Protein AF-A0A6I2UJP7-F1 (afdb_monomer_lite)

Foldseek 3Di:
DDDDDDDDDDDDPPDDPPPVVPPPVPDPDDDDPPQPDDDDDDDPDDDWDQWFWWFADLVRHTDDGGQCDPQEHEAEFPAADPVRAEGETETQAAARAASHEYEYEQHHPPPPDGHQAYAYEYAEEHYFLYEYADATPQWQEHEYEYEYLQAYEQDQNGEYTHQEYAYANQHNPPQSQCPSHRHSVVVCVVVVPRHFAHPNYEYEFQAEYEHAEEYHYYHQEYEAHDPPPPRDHYEDFYNRFTARDPDPPPPPPCPPVPDDDDDHGDDRDDFQEYEYHNWHPPPPQATRGEYEFEQYEYYGCGEYEAETRAEYEHAANYEYEHVAEYHHEYQQAEYAANYYYEYQEEYEYEFNVHPPHQQHREYHYNYEHEHNAYEYEYATAAEYHANEEYEYQEEYEEEYAAEYEHPYYYYHNNYYYYYHYNYYYHYDYDPPPPDD

Radius of gyration: 28.04 Å; chains: 1; bounding box: 86×63×118 Å

Secondary structure (DSSP, 8-state):
--------------S-SSSTTSSSSS---------TT--------S--PPPEEEEE-TTS-EESS-S-BTTEEEEE-SEE-TTS-EEEEEEEEEEE-TT-EEEEESB-TTT-PBPSEEEEEESS-EEESSEEEEEETTEE-SEEEEE-TTEEEE-TT-EEEEEEEEEE-B-HHHHHHHTSSHHHHHHHHHHT---SBPSS-EEEE-SEEEEEEEEEEEESEEEES-SSTTSPPEEEE-S--PPPP--TT-TTTGGG-------------S--EEEEEE-EE-STT-EE-EEEE-SEEEEESS-EEEEESSEEEE-TTEEEEESS-EEEEESSS-EEE-SEEEESS-EEEEE--STT--SS--EEESSEEEESSS-EEEEESS-EEE-SEEEESS-EEEEESSEEEE-SEEEESSS-EEEEESSEEEE---------

Sequence (436 aa):
MIGKPKRLKKSQKSLNGKTDKKNSLSRKVLHYVLAAGFVFAPWLGGEAYAGNIVRIDANGASIGDNLMQNGVADIYAGEVDTSGKVGLNRFNTFTVENGEIANLYFKNSSTGSALDTLVNTVENQINISGIVNGIRNNTIDGNLYFISPQGMVVGSTGVINAGSLTVVAPESDFWKYYFANADTSANAVKNRNWGRLSDEGKINIDGHINTATGIDLEAVSINLGSTASSSPGFSLKTGVVFNETVNTDDIDQQINNVLTNERLTASTDENGNIYLYARKDEGGGYYAGTLNINNGLLDSAGNVRLEIGNTITTNEDASIKSGKEMNIFTETGSISNDGNIDAVQMIQITTGNSPGDSSDANFINRGTICSTDGGFSLTARNSVLNLGTIKSNGESKFTAGNTIINTGEIISENSNVQAHIGRNFCNISHKSDLWS

Organism: NCBI:txid2652309

pLDDT: mean 80.13, std 22.34, range [27.8, 98.75]

Structure (mmCIF, N/CA/C/O backbone):
data_AF-A0A6I2UJP7-F1
#
_entry.id   AF-A0A6I2UJP7-F1
#
loop_
_atom_site.group_PDB
_atom_site.id
_atom_site.type_symbol
_atom_site.label_atom_id
_atom_site.label_alt_id
_atom_site.label_comp_id
_atom_site.label_asym_id
_atom_site.label_entity_id
_atom_site.label_seq_id
_atom_site.pdbx_PDB_ins_code
_atom_site.Cartn_x
_atom_site.Cartn_y
_atom_site.Cartn_z
_atom_site.occupancy
_atom_site.B_iso_or_equiv
_atom_site.auth_seq_id
_atom_site.auth_comp_id
_atom_site.auth_asym_id
_atom_site.auth_atom_id
_atom_site.pdbx_PDB_model_num
ATOM 1 N N . MET A 1 1 ? -60.024 -41.182 78.360 1.00 37.19 1 MET A N 1
ATOM 2 C CA . MET A 1 1 ? -58.697 -41.630 77.874 1.00 37.19 1 MET A CA 1
ATOM 3 C C . MET A 1 1 ? -58.301 -40.697 76.734 1.00 37.19 1 MET A C 1
ATOM 5 O O . MET A 1 1 ? -59.000 -40.681 75.738 1.00 37.19 1 MET A O 1
ATOM 9 N N . ILE A 1 2 ? -57.508 -39.648 76.971 1.00 33.97 2 ILE A N 1
ATOM 10 C CA . ILE A 1 2 ? -56.043 -39.613 77.194 1.00 33.97 2 ILE A CA 1
ATOM 11 C C . ILE A 1 2 ? -55.271 -39.849 75.883 1.00 33.97 2 ILE A C 1
ATOM 13 O O . ILE A 1 2 ? -55.313 -40.950 75.351 1.00 33.97 2 ILE A O 1
ATOM 17 N N . GLY A 1 3 ? -54.527 -38.824 75.432 1.00 35.06 3 GLY A N 1
ATOM 18 C CA . GLY A 1 3 ? -53.406 -38.977 74.489 1.00 35.06 3 GLY A CA 1
ATOM 19 C C . GLY A 1 3 ? -53.176 -37.842 73.473 1.00 35.06 3 GLY A C 1
ATOM 20 O O . GLY A 1 3 ? -53.426 -38.032 72.291 1.00 35.06 3 GLY A O 1
ATOM 21 N N . LYS A 1 4 ? -52.648 -36.680 73.901 1.00 35.56 4 LYS A N 1
ATOM 22 C CA . LYS A 1 4 ? -51.901 -35.728 73.029 1.00 35.56 4 LYS A CA 1
ATOM 23 C C . LYS A 1 4 ? -50.463 -36.277 72.767 1.00 35.56 4 LYS A C 1
ATOM 25 O O . LYS A 1 4 ? -50.094 -37.267 73.389 1.00 35.56 4 LYS A O 1
ATOM 30 N N . PRO A 1 5 ? -49.537 -35.533 72.123 1.00 46.53 5 PRO A N 1
ATOM 31 C CA . PRO A 1 5 ? -49.392 -35.192 70.699 1.00 46.53 5 PRO A CA 1
ATOM 32 C C . PRO A 1 5 ? -48.012 -35.663 70.147 1.00 46.53 5 PRO A C 1
ATOM 34 O O . PRO A 1 5 ? -47.106 -35.964 70.925 1.00 46.53 5 PRO A O 1
ATOM 37 N N . LYS A 1 6 ? -47.760 -35.639 68.824 1.00 41.31 6 LYS A N 1
ATOM 38 C CA . LYS A 1 6 ? -46.377 -35.735 68.297 1.00 41.31 6 LYS A CA 1
ATOM 39 C C . LYS A 1 6 ? -45.987 -34.566 67.382 1.00 41.31 6 LYS A C 1
ATOM 41 O O . LYS A 1 6 ? -46.499 -34.364 66.291 1.00 41.31 6 LYS A O 1
ATOM 46 N N . ARG A 1 7 ? -45.063 -33.808 67.970 1.00 31.45 7 ARG A N 1
ATOM 47 C CA . ARG A 1 7 ? -44.218 -32.674 67.583 1.00 31.45 7 ARG A CA 1
ATOM 48 C C . ARG A 1 7 ? -43.609 -32.676 66.164 1.00 31.45 7 ARG A C 1
ATOM 50 O O . ARG A 1 7 ? -43.059 -33.676 65.729 1.00 31.45 7 ARG A O 1
ATOM 57 N N . LEU A 1 8 ? -43.564 -31.455 65.610 1.00 31.12 8 LEU A N 1
ATOM 58 C CA . LEU A 1 8 ? -42.421 -30.725 65.013 1.00 31.12 8 LEU A CA 1
ATOM 59 C C . LEU A 1 8 ? -41.563 -31.411 63.929 1.00 31.12 8 LEU A C 1
ATOM 61 O O . LEU A 1 8 ? -40.754 -32.277 64.239 1.00 31.12 8 LEU A O 1
ATOM 65 N N . LYS A 1 9 ? -41.523 -30.794 62.737 1.00 34.78 9 LYS A N 1
ATOM 66 C CA . LYS A 1 9 ? -40.409 -29.911 62.320 1.00 34.78 9 LYS A CA 1
ATOM 67 C C . LYS A 1 9 ? -40.822 -29.005 61.147 1.00 34.78 9 LYS A C 1
ATOM 69 O O . LYS A 1 9 ? -41.229 -29.477 60.094 1.00 34.78 9 LYS A O 1
ATOM 74 N N . LYS A 1 10 ? -40.669 -27.691 61.352 1.00 33.12 10 LYS A N 1
ATOM 75 C CA . LYS A 1 10 ? -40.479 -26.692 60.291 1.00 33.12 10 LYS A CA 1
ATOM 76 C C . LYS A 1 10 ? -39.205 -27.041 59.511 1.00 33.12 10 LYS A C 1
ATOM 78 O O . LYS A 1 10 ? -38.189 -27.335 60.134 1.00 33.12 10 LYS A O 1
ATOM 83 N N . SER A 1 11 ? -39.230 -26.878 58.194 1.00 33.00 11 SER A N 1
ATOM 84 C CA . SER A 1 11 ? -38.081 -26.340 57.466 1.00 33.00 11 SER A CA 1
ATOM 85 C C . SER A 1 11 ? -38.588 -25.507 56.297 1.00 33.00 11 SER A C 1
ATOM 87 O O . SER A 1 11 ? -39.395 -25.961 55.488 1.00 33.00 11 SER A O 1
ATOM 89 N N . GLN A 1 12 ? -38.145 -24.256 56.272 1.00 32.22 12 GLN A N 1
ATOM 90 C CA . GLN A 1 12 ? -38.298 -23.334 55.164 1.00 32.22 12 GLN A CA 1
ATOM 91 C C . GLN A 1 12 ? -37.690 -23.955 53.898 1.00 32.22 12 GLN A C 1
ATOM 93 O O . GLN A 1 12 ? -36.504 -24.264 53.872 1.00 32.22 12 GLN A O 1
ATOM 98 N N . LYS A 1 13 ? -38.453 -24.021 52.807 1.00 32.25 13 LYS A N 1
ATOM 99 C CA . LYS A 1 13 ? -37.882 -23.794 51.471 1.00 32.25 13 LYS A CA 1
ATOM 100 C C . LYS A 1 13 ? -38.487 -22.518 50.904 1.00 32.25 13 LYS A C 1
ATOM 102 O O . LYS A 1 13 ? -39.318 -22.495 50.007 1.00 32.25 13 LYS A O 1
ATOM 107 N N . SER A 1 14 ? -38.069 -21.446 51.566 1.00 29.81 14 SER A N 1
ATOM 108 C CA . SER A 1 14 ? -37.885 -20.129 50.980 1.00 29.81 14 SER A CA 1
ATOM 109 C C . SER A 1 14 ? -37.104 -20.264 49.668 1.00 29.81 14 SER A C 1
ATOM 111 O O . SER A 1 14 ? -36.088 -20.951 49.644 1.00 29.81 14 SER A O 1
ATOM 113 N N . LEU A 1 15 ? -37.600 -19.588 48.628 1.00 43.16 15 LEU A N 1
ATOM 114 C CA . LEU A 1 15 ? -36.816 -18.962 47.559 1.00 43.16 15 LEU A CA 1
ATOM 115 C C . LEU A 1 15 ? -35.685 -19.822 46.976 1.00 43.16 15 LEU A C 1
ATOM 117 O O . LEU A 1 15 ? -34.548 -19.700 47.406 1.00 43.16 15 LEU A O 1
ATOM 121 N N . ASN A 1 16 ? -35.974 -20.623 45.945 1.00 35.28 16 ASN A N 1
ATOM 122 C CA . ASN A 1 16 ? -34.948 -20.918 44.930 1.00 35.28 16 ASN A CA 1
ATOM 123 C C . ASN A 1 16 ? -35.493 -21.307 43.541 1.00 35.28 16 ASN A C 1
ATOM 125 O O . ASN A 1 16 ? -34.784 -21.894 42.741 1.00 35.28 16 ASN A O 1
ATOM 129 N N . GLY A 1 17 ? -36.740 -20.949 43.213 1.00 31.89 17 GLY A N 1
ATOM 130 C CA . GLY A 1 17 ? -37.320 -21.177 41.876 1.00 31.89 17 GLY A CA 1
ATOM 131 C C . GLY A 1 17 ? -37.136 -20.019 40.884 1.00 31.89 17 GLY A C 1
ATOM 132 O O . GLY A 1 17 ? -37.747 -20.032 39.820 1.00 31.89 17 GLY A O 1
ATOM 133 N N . LYS A 1 18 ? -36.360 -18.984 41.237 1.00 32.94 18 LYS A N 1
ATOM 134 C CA . LYS A 1 18 ? -36.146 -17.782 40.405 1.00 32.94 18 LYS A CA 1
ATOM 135 C C . LYS A 1 18 ? -34.679 -17.508 40.052 1.00 32.94 18 LYS A C 1
ATOM 137 O O . LYS A 1 18 ? -34.414 -16.515 39.382 1.00 32.94 18 LYS A O 1
ATOM 142 N N . THR A 1 19 ? -33.752 -18.381 40.444 1.00 36.03 19 THR A N 1
ATOM 143 C CA . THR A 1 19 ? -32.312 -18.166 40.211 1.00 36.03 19 THR A CA 1
ATOM 144 C C . THR A 1 19 ? -31.779 -18.949 39.004 1.00 36.03 19 THR A C 1
ATOM 146 O O . THR A 1 19 ? -30.814 -18.515 38.389 1.00 36.03 19 THR A O 1
ATOM 149 N N . ASP A 1 20 ? -32.482 -19.986 38.536 1.00 36.16 20 ASP A N 1
ATOM 150 C CA . ASP A 1 20 ? -31.996 -20.831 37.425 1.00 36.16 20 ASP A CA 1
ATOM 151 C C . ASP A 1 20 ? -32.508 -20.417 36.030 1.00 36.16 20 ASP A C 1
ATOM 153 O O . ASP A 1 20 ? -32.253 -21.092 35.038 1.00 36.16 20 ASP A O 1
ATOM 157 N N . LYS A 1 21 ? -33.206 -19.277 35.918 1.00 31.84 21 LYS A N 1
ATOM 158 C CA . LYS A 1 21 ? -33.625 -18.682 34.628 1.00 31.84 21 LYS A CA 1
ATOM 159 C C . LYS A 1 21 ? -32.859 -17.411 34.237 1.00 31.84 21 LYS A C 1
ATOM 161 O O . LYS A 1 21 ? -33.239 -16.759 33.271 1.00 31.84 21 LYS A O 1
ATOM 166 N N . LYS A 1 22 ? -31.792 -17.052 34.962 1.00 30.94 22 LYS A N 1
ATOM 167 C CA . LYS A 1 22 ? -30.939 -15.891 34.632 1.00 30.94 22 LYS A CA 1
ATOM 168 C C . LYS A 1 22 ? -29.607 -16.236 33.954 1.00 30.94 22 LYS A C 1
ATOM 170 O O . LYS A 1 22 ? -28.957 -15.325 33.465 1.00 30.94 22 LYS A O 1
ATOM 175 N N . ASN A 1 23 ? -29.249 -17.519 33.841 1.00 34.53 23 ASN A N 1
ATOM 176 C CA . ASN A 1 23 ? -27.947 -17.953 33.309 1.00 34.53 23 ASN A CA 1
ATOM 177 C C . ASN A 1 23 ? -28.005 -18.667 31.944 1.00 34.53 23 ASN A C 1
ATOM 179 O O . ASN A 1 23 ? -27.069 -19.370 31.583 1.00 34.53 23 ASN A O 1
ATOM 183 N N . SER A 1 24 ? -29.070 -18.486 31.160 1.00 30.91 24 SER A N 1
ATOM 184 C CA . SER A 1 24 ? -29.156 -19.004 29.779 1.00 30.91 24 SER A CA 1
ATOM 185 C C . SER A 1 24 ? -29.186 -17.915 28.698 1.00 30.91 24 SER A C 1
ATOM 187 O O . SER A 1 24 ? -29.401 -18.222 27.531 1.00 30.91 24 SER A O 1
ATOM 189 N N . LEU A 1 25 ? -28.914 -16.655 29.066 1.00 30.80 25 LEU A N 1
ATOM 190 C CA . LEU A 1 25 ? -28.710 -15.536 28.129 1.00 30.80 25 LEU A CA 1
ATOM 191 C C . LEU A 1 25 ? -27.237 -15.297 27.755 1.00 30.80 25 LEU A C 1
ATOM 193 O O . LEU A 1 25 ? -26.934 -14.404 26.971 1.00 30.80 25 LEU A O 1
ATOM 197 N N . SER A 1 26 ? -26.310 -16.098 28.276 1.00 36.09 26 SER A N 1
ATOM 198 C CA . SER A 1 26 ? -24.903 -16.057 27.879 1.00 36.09 26 SER A CA 1
ATOM 199 C C . SER A 1 26 ? -24.664 -17.098 26.784 1.00 36.09 26 SER A C 1
ATOM 201 O O . SER A 1 26 ? -24.856 -18.284 27.040 1.00 36.09 26 SER A O 1
ATOM 203 N N . ARG A 1 27 ? -24.192 -16.648 25.610 1.00 32.44 27 ARG A N 1
ATOM 204 C CA . ARG A 1 27 ? -23.784 -17.414 24.402 1.00 32.44 27 ARG A CA 1
ATOM 205 C C . ARG A 1 27 ? -24.777 -17.480 23.237 1.00 32.44 27 ARG A C 1
ATOM 207 O O . ARG A 1 27 ? -25.086 -18.565 22.750 1.00 32.44 27 ARG A O 1
ATOM 214 N N . LYS A 1 28 ? -25.170 -16.323 22.702 1.00 30.28 28 LYS A N 1
ATOM 215 C CA . LYS A 1 28 ? -25.529 -16.193 21.278 1.00 30.28 28 LYS A CA 1
ATOM 216 C C . LYS A 1 28 ? -25.093 -14.832 20.730 1.00 30.28 28 LYS A C 1
ATOM 218 O O . LYS A 1 28 ? -25.922 -13.953 20.562 1.00 30.28 28 LYS A O 1
ATOM 223 N N . VAL A 1 29 ? -23.798 -14.676 20.461 1.00 27.80 29 VAL A N 1
ATOM 224 C CA . VAL A 1 29 ? -23.309 -13.706 19.471 1.00 27.80 29 VAL A CA 1
ATOM 225 C C . VAL A 1 29 ? -22.195 -14.395 18.693 1.00 27.80 29 VAL A C 1
ATOM 227 O O . VAL A 1 29 ? -21.039 -14.420 19.088 1.00 27.80 29 VAL A O 1
ATOM 230 N N . LEU A 1 30 ? -22.598 -15.052 17.621 1.00 28.44 30 LEU A N 1
ATOM 231 C CA . LEU A 1 30 ? -21.791 -15.220 16.423 1.00 28.44 30 LEU A CA 1
ATOM 232 C C . LEU A 1 30 ? -22.636 -14.550 15.335 1.00 28.44 30 LEU A C 1
ATOM 234 O O . LEU A 1 30 ? -23.851 -14.561 15.494 1.00 28.44 30 LEU A O 1
ATOM 238 N N . HIS A 1 31 ? -22.040 -13.909 14.331 1.00 31.72 31 HIS A N 1
ATOM 239 C CA . HIS A 1 31 ? -22.429 -13.983 12.911 1.00 31.72 31 HIS A CA 1
ATOM 240 C C . HIS A 1 31 ? -21.778 -12.833 12.119 1.00 31.72 31 HIS A C 1
ATOM 242 O O . HIS A 1 31 ? -22.293 -11.727 12.022 1.00 31.72 31 HIS A O 1
ATOM 248 N N . TYR A 1 32 ? -20.599 -13.166 11.593 1.00 34.78 32 TYR A N 1
ATOM 249 C CA . TYR A 1 32 ? -20.061 -12.878 10.260 1.00 34.78 32 TYR A CA 1
ATOM 250 C C . TYR A 1 32 ? -20.417 -11.555 9.563 1.00 34.78 32 TYR A C 1
ATOM 252 O O . TYR A 1 32 ? -21.453 -11.436 8.914 1.00 34.78 32 TYR A O 1
ATOM 260 N N . VAL A 1 33 ? -19.425 -10.663 9.492 1.00 36.25 33 VAL A N 1
ATOM 261 C CA . VAL A 1 33 ? -19.199 -9.860 8.284 1.00 36.25 33 VAL A CA 1
ATOM 262 C C . VAL A 1 33 ? -18.359 -10.719 7.336 1.00 36.25 33 VAL A C 1
ATOM 264 O O . VAL A 1 33 ? -17.152 -10.869 7.511 1.00 36.25 33 VAL A O 1
ATOM 267 N N . LEU A 1 34 ? -19.010 -11.348 6.358 1.00 38.09 34 LEU A N 1
ATOM 268 C CA . LEU A 1 34 ? -18.333 -11.975 5.223 1.00 38.09 34 LEU A CA 1
ATOM 269 C C . LEU A 1 34 ? -17.989 -10.868 4.222 1.00 38.09 34 LEU A C 1
ATOM 271 O O . LEU A 1 34 ? -18.807 -10.504 3.379 1.00 38.09 34 LEU A O 1
ATOM 275 N N . ALA A 1 35 ? -16.778 -10.318 4.325 1.00 37.75 35 ALA A N 1
ATOM 276 C CA . ALA A 1 35 ? -16.194 -9.575 3.216 1.00 37.75 35 ALA A CA 1
ATOM 277 C C . ALA A 1 35 ? -16.030 -10.542 2.033 1.00 37.75 35 ALA A C 1
ATOM 279 O O . ALA A 1 35 ? -15.593 -11.682 2.207 1.00 37.75 35 ALA A O 1
ATOM 280 N N . ALA A 1 36 ? -16.468 -10.121 0.848 1.00 34.88 36 ALA A N 1
ATOM 281 C CA . ALA A 1 36 ? -16.587 -10.964 -0.335 1.00 34.88 36 ALA A CA 1
ATOM 282 C C . ALA A 1 36 ? -15.282 -11.728 -0.645 1.00 34.88 36 ALA A C 1
ATOM 284 O O . ALA A 1 36 ? -14.323 -11.142 -1.140 1.00 34.88 36 ALA A O 1
ATOM 285 N N . GLY A 1 37 ? -15.256 -13.045 -0.389 1.00 33.16 37 GLY A N 1
ATOM 286 C CA . GLY A 1 37 ? -14.243 -13.930 -0.977 1.00 33.16 37 GLY A CA 1
ATOM 287 C C . GLY A 1 37 ? -13.796 -15.172 -0.204 1.00 33.16 37 GLY A C 1
ATOM 288 O O . GLY A 1 37 ? -13.283 -16.076 -0.854 1.00 33.16 37 GLY A O 1
ATOM 289 N N . PHE A 1 38 ? -13.984 -15.288 1.116 1.00 36.25 38 PHE A N 1
ATOM 290 C CA . PHE A 1 38 ? -13.367 -16.396 1.871 1.00 36.25 38 PHE A CA 1
ATOM 291 C C . PHE A 1 38 ? -14.357 -17.233 2.688 1.00 36.25 38 PHE A C 1
ATOM 293 O O . PHE A 1 38 ? -15.088 -16.734 3.539 1.00 36.25 38 PHE A O 1
ATOM 300 N N . VAL A 1 39 ? -14.351 -18.544 2.427 1.00 36.66 39 VAL A N 1
ATOM 301 C CA . VAL A 1 39 ? -15.044 -19.559 3.227 1.00 36.66 39 VAL A CA 1
ATOM 302 C C . VAL A 1 39 ? -14.138 -19.919 4.406 1.00 36.66 39 VAL A C 1
ATOM 304 O O . VAL A 1 39 ? -13.067 -20.488 4.211 1.00 36.66 39 VAL A O 1
ATOM 307 N N . PHE A 1 40 ? -14.559 -19.594 5.630 1.00 37.19 40 PHE A N 1
ATOM 308 C CA . PHE A 1 40 ? -13.875 -20.027 6.849 1.00 37.19 40 PHE A CA 1
ATOM 309 C C . PHE A 1 40 ? -13.891 -21.558 6.950 1.00 37.19 40 PHE A C 1
ATOM 311 O O . PHE A 1 40 ? -14.955 -22.163 7.090 1.00 37.19 40 PHE A O 1
ATOM 318 N N . ALA A 1 41 ? -12.717 -22.190 6.948 1.00 36.50 41 ALA A N 1
ATOM 319 C CA . ALA A 1 41 ? -12.569 -23.515 7.536 1.00 36.50 41 ALA A CA 1
ATOM 320 C C . ALA A 1 41 ? -12.351 -23.336 9.052 1.00 36.50 41 ALA A C 1
ATOM 322 O O . ALA A 1 41 ? -11.453 -22.586 9.441 1.00 36.50 41 ALA A O 1
ATOM 323 N N . PRO A 1 42 ? -13.146 -23.972 9.931 1.00 37.09 42 PRO A N 1
ATOM 324 C CA . PRO A 1 42 ? -12.919 -23.888 11.367 1.00 37.09 42 PRO A CA 1
ATOM 325 C C . PRO A 1 42 ? -11.590 -24.570 11.718 1.00 37.09 42 PRO A C 1
ATOM 327 O O . PRO A 1 42 ? -11.463 -25.792 11.637 1.00 37.09 42 PRO A O 1
ATOM 330 N N . TRP A 1 43 ? -10.594 -23.775 12.111 1.00 43.22 43 TRP A N 1
ATOM 331 C CA . TRP A 1 43 ? -9.340 -24.274 12.667 1.00 43.22 43 TRP A CA 1
ATOM 332 C C . TRP A 1 43 ? -9.600 -24.814 14.079 1.00 43.22 43 TRP A C 1
ATOM 334 O O . TRP A 1 43 ? -9.756 -24.063 15.041 1.00 43.22 43 TRP A O 1
ATOM 344 N N . LEU A 1 44 ? -9.686 -26.138 14.207 1.00 39.22 44 LEU A N 1
ATOM 345 C CA . LEU A 1 44 ? -9.788 -26.835 15.487 1.00 39.22 44 LEU A CA 1
ATOM 346 C C . LEU A 1 44 ? -8.373 -27.111 16.023 1.00 39.22 44 LEU A C 1
ATOM 348 O O . LEU A 1 44 ? -7.719 -28.034 15.547 1.00 39.22 44 LEU A O 1
ATOM 352 N N . GLY A 1 45 ? -7.920 -26.364 17.039 1.00 39.38 45 GLY A N 1
ATOM 353 C CA . GLY A 1 45 ? -6.886 -26.874 17.958 1.00 39.38 45 GLY A CA 1
ATOM 354 C C . GLY A 1 45 ? -5.599 -26.068 18.175 1.00 39.38 45 GLY A C 1
ATOM 355 O O . GLY A 1 45 ? -4.598 -26.674 18.541 1.00 39.38 45 GLY A O 1
ATOM 356 N N . GLY A 1 46 ? -5.590 -24.745 18.001 1.00 41.75 46 GLY A N 1
ATOM 357 C CA . GLY A 1 46 ? -4.526 -23.897 18.568 1.00 41.75 46 GLY A CA 1
ATOM 358 C C . GLY A 1 46 ? -4.920 -23.372 19.951 1.00 41.75 46 GLY A C 1
ATOM 359 O O . GLY A 1 46 ? -6.104 -23.136 20.192 1.00 41.75 46 GLY A O 1
ATOM 360 N N . GLU A 1 47 ? -3.959 -23.184 20.858 1.00 39.69 47 GLU A N 1
ATOM 361 C CA . GLU A 1 47 ? -4.174 -22.339 22.038 1.00 39.69 47 GLU A CA 1
ATOM 362 C C . GLU A 1 47 ? -4.605 -20.951 21.542 1.00 39.69 47 GLU A C 1
ATOM 364 O O . GLU A 1 47 ? -3.862 -20.287 20.822 1.00 39.69 47 GLU A O 1
ATOM 369 N N . ALA A 1 48 ? -5.843 -20.549 21.834 1.00 47.06 48 ALA A N 1
ATOM 370 C CA . ALA A 1 48 ? -6.329 -19.230 21.460 1.00 47.06 48 ALA A CA 1
ATOM 371 C C . ALA A 1 48 ? -5.651 -18.207 22.376 1.00 47.06 48 ALA A C 1
ATOM 373 O O . ALA A 1 48 ? -6.001 -18.097 23.555 1.00 47.06 48 ALA A O 1
ATOM 374 N N . TYR A 1 49 ? -4.665 -17.484 21.850 1.00 58.34 49 TYR A N 1
ATOM 375 C CA . TYR A 1 49 ? -4.259 -16.227 22.459 1.00 58.34 49 TYR A CA 1
ATOM 376 C C . TYR A 1 49 ? -5.488 -15.311 22.485 1.00 58.34 49 TYR A C 1
ATOM 378 O O . TYR A 1 49 ? -6.260 -15.269 21.529 1.00 58.34 49 TYR A O 1
ATOM 386 N N . ALA A 1 50 ? -5.720 -14.651 23.617 1.00 73.38 50 ALA A N 1
ATOM 387 C CA . ALA A 1 50 ? -6.795 -13.678 23.734 1.00 73.38 50 ALA A CA 1
ATOM 388 C C . ALA A 1 50 ? -6.284 -12.337 23.210 1.00 73.38 50 ALA A C 1
ATOM 390 O O . ALA A 1 50 ? -5.226 -11.876 23.653 1.00 73.38 50 ALA A O 1
ATOM 391 N N . GLY A 1 51 ? -7.038 -11.702 22.314 1.00 84.69 51 GLY A N 1
ATOM 392 C CA . GLY A 1 51 ? -6.714 -10.369 21.833 1.00 84.69 51 GLY A CA 1
ATOM 393 C C . GLY A 1 51 ? -6.617 -9.368 22.967 1.00 84.69 51 GLY A C 1
ATOM 394 O O . GLY A 1 51 ? -7.191 -9.520 24.052 1.00 84.69 51 GLY A O 1
ATOM 395 N N . ASN A 1 52 ? -5.860 -8.311 22.712 1.00 94.56 52 ASN A N 1
ATOM 396 C CA . ASN A 1 52 ? -5.545 -7.305 23.703 1.00 94.56 52 ASN A CA 1
ATOM 397 C C . ASN A 1 52 ? -5.629 -5.913 23.085 1.00 94.56 52 ASN A C 1
ATOM 399 O O . ASN A 1 52 ? -4.754 -5.496 22.329 1.00 94.56 52 ASN A O 1
ATOM 403 N N . ILE A 1 53 ? -6.698 -5.198 23.426 1.00 97.31 53 ILE A N 1
ATOM 404 C CA . ILE A 1 53 ? -6.933 -3.817 23.017 1.00 97.31 53 ILE A CA 1
ATOM 405 C C . ILE A 1 53 ? -7.082 -2.976 24.282 1.00 97.31 53 ILE A C 1
ATOM 407 O O . ILE A 1 53 ? -8.109 -3.035 24.959 1.00 97.31 53 ILE A O 1
ATOM 411 N N . VAL A 1 54 ? -6.055 -2.192 24.607 1.00 97.06 54 VAL A N 1
ATOM 412 C CA . VAL A 1 54 ? -5.998 -1.399 25.846 1.00 97.06 54 VAL A CA 1
ATOM 413 C C . VAL A 1 54 ? -5.858 0.075 25.504 1.00 97.06 54 VAL A C 1
ATOM 415 O O . VAL A 1 54 ? -4.881 0.474 24.871 1.00 97.06 54 VAL A O 1
ATOM 418 N N . ARG A 1 55 ? -6.820 0.898 25.936 1.00 96.31 55 ARG A N 1
ATOM 419 C CA . ARG A 1 55 ? -6.761 2.358 25.766 1.00 96.31 55 ARG A CA 1
ATOM 420 C C . ARG A 1 55 ? -5.761 2.995 26.715 1.00 96.31 55 ARG A C 1
ATOM 422 O O . ARG A 1 55 ? -5.526 2.485 27.807 1.00 96.31 55 ARG A O 1
ATOM 429 N N . ILE A 1 56 ? -5.247 4.151 26.315 1.00 95.38 56 ILE A N 1
ATOM 430 C CA . ILE A 1 56 ? -4.419 5.022 27.154 1.00 95.38 56 ILE A CA 1
ATOM 431 C C . ILE A 1 56 ? -4.908 6.466 27.110 1.00 95.38 56 ILE A C 1
ATOM 433 O O . ILE A 1 56 ? -5.572 6.883 26.157 1.00 95.38 56 ILE A O 1
ATOM 437 N N . ASP A 1 57 ? -4.577 7.220 28.151 1.00 91.62 57 ASP A N 1
ATOM 438 C CA . ASP A 1 57 ? -4.736 8.668 28.183 1.00 91.62 57 ASP A CA 1
ATOM 439 C C . ASP A 1 57 ? -3.603 9.373 27.423 1.00 91.62 57 ASP A C 1
ATOM 441 O O . ASP A 1 57 ? -2.688 8.744 26.886 1.00 91.62 57 ASP A O 1
ATOM 445 N N . ALA A 1 58 ? -3.660 10.704 27.367 1.00 87.56 58 ALA A N 1
ATOM 446 C CA . ALA A 1 58 ? -2.633 11.514 26.713 1.00 87.56 58 ALA A CA 1
ATOM 447 C C . ALA A 1 58 ? -1.239 11.403 27.370 1.00 87.56 58 ALA A C 1
ATOM 449 O O . ALA A 1 58 ? -0.248 11.774 26.748 1.00 87.56 58 ALA A O 1
ATOM 450 N N . ASN A 1 59 ? -1.152 10.889 28.601 1.00 86.81 59 ASN A N 1
ATOM 451 C CA . ASN A 1 59 ? 0.100 10.664 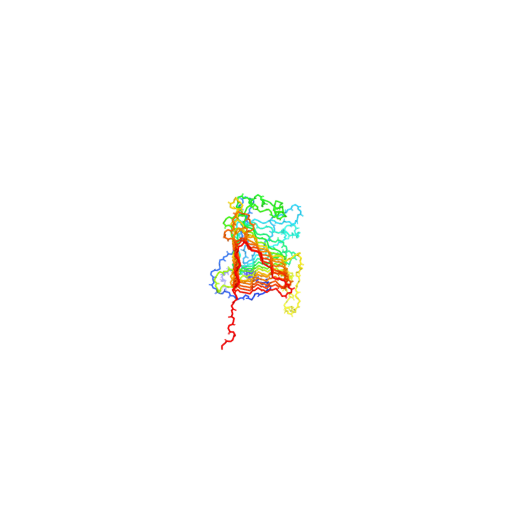29.324 1.00 86.81 59 ASN A CA 1
ATOM 452 C C . ASN A 1 59 ? 0.602 9.213 29.193 1.00 86.81 59 ASN A C 1
ATOM 454 O O . ASN A 1 59 ? 1.637 8.876 29.768 1.00 86.81 59 ASN A O 1
ATOM 458 N N . GLY A 1 60 ? -0.116 8.351 28.466 1.00 86.50 60 GLY A N 1
ATOM 459 C CA . GLY A 1 60 ? 0.219 6.939 28.296 1.00 86.50 60 GLY A CA 1
ATOM 460 C C . GLY A 1 60 ? -0.278 6.019 29.415 1.00 86.50 60 GLY A C 1
ATOM 461 O O . GLY A 1 60 ? 0.052 4.835 29.416 1.00 86.50 60 GLY A O 1
ATOM 462 N N . ALA A 1 61 ? -1.075 6.516 30.365 1.00 91.94 61 ALA A N 1
ATOM 463 C CA . ALA A 1 61 ? -1.646 5.684 31.418 1.00 91.94 61 ALA A CA 1
ATOM 464 C C . ALA A 1 61 ? -2.862 4.910 30.895 1.00 91.94 61 ALA A C 1
ATOM 466 O O . ALA A 1 61 ? -3.728 5.482 30.234 1.00 91.94 61 ALA A O 1
ATOM 467 N N . SER A 1 62 ? -2.951 3.612 31.200 1.00 92.62 62 SER A N 1
ATOM 468 C CA . SER A 1 62 ? -4.075 2.776 30.766 1.00 92.62 62 SER A CA 1
ATOM 469 C C . SER A 1 62 ? -5.419 3.303 31.274 1.00 92.62 62 SER A C 1
ATOM 471 O O . SER A 1 62 ? -5.579 3.594 32.460 1.00 92.62 62 SER A O 1
ATOM 473 N N . ILE A 1 63 ? -6.400 3.377 30.373 1.00 90.00 63 ILE A N 1
ATOM 474 C CA . ILE A 1 63 ? -7.781 3.746 30.682 1.00 90.00 63 ILE A CA 1
ATOM 475 C C . ILE A 1 63 ? -8.654 2.497 30.567 1.00 90.00 63 ILE A C 1
ATOM 477 O O . ILE A 1 63 ? -9.044 2.100 29.468 1.00 90.00 63 ILE A O 1
ATOM 481 N N . GLY A 1 64 ? -9.013 1.928 31.716 1.00 87.25 64 GLY A N 1
ATOM 482 C CA . GLY A 1 64 ? -9.919 0.784 31.798 1.00 87.25 64 GLY A CA 1
ATOM 483 C C . GLY A 1 64 ? -9.271 -0.556 31.445 1.00 87.25 64 GLY A C 1
ATOM 484 O O . GLY A 1 64 ? -8.052 -0.672 31.329 1.00 87.25 64 GLY A O 1
ATOM 485 N N . ASP A 1 65 ? -10.122 -1.572 31.317 1.00 90.69 65 ASP A N 1
ATOM 486 C CA . ASP A 1 65 ? -9.727 -2.948 31.021 1.00 90.69 65 ASP A CA 1
ATOM 487 C C . ASP A 1 65 ? -9.601 -3.199 29.506 1.00 90.69 65 ASP A C 1
ATOM 489 O O . ASP A 1 65 ? -9.893 -2.337 28.674 1.00 90.69 65 ASP A O 1
ATOM 493 N N . ASN A 1 66 ? -9.191 -4.418 29.144 1.00 93.44 66 ASN A N 1
ATOM 494 C CA . ASN A 1 66 ? -9.185 -4.892 27.761 1.00 93.44 66 ASN A CA 1
ATOM 495 C C . ASN A 1 66 ? -10.572 -4.726 27.110 1.00 93.44 66 ASN A C 1
ATOM 497 O O . ASN A 1 66 ? -11.577 -5.216 27.639 1.00 93.44 66 ASN A O 1
ATOM 501 N N . LEU A 1 67 ? -10.615 -4.064 25.951 1.00 94.00 67 LEU A N 1
ATOM 502 C CA . LEU A 1 67 ? -11.846 -3.864 25.183 1.00 94.00 67 LEU A CA 1
ATOM 503 C C . LEU A 1 67 ? -12.300 -5.133 24.458 1.00 94.00 67 LEU A C 1
ATOM 505 O O . LEU A 1 67 ? -13.478 -5.242 24.128 1.00 94.00 67 LEU A O 1
ATOM 509 N N . MET A 1 68 ? -11.391 -6.080 24.213 1.00 92.00 68 MET A N 1
ATOM 510 C CA . MET A 1 68 ? -11.739 -7.367 23.621 1.00 92.00 68 MET A CA 1
ATOM 511 C C . MET A 1 68 ? -12.501 -8.214 24.644 1.00 92.00 68 MET A C 1
ATOM 513 O O . MET A 1 68 ? -11.919 -8.753 25.586 1.00 92.00 68 MET A O 1
ATOM 517 N N . GLN A 1 69 ? -13.821 -8.306 24.474 1.00 84.75 69 GLN A N 1
ATOM 518 C CA . GLN A 1 69 ? -14.723 -8.992 25.396 1.00 84.75 69 GLN A CA 1
ATOM 519 C C . GLN A 1 69 ? -15.524 -10.046 24.635 1.00 84.75 69 GLN A C 1
ATO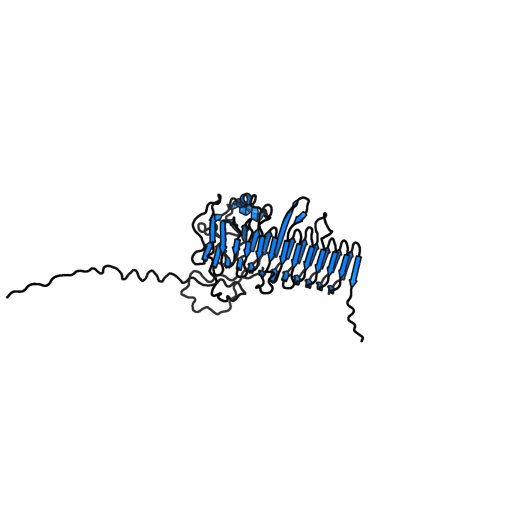M 521 O O . GLN A 1 69 ? -16.267 -9.741 23.709 1.00 84.75 69 GLN A O 1
ATOM 526 N N . ASN A 1 70 ? -15.397 -11.313 25.036 1.00 81.81 70 ASN A N 1
ATOM 527 C CA . ASN A 1 70 ? -16.037 -12.445 24.350 1.00 81.81 70 ASN A CA 1
ATOM 528 C C . ASN A 1 70 ? -15.706 -12.525 22.842 1.00 81.81 70 ASN A C 1
ATOM 530 O O . ASN A 1 70 ? -16.554 -12.931 22.050 1.00 81.81 70 ASN A O 1
ATOM 534 N N . GLY A 1 71 ? -14.488 -12.132 22.456 1.00 80.25 71 GLY A N 1
ATOM 535 C CA . GLY A 1 71 ? -14.020 -12.143 21.067 1.00 80.25 71 GLY A CA 1
ATOM 536 C C . GLY A 1 71 ? -14.546 -10.997 20.201 1.00 80.25 71 GLY A C 1
ATOM 537 O O . GLY A 1 71 ? -14.346 -11.024 18.990 1.00 80.25 71 GLY A O 1
ATOM 538 N N . VAL A 1 72 ? -15.218 -9.999 20.788 1.00 83.81 72 VAL A N 1
ATOM 539 C CA . VAL A 1 72 ? -15.671 -8.801 20.071 1.00 83.81 72 VAL A CA 1
ATOM 540 C C . VAL A 1 72 ? -15.261 -7.537 20.830 1.00 83.81 72 VAL A C 1
ATOM 542 O O . VAL A 1 72 ? -15.389 -7.466 22.053 1.00 83.81 72 VAL A O 1
ATOM 545 N N . ALA A 1 73 ? -14.787 -6.528 20.104 1.00 87.62 73 ALA A N 1
ATOM 546 C CA . ALA A 1 73 ? -14.515 -5.192 20.620 1.00 87.62 73 ALA A CA 1
ATOM 547 C C . ALA A 1 73 ? -15.258 -4.139 19.789 1.00 87.62 73 ALA A C 1
ATOM 549 O O . ALA A 1 73 ? -14.958 -3.954 18.611 1.00 87.62 73 ALA A O 1
ATOM 550 N N . ASP A 1 74 ? -16.183 -3.407 20.409 1.00 88.44 74 ASP A N 1
ATOM 551 C CA . ASP A 1 74 ? -16.832 -2.241 19.804 1.00 88.44 74 ASP A CA 1
ATOM 552 C C . ASP A 1 74 ? -16.142 -0.955 20.284 1.00 88.44 74 ASP A C 1
ATOM 554 O O . ASP A 1 74 ? -16.110 -0.633 21.474 1.00 88.44 74 ASP A O 1
ATOM 558 N N . ILE A 1 75 ? -15.546 -0.219 19.348 1.00 94.88 75 ILE A N 1
ATOM 559 C CA . ILE A 1 75 ? -14.610 0.873 19.621 1.00 94.88 75 ILE A CA 1
ATOM 560 C C . ILE A 1 75 ? -15.152 2.171 19.018 1.00 94.88 75 ILE A C 1
ATOM 562 O O . ILE A 1 75 ? -15.245 2.314 17.805 1.00 94.88 75 ILE A O 1
ATOM 566 N N . TYR A 1 76 ? -15.463 3.150 19.867 1.00 94.88 76 TYR A N 1
ATOM 567 C CA . TYR A 1 76 ? -15.899 4.499 19.468 1.00 94.88 76 TYR A CA 1
ATOM 568 C C . TYR A 1 76 ? -14.760 5.513 19.590 1.00 94.88 76 TYR A C 1
ATOM 570 O O . TYR A 1 76 ? -13.823 5.280 20.349 1.00 94.88 76 TYR A O 1
ATOM 578 N N . ALA A 1 77 ? -14.837 6.654 18.907 1.00 95.81 77 ALA A N 1
ATOM 579 C CA . ALA A 1 77 ? -13.844 7.721 19.062 1.00 95.81 77 ALA A CA 1
ATOM 580 C C . ALA A 1 77 ? -13.778 8.225 20.519 1.00 95.81 77 ALA A C 1
ATOM 582 O O . ALA A 1 77 ? -14.809 8.582 21.093 1.00 95.81 77 ALA A O 1
ATOM 583 N N . GLY A 1 78 ? -12.579 8.259 21.111 1.00 93.81 78 GLY A N 1
ATOM 584 C CA . GLY A 1 78 ? -12.350 8.754 22.475 1.00 93.81 78 GLY A CA 1
ATOM 585 C C . GLY A 1 78 ? -12.345 10.280 22.560 1.00 93.81 78 GLY A C 1
ATOM 586 O O . GLY A 1 78 ? -12.903 10.852 23.492 1.00 93.81 78 GLY A O 1
ATOM 587 N N . GLU A 1 79 ? -11.780 10.929 21.546 1.00 94.38 79 GLU A N 1
ATOM 588 C CA . GLU A 1 79 ? -11.785 12.380 21.352 1.00 94.38 79 GLU A CA 1
ATOM 589 C C . GLU A 1 79 ? -12.307 12.716 19.955 1.00 94.38 79 GLU A C 1
ATOM 591 O O . GLU A 1 79 ? -12.239 11.890 19.043 1.00 94.38 79 GLU A O 1
ATOM 596 N N . VAL A 1 80 ? -12.834 13.927 19.792 1.00 95.56 80 VAL A N 1
ATOM 597 C CA . VAL A 1 80 ? -13.310 14.463 18.513 1.00 95.56 80 VAL A CA 1
ATOM 598 C C . VAL A 1 80 ? -12.763 15.875 18.360 1.00 95.56 80 VAL A C 1
ATOM 600 O O . VAL A 1 80 ? -12.709 16.618 19.340 1.00 95.56 80 VAL A O 1
ATOM 603 N N . ASP A 1 81 ? -12.330 16.220 17.153 1.00 95.44 81 ASP A N 1
ATOM 604 C CA . ASP A 1 81 ? -11.795 17.540 16.835 1.00 95.44 81 ASP A CA 1
ATOM 605 C C . ASP A 1 81 ? -12.877 18.630 16.881 1.00 95.44 81 ASP A C 1
ATOM 607 O O . ASP A 1 81 ? -14.082 18.363 16.893 1.00 95.44 81 ASP A O 1
ATOM 611 N N . THR A 1 82 ? -12.454 19.890 16.862 1.00 94.12 82 THR A N 1
ATOM 612 C CA . THR A 1 82 ? -13.370 21.037 16.918 1.00 94.12 82 THR A CA 1
ATOM 613 C C . THR A 1 82 ? -14.312 21.139 15.717 1.00 94.12 82 THR A C 1
ATOM 615 O O . THR A 1 82 ? -15.390 21.721 15.852 1.00 94.12 82 THR A O 1
ATOM 618 N N . SER A 1 83 ? -13.957 20.565 14.559 1.00 91.50 83 SER A N 1
ATOM 619 C CA . SER A 1 83 ? -14.847 20.521 13.390 1.00 91.50 83 SER A CA 1
ATOM 620 C C . SER A 1 83 ? -15.888 19.397 13.452 1.00 91.50 83 SER A C 1
ATOM 622 O O . SER A 1 83 ? -16.854 19.414 12.686 1.00 91.50 83 SER A O 1
ATOM 624 N N . GLY A 1 84 ? -15.726 18.437 14.368 1.00 92.31 84 GLY A N 1
ATOM 625 C CA . GLY A 1 84 ? -16.626 17.298 14.512 1.00 92.31 84 GLY A CA 1
ATOM 626 C C . GLY A 1 84 ? -16.468 16.238 13.420 1.00 92.31 84 GLY A C 1
ATOM 627 O O . GLY A 1 84 ? -17.411 15.484 13.185 1.00 92.31 84 GLY A O 1
ATOM 628 N N . LYS A 1 85 ? -15.328 16.194 12.720 1.00 93.31 85 LYS A N 1
ATOM 629 C CA . LYS A 1 85 ? -15.089 15.326 11.553 1.00 93.31 85 LYS A CA 1
ATOM 630 C C . LYS A 1 85 ? -14.013 14.274 11.765 1.00 93.31 85 LYS A C 1
ATOM 632 O O . LYS A 1 85 ? -14.045 13.244 11.090 1.00 93.31 85 LYS A O 1
ATOM 637 N N . VAL A 1 86 ? -13.091 14.504 12.691 1.00 95.38 86 VAL A N 1
ATOM 638 C CA . VAL A 1 86 ? -11.966 13.613 12.972 1.00 95.38 86 VAL A CA 1
ATOM 639 C C . VAL A 1 86 ? -12.069 13.104 14.401 1.00 95.38 86 VAL A C 1
ATOM 641 O O . VAL A 1 86 ? -12.099 13.878 15.356 1.00 95.38 86 VAL A O 1
ATOM 644 N N . GLY A 1 87 ? -12.116 11.783 14.547 1.00 96.88 87 GLY A N 1
ATOM 645 C CA . GLY A 1 87 ? -12.005 11.110 15.836 1.00 96.88 87 GLY A CA 1
ATOM 646 C C . GLY A 1 87 ? -10.578 10.680 16.129 1.00 96.88 87 GLY A C 1
ATOM 647 O O . GLY A 1 87 ? -9.839 10.319 15.214 1.00 96.88 87 GLY A O 1
ATOM 648 N N . LEU A 1 88 ? -10.222 10.643 17.410 1.00 96.94 88 LEU A N 1
ATOM 649 C CA . LEU A 1 88 ? -8.951 10.111 17.891 1.00 96.94 88 LEU A CA 1
ATOM 650 C C . LEU A 1 88 ? -9.175 9.040 18.964 1.00 96.94 88 LEU A C 1
ATOM 652 O O . LEU A 1 88 ? -9.930 9.225 19.923 1.00 96.94 88 LEU A O 1
ATOM 656 N N . ASN A 1 89 ? -8.471 7.924 18.808 1.00 97.62 89 ASN A N 1
ATOM 657 C CA . ASN A 1 89 ? -8.285 6.885 19.807 1.00 97.62 89 ASN A CA 1
ATOM 658 C C . ASN A 1 89 ? -6.796 6.703 20.088 1.00 97.62 89 ASN A C 1
ATOM 660 O O . ASN A 1 89 ? -5.985 6.709 19.163 1.00 97.62 89 ASN A O 1
ATOM 664 N N . ARG A 1 90 ? -6.458 6.464 21.358 1.00 97.06 90 ARG A N 1
ATOM 665 C CA . ARG A 1 90 ? -5.100 6.117 21.781 1.00 97.06 90 ARG A CA 1
ATOM 666 C C . ARG A 1 90 ? -5.098 4.774 22.485 1.00 97.06 90 ARG A C 1
ATOM 668 O O . ARG A 1 90 ? -5.911 4.540 23.384 1.00 97.06 90 ARG A O 1
ATOM 675 N N . PHE A 1 91 ? -4.173 3.917 22.085 1.00 97.62 91 PHE A N 1
ATOM 676 C CA . PHE A 1 91 ? -4.008 2.575 22.610 1.00 97.62 91 PHE A CA 1
ATOM 677 C C . PHE A 1 91 ? -2.564 2.336 23.040 1.00 97.62 91 PHE A C 1
ATOM 679 O O . PHE A 1 91 ? -1.621 2.800 22.403 1.00 97.62 91 PHE A O 1
ATOM 686 N N . ASN A 1 92 ? -2.393 1.559 24.104 1.00 96.19 92 ASN A N 1
ATOM 687 C CA . ASN A 1 92 ? -1.109 0.936 24.390 1.00 96.19 92 ASN A CA 1
ATOM 688 C C . ASN A 1 92 ? -0.886 -0.235 23.426 1.00 96.19 92 ASN A C 1
ATOM 690 O O . ASN A 1 92 ? 0.132 -0.309 22.746 1.00 96.19 92 ASN A O 1
ATOM 694 N N . THR A 1 93 ? -1.864 -1.135 23.350 1.00 97.25 93 THR A N 1
ATOM 695 C CA . THR A 1 93 ? -1.848 -2.353 22.534 1.00 97.25 93 THR A CA 1
ATOM 696 C C . THR A 1 93 ? -3.104 -2.421 21.679 1.00 97.25 93 THR A C 1
ATOM 698 O O . THR A 1 93 ? -4.182 -1.996 22.105 1.00 97.25 93 THR A O 1
ATOM 701 N N . PHE A 1 94 ? -2.957 -2.957 20.469 1.00 98.50 94 PHE A N 1
ATOM 702 C CA . PHE A 1 94 ? -4.061 -3.236 19.561 1.00 98.50 94 PHE A CA 1
ATOM 703 C C . PHE A 1 94 ? -3.799 -4.578 18.874 1.00 98.50 94 PHE A C 1
ATOM 705 O O . PHE A 1 94 ? -3.158 -4.646 17.824 1.00 98.50 94 PHE A O 1
ATOM 712 N N . THR A 1 95 ? -4.268 -5.643 19.516 1.00 98.25 95 THR A N 1
ATOM 713 C CA . THR A 1 95 ? -4.147 -7.019 19.037 1.00 98.25 95 THR A CA 1
ATOM 714 C C . THR A 1 95 ? -5.534 -7.629 18.868 1.00 98.25 95 THR A C 1
ATOM 716 O O . THR A 1 95 ? -6.313 -7.647 19.823 1.00 98.25 95 THR A O 1
ATOM 719 N N . VAL A 1 96 ? -5.820 -8.135 17.669 1.00 95.56 96 VAL A N 1
ATOM 720 C CA . VAL A 1 96 ? -7.045 -8.870 17.323 1.00 95.56 96 VAL A CA 1
ATOM 721 C C . VAL A 1 96 ? -6.637 -10.255 16.845 1.00 95.56 96 VAL A C 1
ATOM 723 O O . VAL A 1 96 ? -6.042 -10.381 15.777 1.00 95.56 96 VAL A O 1
ATOM 726 N N . GLU A 1 97 ? -6.931 -11.288 17.622 1.00 93.81 97 GLU A N 1
ATOM 727 C CA . GLU A 1 97 ? -6.518 -12.662 17.339 1.00 93.81 97 GLU A CA 1
ATOM 728 C C . GLU A 1 97 ? -7.499 -13.385 16.408 1.00 93.81 97 GLU A C 1
ATOM 730 O O . GLU A 1 97 ? -8.607 -12.921 16.131 1.00 93.81 97 GLU A O 1
ATOM 735 N N . ASN A 1 98 ? -7.088 -14.540 15.881 1.00 85.25 98 ASN A N 1
ATOM 736 C CA . ASN A 1 98 ? -7.933 -15.328 14.985 1.00 85.25 98 ASN A CA 1
ATOM 737 C C . ASN A 1 98 ? -9.271 -15.703 15.655 1.00 85.25 98 ASN A C 1
ATOM 739 O O . ASN A 1 98 ? -9.307 -16.208 16.776 1.00 85.25 98 ASN A O 1
ATOM 743 N N . GLY A 1 99 ? -10.375 -15.482 14.941 1.00 77.25 99 GLY A N 1
ATOM 744 C CA . GLY A 1 99 ? -11.734 -15.677 15.447 1.00 77.25 99 GLY A CA 1
ATOM 745 C C . GLY A 1 99 ? -12.303 -14.489 16.230 1.00 77.25 99 GLY A C 1
ATOM 746 O O . GLY A 1 99 ? -13.478 -14.536 16.594 1.00 77.25 99 GLY A O 1
ATOM 747 N N . GLU A 1 100 ? -11.522 -13.431 16.455 1.00 85.38 100 GLU A N 1
ATOM 748 C CA . GLU A 1 100 ? -11.977 -12.198 17.099 1.00 85.38 100 GLU A CA 1
ATOM 749 C C . GLU A 1 100 ? -12.336 -11.101 16.088 1.00 85.38 100 GLU A C 1
ATOM 751 O O . GLU A 1 100 ? -11.895 -11.112 14.933 1.00 85.38 100 GLU A O 1
ATOM 756 N N . ILE A 1 101 ? -13.150 -10.138 16.530 1.00 84.50 101 ILE A N 1
ATOM 757 C CA . ILE A 1 101 ? -13.642 -9.026 15.710 1.00 84.50 101 ILE A CA 1
ATOM 758 C C . ILE A 1 101 ? -13.483 -7.701 16.462 1.00 84.50 101 ILE A C 1
ATOM 760 O O . ILE A 1 101 ? -13.999 -7.542 17.564 1.00 84.50 101 ILE A O 1
ATOM 764 N N . ALA A 1 102 ? -12.841 -6.712 15.843 1.00 93.69 102 ALA A N 1
ATOM 765 C CA . ALA A 1 102 ? -12.829 -5.329 16.309 1.00 93.69 102 ALA A CA 1
ATOM 766 C C . ALA A 1 102 ? -13.602 -4.425 15.339 1.00 93.69 102 ALA A C 1
ATOM 768 O O . ALA A 1 102 ? -13.226 -4.257 14.179 1.00 93.69 102 ALA A O 1
ATOM 769 N N . ASN A 1 103 ? -14.673 -3.807 15.828 1.00 89.69 103 ASN A N 1
ATOM 770 C CA . ASN A 1 103 ? -15.491 -2.855 15.089 1.00 89.69 103 ASN A CA 1
ATOM 771 C C . ASN A 1 103 ? -15.151 -1.434 15.538 1.00 89.69 103 ASN A C 1
ATOM 773 O O . ASN A 1 103 ? -15.400 -1.056 16.683 1.00 89.69 103 ASN A O 1
ATOM 777 N N . LEU A 1 104 ? -14.594 -0.632 14.636 1.00 96.69 104 LEU A N 1
ATOM 778 C CA . LEU A 1 104 ? -14.252 0.760 14.881 1.00 96.69 104 LEU A CA 1
ATOM 779 C C . LEU A 1 104 ? -15.332 1.655 14.287 1.00 96.69 104 LEU A C 1
ATOM 781 O O . LEU A 1 104 ? -15.445 1.796 13.072 1.00 96.69 104 LEU A O 1
ATOM 785 N N . TYR A 1 105 ? -16.126 2.274 15.149 1.00 92.06 105 TYR A N 1
ATOM 786 C CA . TYR A 1 105 ? -17.219 3.137 14.739 1.00 92.06 105 TYR A CA 1
ATOM 787 C C . TYR A 1 105 ? -16.739 4.575 14.565 1.00 92.06 105 TYR A C 1
ATOM 789 O O . TYR A 1 105 ? -16.209 5.193 15.493 1.00 92.06 105 TYR A O 1
ATOM 797 N N . PHE A 1 106 ? -17.026 5.146 13.399 1.00 93.94 106 PHE A N 1
ATOM 798 C CA . PHE A 1 106 ? -16.784 6.545 13.049 1.00 93.94 106 PHE A CA 1
ATOM 799 C C . PHE A 1 106 ? -17.824 7.456 13.710 1.00 93.94 106 PHE A C 1
ATOM 801 O O . PHE A 1 106 ? -18.596 8.145 13.052 1.00 93.94 106 PHE A O 1
ATOM 808 N N . LYS A 1 107 ? -17.886 7.412 15.039 1.00 91.69 107 LYS A N 1
ATOM 809 C CA . LYS A 1 107 ? -18.690 8.284 15.896 1.00 91.69 107 LYS A CA 1
ATOM 810 C C . LYS A 1 107 ? -18.121 8.269 17.308 1.00 91.69 107 LYS A C 1
ATOM 812 O O . LYS A 1 107 ? -17.497 7.294 17.730 1.00 91.69 107 LYS A O 1
ATOM 817 N N . ASN A 1 108 ? -18.389 9.324 18.065 1.00 88.88 108 ASN A N 1
ATOM 818 C CA . ASN A 1 108 ? -18.229 9.291 19.515 1.00 88.88 108 ASN A CA 1
ATOM 819 C C . ASN A 1 108 ? -19.530 8.772 20.148 1.00 88.88 108 ASN A C 1
ATOM 821 O O . ASN A 1 108 ? -20.628 9.117 19.699 1.00 88.88 108 ASN A O 1
ATOM 825 N N . SER A 1 109 ? -19.417 7.945 21.191 1.00 76.69 109 SER A N 1
ATOM 826 C CA . SER A 1 109 ? -20.574 7.338 21.866 1.00 76.69 109 SER A CA 1
ATOM 827 C C . SER A 1 109 ? -21.535 8.367 22.477 1.00 76.69 109 SER A C 1
ATOM 829 O O . SER A 1 109 ? -22.707 8.062 22.667 1.00 76.69 109 SER A O 1
ATOM 831 N N . SER A 1 110 ? -21.051 9.575 22.773 1.00 70.50 110 SER A N 1
ATOM 832 C CA . SER A 1 110 ? -21.790 10.633 23.469 1.00 70.50 110 SER A CA 1
ATOM 833 C C . SER A 1 110 ? -22.448 11.646 22.529 1.00 70.50 110 SER A C 1
ATOM 835 O O . SER A 1 110 ? -23.465 12.229 22.893 1.00 70.50 110 SER A O 1
ATOM 837 N N . THR A 1 111 ? -21.882 11.890 21.340 1.00 64.56 111 THR A N 1
ATOM 838 C CA . THR A 1 111 ? -22.352 12.955 20.426 1.00 64.56 111 THR A CA 1
ATOM 839 C C . THR A 1 111 ? -23.156 12.434 19.234 1.00 64.56 111 THR A C 1
ATOM 841 O O . THR A 1 111 ? -23.811 13.225 18.556 1.00 64.56 111 THR A O 1
ATOM 844 N N . GLY A 1 112 ? -23.113 11.124 18.958 1.00 67.44 112 GLY A N 1
ATOM 845 C CA . GLY A 1 112 ? -23.913 10.434 17.934 1.00 67.44 112 GLY A CA 1
ATOM 846 C C . GLY A 1 112 ? -23.640 10.823 16.473 1.00 67.44 112 GLY A C 1
ATOM 847 O O . GLY A 1 112 ? -24.093 10.121 15.573 1.00 67.44 112 GLY A O 1
ATOM 848 N N . SER A 1 113 ? -22.902 11.907 16.226 1.00 84.06 113 SER A N 1
ATOM 849 C CA . SER A 1 113 ? -22.602 12.420 14.888 1.00 84.06 113 SER A CA 1
ATOM 850 C C . SER A 1 113 ? -21.532 11.571 14.207 1.00 84.06 113 SER A C 1
ATOM 852 O O . SER A 1 113 ? -20.548 11.175 14.838 1.00 84.06 113 SER A O 1
ATOM 854 N N . ALA A 1 114 ? -21.738 11.297 12.918 1.00 87.50 114 ALA A N 1
ATOM 855 C CA . ALA A 1 114 ? -20.795 10.543 12.110 1.00 87.50 114 ALA A CA 1
ATOM 856 C C . ALA A 1 114 ? -19.535 11.369 11.822 1.00 87.50 114 ALA A C 1
ATOM 858 O O . ALA A 1 114 ? -19.612 12.522 11.396 1.00 87.50 114 ALA A O 1
ATOM 859 N N . LEU A 1 115 ? -18.387 10.742 12.041 1.00 92.88 115 LEU A N 1
ATOM 860 C CA . LEU A 1 115 ? -17.061 11.243 11.712 1.00 92.88 115 LEU A CA 1
ATOM 861 C C . LEU A 1 115 ? -16.705 10.813 10.287 1.00 92.88 115 LEU A C 1
ATOM 863 O O . LEU A 1 115 ? -17.205 9.803 9.792 1.00 92.88 115 LEU A O 1
ATOM 867 N N . ASP A 1 116 ? -15.827 11.562 9.635 1.00 93.12 116 ASP A N 1
ATOM 868 C CA . ASP A 1 116 ? -15.311 11.224 8.305 1.00 93.12 116 ASP A CA 1
ATOM 869 C C . ASP A 1 116 ? -14.009 10.413 8.427 1.00 93.12 116 ASP A C 1
ATOM 871 O O . ASP A 1 116 ? -13.753 9.501 7.641 1.00 93.12 116 ASP A O 1
ATOM 875 N N . THR A 1 117 ? -13.223 10.696 9.471 1.00 95.81 117 THR A N 1
ATOM 876 C CA . THR A 1 117 ? -11.910 10.093 9.719 1.00 95.81 117 THR A CA 1
ATOM 877 C C . THR A 1 117 ? -11.804 9.592 11.155 1.00 95.81 117 THR A C 1
ATOM 879 O O . THR A 1 117 ? -12.234 10.271 12.090 1.00 95.81 117 THR A O 1
ATOM 882 N N . LEU A 1 118 ? -11.179 8.430 11.344 1.00 98.00 118 LEU A N 1
ATOM 883 C CA . LEU A 1 118 ? -10.864 7.885 12.659 1.00 98.00 118 LEU A CA 1
ATOM 884 C C . LEU A 1 118 ? -9.375 7.555 12.749 1.00 98.00 118 LEU A C 1
ATOM 886 O O . LEU A 1 118 ? -8.882 6.658 12.066 1.00 98.00 118 LEU A O 1
ATOM 890 N N . VAL A 1 119 ? -8.677 8.279 13.619 1.00 97.94 119 VAL A N 1
ATOM 891 C CA . VAL A 1 119 ? -7.251 8.104 13.888 1.00 97.94 119 VAL A CA 1
ATOM 892 C C . VAL A 1 119 ? -7.062 7.218 15.108 1.00 97.94 119 VAL A C 1
ATOM 894 O O . VAL A 1 119 ? -7.580 7.511 16.182 1.00 97.94 119 VAL A O 1
ATOM 897 N N . ASN A 1 120 ? -6.307 6.134 14.948 1.00 98.38 120 ASN A N 1
ATOM 898 C CA . ASN A 1 120 ? -5.991 5.188 16.010 1.00 98.38 120 ASN A CA 1
ATOM 899 C C . ASN A 1 120 ? -4.481 5.137 16.187 1.00 98.38 120 ASN A C 1
ATOM 901 O O . ASN A 1 120 ? -3.760 4.623 15.333 1.00 98.38 120 ASN A O 1
ATOM 905 N N . THR A 1 121 ? -4.005 5.671 17.302 1.00 97.19 121 THR A N 1
ATOM 906 C CA . THR A 1 121 ? -2.586 5.650 17.633 1.00 97.19 121 THR A CA 1
ATOM 907 C C . THR A 1 121 ? -2.289 4.512 18.593 1.00 97.19 121 THR A C 1
ATOM 909 O O . THR A 1 121 ? -3.031 4.330 19.561 1.00 97.19 121 THR A O 1
ATOM 912 N N . VAL A 1 122 ? -1.207 3.775 18.367 1.00 96.94 122 VAL A N 1
ATOM 913 C CA . VAL A 1 122 ? -0.842 2.605 19.171 1.00 96.94 122 VAL A CA 1
ATOM 914 C C . VAL A 1 122 ? 0.635 2.690 19.535 1.00 96.94 122 VAL A C 1
ATOM 916 O O . VAL A 1 122 ? 1.472 2.790 18.647 1.00 96.94 122 VAL A O 1
ATOM 919 N N . GLU A 1 123 ? 0.964 2.672 20.829 1.00 94.88 123 GLU A N 1
ATOM 920 C CA . GLU A 1 123 ? 2.367 2.748 21.285 1.00 94.88 123 GLU A CA 1
ATOM 921 C C . GLU A 1 123 ? 3.173 1.506 20.858 1.00 94.88 123 GLU A C 1
ATOM 923 O O . GLU A 1 123 ? 4.346 1.615 20.507 1.00 94.88 123 GLU A O 1
ATOM 928 N N . ASN A 1 124 ? 2.538 0.329 20.855 1.00 95.50 124 ASN A N 1
ATOM 929 C CA . ASN A 1 124 ? 3.142 -0.943 20.451 1.00 95.50 124 ASN A CA 1
ATOM 930 C C . ASN A 1 124 ? 2.755 -1.352 19.021 1.00 95.50 124 ASN A C 1
ATOM 932 O O . ASN A 1 124 ? 1.930 -0.711 18.364 1.00 95.50 124 ASN A O 1
ATOM 936 N N . GLN A 1 125 ? 3.342 -2.455 18.546 1.00 97.25 125 GLN A N 1
ATOM 937 C CA . GLN A 1 125 ? 3.016 -3.034 17.246 1.00 97.25 125 GLN A CA 1
ATOM 938 C C . GLN A 1 125 ? 1.542 -3.443 17.187 1.00 97.25 125 GLN A C 1
ATOM 940 O O . GLN A 1 125 ? 1.009 -4.066 18.111 1.00 97.25 125 GLN A O 1
ATOM 945 N N . ILE A 1 126 ? 0.899 -3.108 16.074 1.00 98.69 126 ILE A N 1
ATOM 946 C CA . ILE A 1 126 ? -0.482 -3.495 15.796 1.00 98.69 126 ILE A CA 1
ATOM 947 C C . ILE A 1 126 ? -0.478 -4.911 15.226 1.00 98.69 126 ILE A C 1
ATOM 949 O O . ILE A 1 126 ? 0.243 -5.169 14.267 1.00 98.69 126 ILE A O 1
ATOM 953 N N . ASN A 1 127 ? -1.274 -5.818 15.790 1.00 98.50 127 ASN A N 1
ATOM 954 C CA . ASN A 1 127 ? -1.310 -7.224 15.381 1.00 98.50 127 ASN A CA 1
ATOM 955 C C . ASN A 1 127 ? -2.739 -7.643 15.029 1.00 98.50 127 ASN A C 1
ATOM 957 O O . ASN A 1 127 ? -3.638 -7.570 15.865 1.00 98.50 127 ASN A O 1
ATOM 961 N N . ILE A 1 128 ? -2.969 -8.069 13.789 1.00 97.88 128 ILE A N 1
ATOM 962 C CA . ILE A 1 128 ? -4.303 -8.409 13.285 1.00 97.88 128 ILE A CA 1
ATOM 963 C C . ILE A 1 128 ? -4.258 -9.796 12.650 1.00 97.88 128 ILE A C 1
ATOM 965 O O . ILE A 1 128 ? -3.836 -9.959 11.511 1.00 97.88 128 ILE A O 1
ATOM 969 N N . SER A 1 129 ? -4.730 -10.790 13.391 1.00 92.88 129 SER A N 1
ATOM 970 C CA . SER A 1 129 ? -4.993 -12.157 12.930 1.00 92.88 129 SER A CA 1
ATOM 971 C C . SER A 1 129 ? -6.497 -12.473 12.883 1.00 92.88 129 SER A C 1
ATOM 973 O O . SER A 1 129 ? -6.879 -13.511 12.346 1.00 92.88 129 SER A O 1
ATOM 975 N N . GLY A 1 130 ? -7.351 -11.601 13.429 1.00 86.44 130 GLY A N 1
ATOM 976 C CA . GLY A 1 130 ? -8.813 -11.640 13.303 1.00 86.44 130 GLY A CA 1
ATOM 977 C C . GLY A 1 130 ? -9.361 -10.599 12.324 1.00 86.44 130 GLY A C 1
ATOM 978 O O . GLY A 1 130 ? -8.708 -10.253 11.343 1.00 86.44 130 GLY A O 1
ATOM 979 N N . ILE A 1 131 ? -10.568 -10.090 12.579 1.00 88.56 131 ILE A N 1
ATOM 980 C CA . ILE A 1 131 ? -11.261 -9.154 11.679 1.00 88.56 131 ILE A CA 1
ATOM 981 C C . ILE A 1 131 ? -11.297 -7.747 12.281 1.00 88.56 131 ILE A C 1
ATOM 983 O O . ILE A 1 131 ? -11.723 -7.563 13.417 1.00 88.56 131 ILE A O 1
ATOM 987 N N . VAL A 1 132 ? -10.928 -6.738 11.496 1.00 96.25 132 VAL A N 1
ATOM 988 C CA . VAL A 1 132 ? -11.068 -5.316 11.831 1.00 96.25 132 VAL A CA 1
ATOM 989 C C . VAL A 1 132 ? -12.002 -4.647 10.826 1.00 96.25 132 VAL A C 1
ATOM 991 O O . VAL A 1 132 ? -11.770 -4.726 9.622 1.00 96.25 132 VAL A O 1
ATOM 994 N N . ASN A 1 133 ? -13.036 -3.957 11.308 1.00 89.94 133 ASN A N 1
ATOM 995 C CA . ASN A 1 133 ? -14.010 -3.256 10.469 1.00 89.94 133 ASN A CA 1
ATOM 996 C C . ASN A 1 133 ? -14.064 -1.764 10.819 1.00 89.94 133 ASN A C 1
ATOM 998 O O . ASN A 1 133 ? -14.297 -1.411 11.973 1.00 89.94 133 ASN A O 1
ATOM 1002 N N . GLY A 1 134 ? -13.911 -0.888 9.827 1.00 91.94 134 GLY A N 1
ATOM 1003 C CA . GLY A 1 134 ? -14.238 0.533 9.928 1.00 91.94 134 GLY A CA 1
ATOM 1004 C C . GLY A 1 134 ? -15.706 0.771 9.579 1.00 91.94 134 GLY A C 1
ATOM 1005 O O . GLY A 1 134 ? -16.095 0.568 8.435 1.00 91.94 134 GLY A O 1
ATOM 1006 N N . ILE A 1 135 ? -16.521 1.167 10.560 1.00 85.25 135 ILE A N 1
ATOM 1007 C CA . ILE A 1 135 ? -17.978 1.277 10.426 1.00 85.25 135 ILE A CA 1
ATOM 1008 C C . ILE A 1 135 ? -18.420 2.736 10.537 1.00 85.25 135 ILE A C 1
ATOM 1010 O O . ILE A 1 135 ? -18.373 3.344 11.611 1.00 85.25 135 ILE A O 1
ATOM 1014 N N . ARG A 1 136 ? -18.947 3.282 9.444 1.00 85.06 136 ARG A N 1
ATOM 1015 C CA . ARG A 1 136 ? -19.562 4.611 9.383 1.00 85.06 136 ARG A CA 1
ATOM 1016 C C . ARG A 1 136 ? -20.987 4.453 8.868 1.00 85.06 136 ARG A C 1
ATOM 1018 O O . ARG A 1 136 ? -21.212 3.783 7.870 1.00 85.06 136 ARG A O 1
ATOM 1025 N N . ASN A 1 137 ? -21.959 5.016 9.589 1.00 80.75 137 ASN A N 1
ATOM 1026 C CA . ASN A 1 137 ? -23.389 4.914 9.253 1.00 80.75 137 ASN A CA 1
ATOM 1027 C C . ASN A 1 137 ? -23.874 3.474 8.969 1.00 80.75 137 ASN A C 1
ATOM 1029 O O . ASN A 1 137 ? -24.654 3.251 8.054 1.00 80.75 137 ASN A O 1
ATOM 1033 N N . ASN A 1 138 ? -23.419 2.502 9.772 1.00 75.69 138 ASN A N 1
ATOM 1034 C CA . ASN A 1 138 ? -23.757 1.068 9.669 1.00 75.69 138 ASN A CA 1
ATOM 1035 C C . ASN A 1 138 ? -23.236 0.345 8.407 1.00 75.69 138 ASN A C 1
ATOM 1037 O O . ASN A 1 138 ? -23.553 -0.826 8.182 1.00 75.69 138 ASN A O 1
ATOM 1041 N N . THR A 1 139 ? -22.384 1.004 7.625 1.00 73.88 139 THR A N 1
ATOM 1042 C CA . THR A 1 139 ? -21.688 0.438 6.462 1.00 73.88 139 THR A CA 1
ATOM 1043 C C . THR A 1 139 ? -20.176 0.438 6.671 1.00 73.88 139 THR A C 1
ATOM 1045 O O . THR A 1 139 ? -19.667 1.204 7.493 1.00 73.88 139 THR A O 1
ATOM 1048 N N . ILE A 1 140 ? -19.453 -0.409 5.929 1.00 79.81 140 ILE A N 1
ATOM 1049 C CA . ILE A 1 140 ? -17.988 -0.339 5.865 1.00 79.81 140 ILE A CA 1
ATOM 1050 C C . ILE A 1 140 ? -17.600 0.902 5.063 1.00 79.81 140 ILE A C 1
ATOM 1052 O O . ILE A 1 140 ? -17.757 0.926 3.844 1.00 79.81 140 ILE A O 1
ATOM 1056 N N . ASP A 1 141 ? -17.148 1.937 5.765 1.00 83.06 141 ASP A N 1
ATOM 1057 C CA . ASP A 1 141 ? -16.861 3.261 5.211 1.00 83.06 141 ASP A CA 1
ATOM 1058 C C . ASP A 1 141 ? -15.981 4.069 6.197 1.00 83.06 141 ASP A C 1
ATOM 1060 O O . ASP A 1 141 ? -15.652 3.598 7.289 1.00 83.06 141 ASP A O 1
ATOM 1064 N N . GLY A 1 142 ? -15.586 5.282 5.812 1.00 88.31 142 GLY A N 1
ATOM 1065 C CA . GLY A 1 142 ? -14.761 6.200 6.586 1.00 88.31 142 GLY A CA 1
ATOM 1066 C C . GLY A 1 142 ? -13.262 6.004 6.356 1.00 88.31 142 GLY A C 1
ATOM 1067 O O . GLY A 1 142 ? -12.798 4.940 5.935 1.00 88.31 142 GLY A O 1
ATOM 1068 N N . ASN A 1 143 ? -12.494 7.057 6.644 1.00 93.88 143 ASN A N 1
ATOM 1069 C CA . ASN A 1 143 ? -11.041 7.044 6.512 1.00 93.88 143 ASN A CA 1
ATOM 1070 C C . ASN A 1 143 ? -10.372 6.522 7.785 1.00 93.88 143 ASN A C 1
ATOM 1072 O O . ASN A 1 143 ? -10.285 7.234 8.793 1.00 93.88 143 ASN A O 1
ATOM 1076 N N . LEU A 1 144 ? -9.920 5.269 7.752 1.00 97.50 144 LEU A N 1
ATOM 1077 C CA . LEU A 1 144 ? -9.319 4.606 8.901 1.00 97.50 144 LEU A CA 1
ATOM 1078 C C . LEU A 1 144 ? -7.803 4.812 8.911 1.00 97.50 144 LEU A C 1
ATOM 1080 O O . LEU A 1 144 ? -7.109 4.395 7.988 1.00 97.50 144 LEU A O 1
ATOM 1084 N N . TYR A 1 145 ? -7.289 5.408 9.984 1.00 98.38 145 TYR A N 1
ATOM 1085 C CA . TYR A 1 145 ? -5.855 5.591 10.196 1.00 98.38 145 TYR A CA 1
ATOM 1086 C C . TYR A 1 145 ? -5.376 4.732 11.362 1.00 98.38 145 TYR A C 1
ATOM 1088 O O . TYR A 1 145 ? -5.954 4.775 12.453 1.00 98.38 145 TYR A O 1
ATOM 1096 N N . PHE A 1 146 ? -4.283 4.009 11.138 1.00 98.56 146 PHE A N 1
ATOM 1097 C CA . PHE A 1 146 ? -3.508 3.334 12.172 1.00 98.56 146 PHE A CA 1
ATOM 1098 C C . PHE A 1 146 ? -2.083 3.874 12.190 1.00 98.56 146 PHE A C 1
ATOM 1100 O O . PHE A 1 146 ? -1.370 3.814 11.192 1.00 98.56 146 PHE A O 1
ATOM 1107 N N . ILE A 1 147 ? -1.669 4.394 13.340 1.00 96.94 147 ILE A N 1
ATOM 1108 C CA . ILE A 1 147 ? -0.367 5.032 13.524 1.00 96.94 147 ILE A CA 1
ATOM 1109 C C . ILE A 1 147 ? 0.360 4.306 14.653 1.00 96.94 147 ILE A C 1
ATOM 1111 O O . ILE A 1 147 ? -0.120 4.314 15.787 1.00 96.94 147 ILE A O 1
ATOM 1115 N N . SER A 1 148 ? 1.496 3.675 14.359 1.00 96.75 148 SER A N 1
ATOM 1116 C CA . SER A 1 148 ? 2.307 2.994 15.377 1.00 96.75 148 SER A CA 1
ATOM 1117 C C . SER A 1 148 ? 3.794 3.061 15.049 1.00 96.75 148 SER A C 1
ATOM 1119 O O . SER A 1 148 ? 4.189 2.579 13.989 1.00 96.75 148 SER A O 1
ATOM 1121 N N . PRO A 1 149 ? 4.658 3.555 15.955 1.00 94.94 149 PRO A N 1
ATOM 1122 C CA . PRO A 1 149 ? 6.102 3.581 15.724 1.00 94.94 149 PRO A CA 1
ATOM 1123 C C . PRO A 1 149 ? 6.735 2.190 15.601 1.00 94.94 149 PRO A C 1
ATOM 1125 O O . PRO A 1 149 ? 7.844 2.060 15.086 1.00 94.94 149 PRO A O 1
ATOM 1128 N N . GLN A 1 150 ? 6.025 1.155 16.050 1.00 96.06 150 GLN A N 1
ATOM 1129 C CA . GLN A 1 150 ? 6.421 -0.252 15.976 1.00 96.06 150 GLN A CA 1
ATOM 1130 C C . GLN A 1 150 ? 5.781 -0.977 14.772 1.00 96.06 150 GLN A C 1
ATOM 1132 O O . GLN A 1 150 ? 6.007 -2.169 14.550 1.00 96.06 150 GLN A O 1
ATOM 1137 N N . GLY A 1 151 ? 4.998 -0.249 13.968 1.00 96.88 151 GLY A N 1
ATOM 1138 C CA . GLY A 1 151 ? 4.393 -0.728 12.734 1.00 96.88 151 GLY A CA 1
ATOM 1139 C C . GLY A 1 151 ? 3.183 -1.644 12.933 1.00 96.88 151 GLY A C 1
ATOM 1140 O O . GLY A 1 151 ? 2.476 -1.586 13.943 1.00 96.88 151 GLY A O 1
ATOM 1141 N N . MET A 1 152 ? 2.917 -2.475 11.926 1.00 98.56 152 MET A N 1
ATOM 1142 C CA . MET A 1 152 ? 1.717 -3.307 11.845 1.00 98.56 152 MET A CA 1
ATOM 1143 C C . MET A 1 152 ? 2.023 -4.672 11.236 1.00 98.56 152 MET A C 1
ATOM 1145 O O . MET A 1 152 ? 2.743 -4.776 10.245 1.00 98.56 152 MET A O 1
ATOM 1149 N N . VAL A 1 153 ? 1.394 -5.704 11.789 1.00 98.06 153 VAL A N 1
ATOM 1150 C CA . VAL A 1 153 ? 1.324 -7.048 11.227 1.00 98.06 153 VAL A CA 1
ATOM 1151 C C . VAL A 1 153 ? -0.137 -7.407 10.982 1.00 98.06 153 VAL A C 1
ATOM 1153 O O . VAL A 1 153 ? -0.952 -7.380 11.905 1.00 98.06 153 VAL A O 1
ATOM 1156 N N . VAL A 1 154 ? -0.463 -7.783 9.749 1.00 97.25 154 VAL A N 1
ATOM 1157 C CA . VAL A 1 154 ? -1.719 -8.463 9.416 1.00 97.25 154 VAL A CA 1
ATOM 1158 C C . VAL A 1 154 ? -1.365 -9.904 9.088 1.00 97.25 154 VAL A C 1
ATOM 1160 O O . VAL A 1 154 ? -0.833 -10.179 8.015 1.00 97.25 154 VAL A O 1
ATOM 1163 N N . GLY A 1 155 ? -1.603 -10.809 10.034 1.00 93.56 155 GLY A N 1
ATOM 1164 C CA . GLY A 1 155 ? -1.317 -12.232 9.876 1.00 93.56 155 GLY A CA 1
ATOM 1165 C C . GLY A 1 155 ? -2.177 -12.871 8.787 1.00 93.56 155 GLY A C 1
ATOM 1166 O O . GLY A 1 155 ? -3.151 -12.286 8.323 1.00 93.56 155 GLY A O 1
ATOM 1167 N N . SER A 1 156 ? -1.853 -14.102 8.399 1.00 87.12 156 SER A N 1
ATOM 1168 C CA . SER A 1 156 ? -2.492 -14.806 7.274 1.00 87.12 156 SER A CA 1
ATOM 1169 C C . SER A 1 156 ? -4.007 -15.017 7.398 1.00 87.12 156 SER A C 1
ATOM 1171 O O . SER A 1 156 ? -4.686 -15.187 6.391 1.00 87.12 156 SER A O 1
ATOM 1173 N N . THR A 1 157 ? -4.558 -15.009 8.615 1.00 83.81 157 THR A N 1
ATOM 1174 C CA . THR A 1 157 ? -6.011 -15.058 8.869 1.00 83.81 157 THR A CA 1
ATOM 1175 C C . THR A 1 157 ? -6.631 -13.678 9.090 1.00 83.81 157 THR A C 1
ATOM 1177 O O . THR A 1 157 ? -7.851 -13.561 9.201 1.00 83.81 157 THR A O 1
ATOM 1180 N N . GLY A 1 158 ? -5.798 -12.641 9.172 1.00 89.00 158 GLY A N 1
ATOM 1181 C CA . GLY A 1 158 ? -6.192 -11.269 9.428 1.00 89.00 158 GLY A CA 1
ATOM 1182 C C . GLY A 1 158 ? -6.947 -10.658 8.255 1.00 89.00 158 GLY A C 1
ATOM 1183 O O . GLY A 1 158 ? -6.550 -10.805 7.097 1.00 89.00 158 GLY A O 1
ATOM 1184 N N . VAL A 1 159 ? -8.026 -9.938 8.559 1.00 90.06 159 VAL A N 1
ATOM 1185 C CA . VAL A 1 159 ? -8.824 -9.209 7.570 1.00 90.06 159 VAL A CA 1
ATOM 1186 C C . VAL A 1 159 ? -9.105 -7.797 8.067 1.00 90.06 159 VAL A C 1
ATOM 1188 O O . VAL A 1 159 ? -9.633 -7.622 9.162 1.00 90.06 159 VAL A O 1
ATOM 1191 N N . ILE A 1 160 ? -8.817 -6.789 7.246 1.00 95.19 160 ILE A N 1
ATOM 1192 C CA . ILE A 1 160 ? -9.217 -5.398 7.488 1.00 95.19 160 ILE A CA 1
ATOM 1193 C C . ILE A 1 160 ? -10.206 -4.965 6.407 1.00 95.19 160 ILE A C 1
ATOM 1195 O O . ILE A 1 160 ? -9.910 -5.079 5.219 1.00 95.19 160 ILE A O 1
ATOM 1199 N N . ASN A 1 161 ? -11.353 -4.428 6.820 1.00 89.81 161 ASN A N 1
ATOM 1200 C CA . ASN A 1 161 ? -12.364 -3.848 5.939 1.00 89.81 161 ASN A CA 1
ATOM 1201 C C . ASN A 1 161 ? -12.605 -2.383 6.325 1.00 89.81 161 ASN A C 1
ATOM 1203 O O . ASN A 1 161 ? -12.935 -2.100 7.477 1.00 89.81 161 ASN A O 1
ATOM 1207 N N . ALA A 1 162 ? -12.460 -1.447 5.388 1.00 89.56 162 ALA A N 1
ATOM 1208 C CA . ALA A 1 162 ? -12.668 -0.017 5.646 1.00 89.56 162 ALA A CA 1
ATOM 1209 C C . ALA A 1 162 ? -13.111 0.744 4.384 1.00 89.56 162 ALA A C 1
ATOM 1211 O O . ALA A 1 162 ? -13.010 0.222 3.275 1.00 89.56 162 ALA A O 1
ATOM 1212 N N . GLY A 1 163 ? -13.559 1.996 4.530 1.00 88.50 163 GLY A N 1
ATOM 1213 C CA . GLY A 1 163 ? -13.731 2.893 3.380 1.00 88.50 163 GLY A CA 1
ATOM 1214 C C . GLY A 1 163 ? -12.384 3.175 2.710 1.00 88.50 163 GLY A C 1
ATOM 1215 O O . GLY A 1 163 ? -12.174 2.833 1.546 1.00 88.50 163 GLY A O 1
ATOM 1216 N N . SER A 1 164 ? -11.434 3.686 3.492 1.00 92.88 164 SER A N 1
ATOM 1217 C CA . SER A 1 164 ? -10.007 3.734 3.161 1.00 92.88 164 SER A CA 1
ATOM 1218 C C . SER A 1 164 ? -9.161 3.307 4.359 1.00 92.88 164 SER A C 1
ATOM 1220 O O . SER A 1 164 ? -9.611 3.393 5.504 1.00 92.88 164 SER A O 1
ATOM 1222 N N . LEU A 1 165 ? -7.938 2.844 4.098 1.00 97.31 165 LEU A N 1
ATOM 1223 C CA . LEU A 1 165 ? -6.968 2.515 5.139 1.00 97.31 165 LEU A CA 1
ATOM 1224 C C . LEU A 1 165 ? -5.659 3.260 4.894 1.00 97.31 165 LEU A C 1
ATOM 1226 O O . LEU A 1 165 ? -5.080 3.156 3.817 1.00 97.31 165 LEU A O 1
ATOM 1230 N N . THR A 1 166 ? -5.170 3.953 5.918 1.00 97.88 166 THR A N 1
ATOM 1231 C CA . THR A 1 166 ? -3.802 4.472 5.974 1.00 97.88 166 THR A CA 1
ATOM 1232 C C . THR A 1 166 ? -3.082 3.902 7.192 1.00 97.88 166 THR A C 1
ATOM 1234 O O . THR A 1 166 ? -3.587 3.990 8.314 1.00 97.88 166 THR A O 1
ATOM 1237 N N . VAL A 1 167 ? -1.897 3.334 6.983 1.00 98.38 167 VAL A N 1
ATOM 1238 C CA . VAL A 1 167 ? -1.035 2.815 8.048 1.00 98.38 167 VAL A CA 1
ATOM 1239 C C . VAL A 1 167 ? 0.308 3.515 7.979 1.00 98.38 167 VAL A C 1
ATOM 1241 O O . VAL A 1 167 ? 0.958 3.491 6.939 1.00 98.38 167 VAL A O 1
ATOM 1244 N N . VAL A 1 168 ? 0.733 4.111 9.090 1.00 95.69 168 VAL A N 1
ATOM 1245 C CA . VAL A 1 168 ? 2.009 4.827 9.162 1.00 95.69 168 VAL A CA 1
ATOM 1246 C C . VAL A 1 168 ? 2.825 4.330 10.342 1.00 95.69 168 VAL A C 1
ATOM 1248 O O . VAL A 1 168 ? 2.302 4.186 11.452 1.00 95.69 168 VAL A O 1
ATOM 1251 N N . ALA A 1 169 ? 4.119 4.124 10.105 1.00 95.12 169 ALA A N 1
ATOM 1252 C CA . ALA A 1 169 ? 5.097 3.792 11.129 1.00 95.12 169 ALA A CA 1
ATOM 1253 C C . ALA A 1 169 ? 6.069 4.957 11.407 1.00 95.12 169 ALA A C 1
ATOM 1255 O O . ALA A 1 169 ? 7.207 4.934 10.931 1.00 95.12 169 ALA A O 1
ATOM 1256 N N . PRO A 1 170 ? 5.640 6.007 12.140 1.00 92.62 170 PRO A N 1
ATOM 1257 C CA . PRO A 1 170 ? 6.462 7.188 12.392 1.00 92.62 170 PRO A CA 1
ATOM 1258 C C . PRO A 1 170 ? 7.477 6.966 13.524 1.00 92.62 170 PRO A C 1
ATOM 1260 O O . PRO A 1 170 ? 7.295 6.107 14.374 1.00 92.62 170 PRO A O 1
ATOM 1263 N N . GLU A 1 171 ? 8.529 7.773 13.591 1.00 89.25 171 GLU A N 1
ATOM 1264 C CA . GLU A 1 171 ? 9.523 7.774 14.671 1.00 89.25 171 GLU A CA 1
ATOM 1265 C C . GLU A 1 171 ? 8.877 8.148 16.022 1.00 89.25 171 GLU A C 1
ATOM 1267 O O . GLU A 1 171 ? 8.116 9.121 16.110 1.00 89.25 171 GLU A O 1
ATOM 1272 N N . SER A 1 172 ? 9.186 7.385 17.084 1.00 78.25 172 SER A N 1
ATOM 1273 C CA . SER A 1 172 ? 8.550 7.460 18.417 1.00 78.25 172 SER A CA 1
ATOM 1274 C C . SER A 1 172 ? 8.554 8.859 19.035 1.00 78.25 172 SER A C 1
ATOM 1276 O O . SER A 1 172 ? 7.591 9.257 19.694 1.00 78.25 172 SER A O 1
ATOM 1278 N N . ASP A 1 173 ? 9.626 9.606 18.800 1.00 74.00 173 ASP A N 1
ATOM 1279 C CA . ASP A 1 173 ? 9.925 10.833 19.535 1.00 74.00 173 ASP A CA 1
ATOM 1280 C C . ASP A 1 173 ? 9.174 12.048 18.975 1.00 74.00 173 ASP A C 1
ATOM 1282 O O . ASP A 1 173 ? 8.994 13.049 19.670 1.00 74.00 173 ASP A O 1
ATOM 1286 N N . PHE A 1 174 ? 8.674 11.952 17.739 1.00 68.94 174 PHE A N 1
ATOM 1287 C CA . PHE A 1 174 ? 8.047 13.072 17.035 1.00 68.94 174 PHE A CA 1
ATOM 1288 C C . PHE A 1 174 ? 6.545 12.895 16.816 1.00 68.94 174 PHE A C 1
ATOM 1290 O O . PHE A 1 174 ? 5.814 13.888 16.788 1.00 68.94 174 PHE A O 1
ATOM 1297 N N . TRP A 1 175 ? 6.040 11.661 16.714 1.00 80.12 175 TRP A N 1
ATOM 1298 C CA . TRP A 1 175 ? 4.625 11.445 16.394 1.00 80.12 175 TRP A CA 1
ATOM 1299 C C . TRP A 1 175 ? 3.676 11.917 17.508 1.00 80.12 175 TRP A C 1
ATOM 1301 O O . TRP A 1 175 ? 2.602 12.440 17.213 1.00 80.12 175 TRP A O 1
ATOM 1311 N N . LYS A 1 176 ? 4.084 11.854 18.786 1.00 81.88 176 LYS A N 1
ATOM 1312 C CA . LYS A 1 176 ? 3.251 12.313 19.918 1.00 81.88 176 LYS A CA 1
ATOM 1313 C C . LYS A 1 176 ? 2.859 13.788 19.821 1.00 81.88 176 LYS A C 1
ATOM 1315 O O . LYS A 1 176 ? 1.806 14.163 20.322 1.00 81.88 176 LYS A O 1
ATOM 1320 N N . TYR A 1 177 ? 3.664 14.616 19.151 1.00 84.94 177 TYR A N 1
ATOM 1321 C CA . TYR A 1 177 ? 3.319 16.013 18.884 1.00 84.94 177 TYR A CA 1
ATOM 1322 C C . TYR A 1 177 ? 2.176 16.135 17.867 1.00 84.94 177 TYR A C 1
ATOM 1324 O O . TYR A 1 177 ? 1.211 16.865 18.091 1.00 84.94 177 TYR A O 1
ATOM 1332 N N . TYR A 1 178 ? 2.259 15.388 16.765 1.00 87.38 178 TYR A N 1
ATOM 1333 C CA . TYR A 1 178 ? 1.252 15.402 15.704 1.00 87.38 178 TYR A CA 1
ATOM 1334 C C . TYR A 1 178 ? -0.087 14.828 16.171 1.00 87.38 178 TYR A C 1
ATOM 1336 O O . TYR A 1 178 ? -1.145 15.328 15.794 1.00 87.38 178 TYR A O 1
ATOM 1344 N N . PHE A 1 179 ? -0.050 13.846 17.069 1.00 91.19 179 PHE A N 1
ATOM 1345 C CA . PHE A 1 179 ? -1.234 13.137 17.548 1.00 91.19 179 PHE A CA 1
ATOM 1346 C C . PHE A 1 179 ? -1.554 13.410 19.028 1.00 91.19 179 PHE A C 1
ATOM 1348 O O . PHE A 1 179 ? -2.179 12.598 19.715 1.00 91.19 179 PHE A O 1
ATOM 1355 N N . ALA A 1 180 ? -1.143 14.581 19.526 1.00 90.94 180 ALA A N 1
ATOM 1356 C CA . ALA A 1 180 ? -1.356 14.994 20.911 1.00 90.94 180 ALA A CA 1
ATOM 1357 C C . ALA A 1 180 ? -2.844 15.111 21.275 1.00 90.94 180 ALA A C 1
ATOM 1359 O O . ALA A 1 180 ? -3.217 14.800 22.404 1.00 90.94 180 ALA A O 1
ATOM 1360 N N . ASN A 1 181 ? -3.697 15.543 20.341 1.00 94.50 181 ASN A N 1
ATOM 1361 C CA . ASN A 1 181 ? -5.157 15.625 20.471 1.00 94.50 181 ASN A CA 1
ATOM 1362 C C . ASN A 1 181 ? -5.849 15.505 19.105 1.00 94.50 181 ASN A C 1
ATOM 1364 O O . ASN A 1 181 ? -5.189 15.408 18.065 1.00 94.50 181 ASN A O 1
ATOM 1368 N N . ALA A 1 182 ? -7.182 15.470 19.099 1.00 94.69 182 ALA A N 1
ATOM 1369 C CA . ALA A 1 182 ? -7.951 15.300 17.869 1.00 94.69 182 ALA A CA 1
ATOM 1370 C C . ALA A 1 182 ? -7.740 16.440 16.848 1.00 94.69 182 ALA A C 1
ATOM 1372 O O . ALA A 1 182 ? -7.658 16.157 15.655 1.00 94.69 182 ALA A O 1
ATOM 1373 N N . ASP A 1 183 ? -7.555 17.696 17.278 1.00 96.19 183 ASP A N 1
ATOM 1374 C CA . ASP A 1 183 ? -7.299 18.827 16.369 1.00 96.19 183 ASP A CA 1
ATOM 1375 C C . ASP A 1 183 ? -5.908 18.756 15.720 1.00 96.19 183 ASP A C 1
ATOM 1377 O O . ASP A 1 183 ? -5.758 18.984 14.516 1.00 96.19 183 ASP A O 1
ATOM 1381 N N . THR A 1 184 ? -4.864 18.417 16.485 1.00 94.75 184 THR A N 1
ATOM 1382 C CA . THR A 1 184 ? -3.523 18.218 15.908 1.00 94.75 184 THR A CA 1
ATOM 1383 C C . THR A 1 184 ? -3.513 17.016 14.970 1.00 94.75 184 THR A C 1
ATOM 1385 O O . THR A 1 184 ? -2.931 17.101 13.891 1.00 94.75 184 THR A O 1
ATOM 1388 N N . SER A 1 185 ? -4.237 15.948 15.323 1.00 94.31 185 SER A N 1
ATOM 1389 C CA . SER A 1 185 ? -4.388 14.753 14.485 1.00 94.31 185 SER A CA 1
ATOM 1390 C C . SER A 1 185 ? -5.110 15.071 13.177 1.00 94.31 185 SER A C 1
ATOM 1392 O O . SER A 1 185 ? -4.679 14.631 12.113 1.00 94.31 185 SER A O 1
ATOM 1394 N N . ALA A 1 186 ? -6.169 15.886 13.226 1.00 94.12 186 ALA A N 1
ATOM 1395 C CA . ALA A 1 186 ? -6.869 16.365 12.038 1.00 94.12 186 ALA A CA 1
ATOM 1396 C C . ALA A 1 186 ? -5.928 17.149 11.109 1.00 94.12 186 ALA A C 1
ATOM 1398 O O . ALA A 1 186 ? -5.925 16.934 9.896 1.00 94.12 186 ALA A O 1
ATOM 1399 N N . ASN A 1 187 ? -5.075 18.009 11.675 1.00 93.06 187 ASN A N 1
ATOM 1400 C CA . ASN A 1 187 ? -4.060 18.739 10.916 1.00 93.06 187 ASN A CA 1
ATOM 1401 C C . ASN A 1 187 ? -2.972 17.821 10.339 1.00 93.06 187 ASN A C 1
ATOM 1403 O O . ASN A 1 187 ? -2.562 18.020 9.195 1.00 93.06 187 ASN A O 1
ATOM 1407 N N . ALA A 1 188 ? -2.510 16.829 11.102 1.00 91.56 188 ALA A N 1
ATOM 1408 C CA . ALA A 1 188 ? -1.525 15.848 10.653 1.00 91.56 188 ALA A CA 1
ATOM 1409 C C . ALA A 1 188 ? -2.058 15.045 9.462 1.00 91.56 188 ALA A C 1
ATOM 1411 O O . ALA A 1 188 ? -1.403 14.986 8.424 1.00 91.56 188 ALA A O 1
ATOM 1412 N N . VAL A 1 189 ? -3.290 14.533 9.567 1.00 91.38 189 VAL A N 1
ATOM 1413 C CA . VAL A 1 189 ? -3.959 13.788 8.492 1.00 91.38 189 VAL A CA 1
ATOM 1414 C C . VAL A 1 189 ? -4.159 14.646 7.249 1.00 91.38 189 VAL A C 1
ATOM 1416 O O . VAL A 1 189 ? -3.767 14.247 6.155 1.00 91.38 189 VAL A O 1
ATOM 1419 N N . LYS A 1 190 ? -4.718 15.850 7.409 1.00 90.44 190 LYS A N 1
ATOM 1420 C CA . LYS A 1 190 ? -4.986 16.761 6.290 1.00 90.44 190 LYS A CA 1
ATOM 1421 C C . LYS A 1 190 ? -3.724 17.106 5.499 1.00 90.44 190 LYS A C 1
ATOM 1423 O O . LYS A 1 190 ? -3.774 17.202 4.277 1.00 90.44 190 LYS A O 1
ATOM 1428 N N . ASN A 1 191 ? -2.612 17.321 6.196 1.00 87.56 191 ASN A N 1
ATOM 1429 C CA . ASN A 1 191 ? -1.350 17.724 5.581 1.00 87.56 191 ASN A CA 1
ATOM 1430 C C . ASN A 1 191 ? -0.425 16.539 5.270 1.00 87.56 191 ASN A C 1
ATOM 1432 O O . ASN A 1 191 ? 0.681 16.771 4.789 1.00 87.56 191 ASN A O 1
ATOM 1436 N N . ARG A 1 192 ? -0.850 15.303 5.573 1.00 88.44 192 ARG A N 1
ATOM 1437 C CA . ARG A 1 192 ? -0.019 14.090 5.522 1.00 88.44 192 ARG A CA 1
ATOM 1438 C C . ARG A 1 192 ? 1.340 14.279 6.197 1.00 88.44 192 ARG A C 1
ATOM 1440 O O . ARG A 1 192 ? 2.385 13.962 5.638 1.00 88.44 192 ARG A O 1
ATOM 1447 N N . ASN A 1 193 ? 1.321 14.876 7.384 1.00 85.19 193 ASN A N 1
ATOM 1448 C CA . ASN A 1 193 ? 2.529 15.155 8.142 1.00 85.19 193 ASN A CA 1
ATOM 1449 C C . ASN A 1 193 ? 2.619 14.217 9.341 1.00 85.19 193 ASN A C 1
ATOM 1451 O O . ASN A 1 193 ? 1.935 14.408 10.347 1.00 85.19 193 ASN A O 1
ATOM 1455 N N . TRP A 1 194 ? 3.480 13.214 9.208 1.00 83.50 194 TRP A N 1
ATOM 1456 C CA . TRP A 1 194 ? 3.664 12.151 10.192 1.00 83.50 194 TRP A CA 1
ATOM 1457 C C . TRP A 1 194 ? 4.968 12.289 10.991 1.00 83.50 194 TRP A C 1
ATOM 1459 O O . TRP A 1 194 ? 5.182 11.556 11.954 1.00 83.50 194 TRP A O 1
ATOM 1469 N N . GLY A 1 195 ? 5.838 13.227 10.602 1.00 81.81 195 GLY A N 1
ATOM 1470 C CA . GLY A 1 195 ? 7.242 13.236 11.004 1.00 81.81 195 GLY A CA 1
ATOM 1471 C C . GLY A 1 195 ? 8.088 12.244 10.196 1.00 81.81 195 GLY A C 1
ATOM 1472 O O . GLY A 1 195 ? 7.695 11.804 9.118 1.00 81.81 195 GLY A O 1
ATOM 1473 N N . ARG A 1 196 ? 9.277 11.924 10.713 1.00 85.44 196 ARG A N 1
ATOM 1474 C CA . ARG A 1 196 ? 10.167 10.907 10.131 1.00 85.44 196 ARG A CA 1
ATOM 1475 C C . ARG A 1 196 ? 9.597 9.512 10.376 1.00 85.44 196 ARG A C 1
ATOM 1477 O O . ARG A 1 196 ? 8.855 9.319 11.336 1.00 85.44 196 ARG A O 1
ATOM 1484 N N . LEU A 1 197 ? 9.949 8.547 9.531 1.00 88.81 197 LEU A N 1
ATOM 1485 C CA . LEU A 1 197 ? 9.558 7.146 9.711 1.00 88.81 197 LEU A CA 1
ATOM 1486 C C . LEU A 1 197 ? 10.505 6.434 10.689 1.00 88.81 197 LEU A C 1
ATOM 1488 O O . LEU A 1 197 ? 11.687 6.760 10.772 1.00 88.81 197 LEU A O 1
ATOM 1492 N N . SER A 1 198 ? 9.964 5.482 11.448 1.00 88.25 198 SER A N 1
ATOM 1493 C CA . SER A 1 198 ? 10.700 4.688 12.435 1.00 88.25 198 SER A CA 1
ATOM 1494 C C . SER A 1 198 ? 11.560 3.625 11.758 1.00 88.25 198 SER A C 1
ATOM 1496 O O . SER A 1 198 ? 11.074 2.872 10.916 1.00 88.25 198 SER A O 1
ATOM 1498 N N . ASP A 1 199 ? 12.812 3.497 12.197 1.00 87.44 199 ASP A N 1
ATOM 1499 C CA . ASP A 1 199 ? 13.712 2.416 11.774 1.00 87.44 199 ASP A CA 1
ATOM 1500 C C . ASP A 1 199 ? 13.242 1.028 12.249 1.00 87.44 199 ASP A C 1
ATOM 1502 O O . ASP A 1 199 ? 13.561 0.007 11.633 1.00 87.44 199 ASP A O 1
ATOM 1506 N N . GLU A 1 200 ? 12.489 0.988 13.348 1.00 87.19 200 GLU A N 1
ATOM 1507 C CA . GLU A 1 200 ? 11.954 -0.239 13.945 1.00 87.19 200 GLU A CA 1
ATOM 1508 C C . GLU A 1 200 ? 10.583 -0.604 13.367 1.00 87.19 200 GLU A C 1
ATOM 1510 O O . GLU A 1 200 ? 10.221 -1.780 13.284 1.00 87.19 200 GLU A O 1
ATOM 1515 N N . GLY A 1 201 ? 9.829 0.410 12.940 1.00 90.94 201 GLY A N 1
ATOM 1516 C CA . GLY A 1 201 ? 8.465 0.286 12.461 1.00 90.94 201 GLY A CA 1
ATOM 1517 C C . GLY A 1 201 ? 8.390 -0.335 11.070 1.00 90.94 201 GLY A C 1
ATOM 1518 O O . GLY A 1 201 ? 8.718 0.296 10.063 1.00 90.94 201 GLY A O 1
ATOM 1519 N N . LYS A 1 202 ? 7.918 -1.582 11.007 1.00 94.62 202 LYS A N 1
ATOM 1520 C CA . LYS A 1 202 ? 7.721 -2.333 9.757 1.00 94.62 202 LYS A CA 1
ATOM 1521 C C . LYS A 1 202 ? 6.249 -2.642 9.537 1.00 94.62 202 LYS A C 1
ATOM 1523 O O . LYS A 1 202 ? 5.510 -2.863 10.494 1.00 94.62 202 LYS A O 1
ATOM 1528 N N . ILE A 1 203 ? 5.839 -2.702 8.276 1.00 98.06 203 ILE A N 1
ATOM 1529 C CA . ILE A 1 203 ? 4.495 -3.143 7.899 1.00 98.06 203 ILE A CA 1
ATOM 1530 C C . ILE A 1 203 ? 4.611 -4.500 7.208 1.00 98.06 203 ILE A C 1
ATOM 1532 O O . ILE A 1 203 ? 5.223 -4.599 6.146 1.00 98.06 203 ILE A O 1
ATOM 1536 N N . ASN A 1 204 ? 4.025 -5.535 7.809 1.00 97.62 204 ASN A N 1
ATOM 1537 C CA . ASN A 1 204 ? 4.012 -6.897 7.279 1.00 97.62 204 ASN A CA 1
ATOM 1538 C C . ASN A 1 204 ? 2.567 -7.356 7.059 1.00 97.62 204 ASN A C 1
ATOM 1540 O O . ASN A 1 204 ? 1.791 -7.408 8.011 1.00 97.62 204 ASN A O 1
ATOM 1544 N N . ILE A 1 205 ? 2.198 -7.697 5.827 1.00 97.25 205 ILE A N 1
ATOM 1545 C CA . ILE A 1 205 ? 0.826 -8.079 5.473 1.00 97.25 205 ILE A CA 1
ATOM 1546 C C . ILE A 1 205 ? 0.829 -9.457 4.819 1.00 97.25 205 ILE A C 1
ATOM 1548 O O . ILE A 1 205 ? 1.132 -9.575 3.639 1.00 97.25 205 ILE A O 1
ATOM 1552 N N . ASP A 1 206 ? 0.439 -10.479 5.569 1.00 92.81 206 ASP A N 1
ATOM 1553 C CA . ASP A 1 206 ? 0.192 -11.835 5.068 1.00 92.81 206 ASP A CA 1
ATOM 1554 C C . ASP A 1 206 ? -1.304 -12.110 4.845 1.00 92.81 206 ASP A C 1
ATOM 1556 O O . ASP A 1 206 ? -1.660 -13.065 4.158 1.00 92.81 206 ASP A O 1
ATOM 1560 N N . GLY A 1 207 ? -2.181 -11.292 5.434 1.00 88.06 207 GLY A N 1
ATOM 1561 C CA . GLY A 1 207 ? -3.636 -11.411 5.324 1.00 88.06 207 GLY A CA 1
ATOM 1562 C C . GLY A 1 207 ? -4.264 -10.529 4.244 1.00 88.06 207 GLY A C 1
ATOM 1563 O O . GLY A 1 207 ? -3.677 -10.239 3.197 1.00 88.06 207 GLY A O 1
ATOM 1564 N N . HIS A 1 208 ? -5.497 -10.094 4.501 1.00 88.75 208 HIS A N 1
ATOM 1565 C CA . HIS A 1 208 ? -6.330 -9.405 3.519 1.00 88.75 208 HIS A CA 1
ATOM 1566 C C . HIS A 1 208 ? -6.719 -7.999 3.977 1.00 88.75 208 HIS A C 1
ATOM 1568 O O . HIS A 1 208 ? -7.223 -7.799 5.079 1.00 88.75 208 HIS A O 1
ATOM 1574 N N . ILE A 1 209 ? -6.549 -7.019 3.095 1.00 94.31 209 ILE A N 1
ATOM 1575 C CA . ILE A 1 209 ? -7.046 -5.656 3.271 1.00 94.31 209 ILE A CA 1
ATOM 1576 C C . ILE A 1 209 ? -7.979 -5.349 2.110 1.00 94.31 209 ILE A C 1
ATOM 1578 O O . ILE A 1 209 ? -7.575 -5.383 0.947 1.00 94.31 209 ILE A O 1
ATOM 1582 N N . ASN A 1 210 ? -9.222 -5.031 2.446 1.00 89.75 210 ASN A N 1
ATOM 1583 C CA . ASN A 1 210 ? -10.267 -4.688 1.501 1.00 89.75 210 ASN A CA 1
ATOM 1584 C C . ASN A 1 210 ? -10.733 -3.264 1.796 1.00 89.75 210 ASN A C 1
ATOM 1586 O O . ASN A 1 210 ? -11.181 -2.971 2.908 1.00 89.75 210 ASN A O 1
ATOM 1590 N N . THR A 1 211 ? -10.660 -2.381 0.806 1.00 88.44 211 THR A N 1
ATOM 1591 C CA . THR A 1 211 ? -11.174 -1.019 0.945 1.00 88.44 211 THR A CA 1
ATOM 1592 C C . THR A 1 211 ? -12.038 -0.600 -0.232 1.00 88.44 211 THR A C 1
ATOM 1594 O O . THR A 1 211 ? -11.934 -1.131 -1.340 1.00 88.44 211 THR A O 1
ATOM 1597 N N . ALA A 1 212 ? -12.926 0.361 0.007 1.00 83.19 212 ALA A N 1
ATOM 1598 C CA . ALA A 1 212 ? -13.733 0.938 -1.059 1.00 83.19 212 ALA A CA 1
ATOM 1599 C C . ALA A 1 212 ? -12.888 1.871 -1.942 1.00 83.19 212 ALA A C 1
ATOM 1601 O O . ALA A 1 212 ? -12.977 1.811 -3.168 1.00 83.19 212 ALA A O 1
ATOM 1602 N N . THR A 1 213 ? -12.031 2.703 -1.341 1.00 85.69 213 THR A N 1
ATOM 1603 C CA . THR A 1 213 ? -11.482 3.884 -2.030 1.00 85.69 213 THR A CA 1
ATOM 1604 C C . THR A 1 213 ? -9.958 3.926 -2.107 1.00 85.69 213 THR A C 1
ATOM 1606 O O . THR A 1 213 ? -9.424 4.428 -3.099 1.00 85.69 213 THR A O 1
ATOM 1609 N N . GLY A 1 214 ? -9.234 3.393 -1.121 1.00 90.75 214 GLY A N 1
ATOM 1610 C CA . GLY A 1 214 ? -7.774 3.407 -1.167 1.00 90.75 214 GLY A CA 1
ATOM 1611 C C . GLY A 1 214 ? -7.063 2.699 -0.022 1.00 90.75 214 GLY A C 1
ATOM 1612 O O . GLY A 1 214 ? -7.654 2.431 1.029 1.00 90.75 214 GLY A O 1
ATOM 1613 N N . ILE A 1 215 ? -5.792 2.380 -0.261 1.00 96.25 215 ILE A N 1
ATOM 1614 C CA . ILE A 1 215 ? -4.857 1.799 0.710 1.00 96.25 215 ILE A CA 1
ATOM 1615 C C . ILE A 1 215 ? -3.551 2.586 0.636 1.00 96.25 215 ILE A C 1
ATOM 1617 O O . ILE A 1 215 ? -3.001 2.770 -0.450 1.00 96.25 215 ILE A O 1
ATOM 1621 N N . ASP A 1 216 ? -3.056 3.013 1.791 1.00 96.38 216 ASP A N 1
ATOM 1622 C CA . ASP A 1 216 ? -1.812 3.759 1.925 1.00 96.38 216 ASP A CA 1
ATOM 1623 C C . ASP A 1 216 ? -0.956 3.174 3.049 1.00 96.38 216 ASP A C 1
ATOM 1625 O O . ASP A 1 216 ? -1.404 3.103 4.195 1.00 96.38 216 ASP A O 1
ATOM 1629 N N . LEU A 1 217 ? 0.247 2.704 2.722 1.00 97.94 217 LEU A N 1
ATOM 1630 C CA . LEU A 1 217 ? 1.173 2.107 3.686 1.00 97.94 217 LEU A CA 1
ATOM 1631 C C . LEU A 1 217 ? 2.491 2.888 3.670 1.00 97.94 217 LEU A C 1
ATOM 1633 O O . LEU A 1 217 ? 3.160 2.949 2.638 1.00 97.94 217 LEU A O 1
ATOM 1637 N N . GLU A 1 218 ? 2.879 3.432 4.823 1.00 95.00 218 GLU A N 1
ATOM 1638 C CA . GLU A 1 218 ? 4.086 4.245 4.994 1.00 95.00 218 GLU A CA 1
ATOM 1639 C C . GLU A 1 218 ? 4.980 3.694 6.120 1.00 95.00 218 GLU A C 1
ATOM 1641 O O . GLU A 1 218 ? 4.618 3.732 7.298 1.00 95.00 218 GLU A O 1
ATOM 1646 N N . ALA A 1 219 ? 6.166 3.183 5.778 1.00 94.19 219 ALA A N 1
ATOM 1647 C CA . ALA A 1 219 ? 7.138 2.649 6.742 1.00 94.19 219 ALA A CA 1
ATOM 1648 C C . ALA A 1 219 ? 8.578 2.713 6.203 1.00 94.19 219 ALA A C 1
ATOM 1650 O O . ALA A 1 219 ? 8.809 3.135 5.079 1.00 94.19 219 ALA A O 1
ATOM 1651 N N . VAL A 1 220 ? 9.576 2.264 6.965 1.00 91.38 220 VAL A N 1
ATOM 1652 C CA . VAL A 1 220 ? 10.932 2.051 6.414 1.00 91.38 220 VAL A CA 1
ATOM 1653 C C . VAL A 1 220 ? 11.005 0.753 5.596 1.00 91.38 220 VAL A C 1
ATOM 1655 O O . VAL A 1 220 ? 11.754 0.648 4.620 1.00 91.38 220 VAL A O 1
ATOM 1658 N N . SER A 1 221 ? 10.209 -0.251 5.970 1.00 94.50 221 SER A N 1
ATOM 1659 C CA . SER A 1 221 ? 10.127 -1.539 5.279 1.00 94.50 221 SER A CA 1
ATOM 1660 C C . SER A 1 221 ? 8.684 -2.022 5.216 1.00 94.50 221 SER A C 1
ATOM 1662 O O . SER A 1 221 ? 7.981 -2.033 6.232 1.00 94.50 221 SER A O 1
ATOM 1664 N N . ILE A 1 222 ? 8.271 -2.430 4.018 1.00 97.06 222 ILE A N 1
ATOM 1665 C CA . ILE A 1 222 ? 6.962 -3.018 3.744 1.00 97.06 222 ILE A CA 1
ATOM 1666 C C . ILE A 1 222 ? 7.184 -4.414 3.161 1.00 97.06 222 ILE A C 1
ATOM 1668 O O . ILE A 1 222 ? 7.858 -4.573 2.141 1.00 97.06 222 ILE A O 1
ATOM 1672 N N . ASN A 1 223 ? 6.613 -5.428 3.803 1.00 96.69 223 ASN A N 1
ATOM 1673 C CA . ASN A 1 223 ? 6.672 -6.815 3.355 1.00 96.69 223 ASN A CA 1
ATOM 1674 C C . ASN A 1 223 ? 5.249 -7.323 3.144 1.00 96.69 223 ASN A C 1
ATOM 1676 O O . ASN A 1 223 ? 4.443 -7.340 4.071 1.00 96.69 223 ASN A O 1
ATOM 1680 N N . LEU A 1 224 ? 4.935 -7.717 1.918 1.00 96.44 224 LEU A N 1
ATOM 1681 C CA . LEU A 1 224 ? 3.627 -8.226 1.539 1.00 96.44 224 LEU A CA 1
ATOM 1682 C C . LEU A 1 224 ? 3.762 -9.703 1.178 1.00 96.44 224 LEU A C 1
ATOM 1684 O O . LEU A 1 224 ? 4.532 -10.059 0.288 1.00 96.44 224 LEU A O 1
ATOM 1688 N N . GLY A 1 225 ? 3.019 -10.549 1.878 1.00 89.25 225 GLY A N 1
ATOM 1689 C CA . GLY A 1 225 ? 3.031 -11.995 1.745 1.00 89.25 225 GLY A CA 1
ATOM 1690 C C . GLY A 1 225 ? 4.242 -12.667 2.377 1.00 89.25 225 GLY A C 1
ATOM 1691 O O . GLY A 1 225 ? 5.330 -12.096 2.501 1.00 89.25 225 GLY A O 1
ATOM 1692 N N . SER A 1 226 ? 4.062 -13.947 2.687 1.00 81.81 226 SER A N 1
ATOM 1693 C CA . SER A 1 226 ? 5.129 -14.813 3.162 1.00 81.81 226 SER A CA 1
ATOM 1694 C C . SER A 1 226 ? 5.997 -15.291 1.999 1.00 81.81 226 SER A C 1
ATOM 1696 O O . SER A 1 226 ? 5.508 -15.558 0.901 1.00 81.81 226 SER A O 1
ATOM 1698 N N . THR A 1 227 ? 7.290 -15.478 2.257 1.00 69.50 227 THR A N 1
ATOM 1699 C CA . THR A 1 227 ? 8.211 -16.147 1.325 1.00 69.50 227 THR A CA 1
ATOM 1700 C C . THR A 1 227 ? 8.031 -17.668 1.304 1.00 69.50 227 THR A C 1
ATOM 1702 O O . THR A 1 227 ? 8.618 -18.345 0.462 1.00 69.50 227 THR A O 1
ATOM 1705 N N . ALA A 1 228 ? 7.233 -18.233 2.218 1.00 71.56 228 ALA A N 1
ATOM 1706 C CA . ALA A 1 228 ? 6.933 -19.657 2.229 1.00 71.56 228 ALA A CA 1
ATOM 1707 C C . ALA A 1 228 ? 5.945 -20.006 1.103 1.00 71.56 228 ALA A C 1
ATOM 1709 O O . ALA A 1 228 ? 4.792 -19.577 1.130 1.00 71.56 228 ALA A O 1
ATOM 1710 N N . SER A 1 229 ? 6.366 -20.857 0.162 1.00 58.62 229 SER A N 1
ATOM 1711 C CA . SER A 1 229 ? 5.592 -21.266 -1.027 1.00 58.62 229 SER A CA 1
ATOM 1712 C C . SER A 1 229 ? 4.232 -21.920 -0.726 1.00 58.62 229 SER A C 1
ATOM 1714 O O . SER A 1 229 ? 3.415 -22.087 -1.622 1.00 58.62 229 SER A O 1
ATOM 1716 N N . SER A 1 230 ? 3.977 -22.318 0.525 1.00 64.00 230 SER A N 1
ATOM 1717 C CA . SER A 1 230 ? 2.717 -22.921 0.983 1.00 64.00 230 SER A CA 1
ATOM 1718 C C . SER A 1 230 ? 1.822 -21.970 1.787 1.00 64.00 230 SER A C 1
ATOM 1720 O O . SER A 1 230 ? 0.807 -22.411 2.325 1.00 64.00 230 SER A O 1
ATOM 1722 N N . SER A 1 231 ? 2.206 -20.701 1.948 1.00 65.56 231 SER A N 1
ATOM 1723 C CA . SER A 1 231 ? 1.375 -19.721 2.650 1.00 65.56 231 SER A CA 1
ATOM 1724 C C . SER A 1 231 ? 0.172 -19.337 1.785 1.00 65.56 231 SER A C 1
ATOM 1726 O O . SER A 1 231 ? 0.344 -19.176 0.574 1.00 65.56 231 SER A O 1
ATOM 1728 N N . PRO A 1 232 ? -1.033 -19.139 2.358 1.00 68.12 232 PRO A N 1
ATOM 1729 C CA . PRO A 1 232 ? -2.069 -18.396 1.650 1.00 68.12 232 PRO A CA 1
ATOM 1730 C C . PRO A 1 232 ? -1.489 -17.038 1.229 1.00 68.12 232 PRO A C 1
ATOM 1732 O O . PRO A 1 232 ? -0.747 -16.415 1.994 1.00 68.12 232 PRO A O 1
ATOM 1735 N N . GLY A 1 233 ? -1.754 -16.641 -0.016 1.00 76.62 233 GLY A N 1
ATOM 1736 C CA . GLY A 1 233 ? -1.283 -15.364 -0.540 1.00 76.62 233 GLY A CA 1
ATOM 1737 C C . GLY A 1 233 ? -2.039 -14.201 0.099 1.00 76.62 233 GLY A C 1
ATOM 1738 O O . GLY A 1 233 ? -3.237 -14.312 0.372 1.00 76.62 233 GLY A O 1
ATOM 1739 N N . PHE A 1 234 ? -1.350 -13.082 0.311 1.00 91.06 234 PHE A N 1
ATOM 1740 C CA . PHE A 1 234 ? -1.983 -11.866 0.822 1.00 91.06 234 PHE A CA 1
ATOM 1741 C C . PHE A 1 234 ? -2.883 -11.227 -0.250 1.00 91.06 234 PHE A C 1
ATOM 1743 O O . PHE A 1 234 ? -2.761 -11.510 -1.450 1.00 91.06 234 PHE A O 1
ATOM 1750 N N . SER A 1 235 ? -3.752 -10.297 0.155 1.00 90.50 235 SER A N 1
ATOM 1751 C CA . SER A 1 235 ? -4.400 -9.412 -0.819 1.00 90.50 235 SER A CA 1
ATOM 1752 C C . SER A 1 235 ? -4.602 -7.988 -0.321 1.00 90.50 235 SER A C 1
ATOM 1754 O O . SER A 1 235 ? -5.209 -7.786 0.729 1.00 90.50 235 SER A O 1
ATOM 1756 N N . LEU A 1 236 ? -4.204 -7.010 -1.130 1.00 92.88 236 LEU A N 1
ATOM 1757 C CA . LEU A 1 236 ? -4.585 -5.605 -0.986 1.00 92.88 236 LEU A CA 1
ATOM 1758 C C . LEU A 1 236 ? -5.553 -5.256 -2.116 1.00 92.88 236 LEU A C 1
ATOM 1760 O O . LEU A 1 236 ? -5.157 -5.297 -3.278 1.00 92.88 236 LEU A O 1
ATOM 1764 N N . LYS A 1 237 ? -6.810 -4.939 -1.795 1.00 89.69 237 LYS A N 1
ATOM 1765 C CA . LYS A 1 237 ? -7.850 -4.669 -2.797 1.00 89.69 237 LYS A CA 1
ATOM 1766 C C . LYS A 1 237 ? -8.568 -3.355 -2.540 1.00 89.69 237 LYS A C 1
ATOM 1768 O O . LYS A 1 237 ? -9.033 -3.121 -1.425 1.00 89.69 237 LYS A O 1
ATOM 1773 N N . THR A 1 238 ? -8.719 -2.547 -3.584 1.00 87.81 238 THR A N 1
ATOM 1774 C CA . THR A 1 238 ? -9.551 -1.333 -3.578 1.00 87.81 238 THR A CA 1
ATOM 1775 C C . THR A 1 238 ? -10.733 -1.478 -4.538 1.00 87.81 238 THR A C 1
ATOM 1777 O O . THR A 1 238 ? -10.796 -2.419 -5.329 1.00 87.81 238 THR A O 1
ATOM 1780 N N . GLY A 1 239 ? -11.704 -0.561 -4.476 1.00 80.31 239 GLY A N 1
ATOM 1781 C CA . GLY A 1 239 ? -12.935 -0.671 -5.264 1.00 80.31 239 GLY A CA 1
ATOM 1782 C C . GLY A 1 239 ? -13.864 -1.780 -4.768 1.00 80.31 239 GLY A C 1
ATOM 1783 O O . GLY A 1 239 ? -14.768 -2.201 -5.492 1.00 80.31 239 GLY A O 1
ATOM 1784 N N . VAL A 1 240 ? -13.645 -2.275 -3.544 1.00 75.50 240 VAL A N 1
ATOM 1785 C CA . VAL A 1 240 ? -14.484 -3.307 -2.943 1.00 75.50 240 VAL A CA 1
ATOM 1786 C C . VAL A 1 240 ? -15.819 -2.691 -2.548 1.00 75.50 240 VAL A C 1
ATOM 1788 O O . VAL A 1 240 ? -15.894 -1.748 -1.763 1.00 75.50 240 VAL A O 1
ATOM 1791 N N . VAL A 1 241 ? -16.890 -3.257 -3.095 1.00 67.75 241 VAL A N 1
ATOM 1792 C CA . VAL A 1 241 ? -18.258 -2.868 -2.769 1.00 67.75 241 VAL A CA 1
ATOM 1793 C C . VAL A 1 241 ? -18.710 -3.682 -1.561 1.00 67.75 241 VAL A C 1
ATOM 1795 O O . VAL A 1 241 ? -18.953 -4.884 -1.673 1.00 67.75 241 VAL A O 1
ATOM 1798 N N . PHE A 1 242 ? -18.788 -3.033 -0.400 1.00 63.06 242 PHE A N 1
ATOM 1799 C CA . PHE A 1 242 ? -19.292 -3.645 0.824 1.00 63.06 242 PHE A CA 1
ATOM 1800 C C . PHE A 1 242 ? -20.791 -3.482 0.950 1.00 63.06 242 PHE A C 1
ATOM 1802 O O . PHE A 1 242 ? -21.364 -2.457 0.580 1.00 63.06 242 PHE A O 1
ATOM 1809 N N . ASN A 1 243 ? -21.398 -4.495 1.548 1.00 51.28 243 ASN A N 1
ATOM 1810 C CA . ASN A 1 243 ? -22.804 -4.480 1.838 1.00 51.28 243 ASN A CA 1
ATOM 1811 C C . ASN A 1 243 ? -23.148 -3.878 3.195 1.00 51.28 243 ASN A C 1
ATOM 1813 O O . ASN A 1 243 ? -22.378 -4.086 4.128 1.00 51.28 243 ASN A O 1
ATOM 1817 N N . GLU A 1 244 ? -24.309 -3.217 3.338 1.00 44.72 244 GLU A N 1
ATOM 1818 C CA . GLU A 1 244 ? -24.869 -2.907 4.664 1.00 44.72 244 GLU A CA 1
ATOM 1819 C C . GLU A 1 244 ? -24.831 -4.141 5.575 1.00 44.72 244 GLU A C 1
ATOM 1821 O O . GLU A 1 244 ? -25.096 -5.278 5.166 1.00 44.72 244 GLU A O 1
ATOM 1826 N N . THR A 1 245 ? -24.509 -3.899 6.841 1.00 43.06 245 THR A N 1
ATOM 1827 C CA . THR A 1 245 ? -24.688 -4.910 7.878 1.00 43.06 245 THR A CA 1
ATOM 1828 C C . THR A 1 245 ? -26.187 -5.057 8.102 1.00 43.06 245 THR A C 1
ATOM 1830 O O . THR A 1 245 ? -26.869 -4.076 8.395 1.00 43.06 245 THR A O 1
ATOM 1833 N N . VAL A 1 246 ? -26.702 -6.275 7.943 1.00 33.50 246 VAL A N 1
ATOM 1834 C CA . VAL A 1 246 ? -28.082 -6.644 8.273 1.00 33.50 246 VAL A CA 1
ATOM 1835 C C . VAL A 1 246 ? -28.505 -6.046 9.621 1.00 33.50 246 VAL A C 1
ATOM 1837 O O . VAL A 1 246 ? -27.942 -6.367 10.661 1.00 33.50 246 VAL A O 1
ATOM 1840 N N . ASN A 1 247 ? -29.484 -5.143 9.542 1.00 36.44 247 ASN A N 1
ATOM 1841 C CA . ASN A 1 247 ? -30.445 -4.718 10.558 1.00 36.44 247 ASN A CA 1
ATOM 1842 C C . ASN A 1 247 ? -30.144 -5.157 12.012 1.00 36.44 247 ASN A C 1
ATOM 1844 O O . ASN A 1 247 ? -30.429 -6.292 12.394 1.00 36.44 247 ASN A O 1
ATOM 1848 N N . THR A 1 248 ? -29.647 -4.244 12.853 1.00 37.22 248 THR A N 1
ATOM 1849 C CA . THR A 1 248 ? -29.443 -4.503 14.292 1.00 37.22 248 THR A CA 1
ATOM 1850 C C . THR A 1 248 ? -30.732 -4.511 15.119 1.00 37.22 248 THR A C 1
ATOM 1852 O O . THR A 1 248 ? -30.659 -4.781 16.316 1.00 37.22 248 THR A O 1
ATOM 1855 N N . ASP A 1 249 ? -31.903 -4.273 14.517 1.00 35.41 249 ASP A N 1
ATOM 1856 C CA . ASP A 1 249 ? -33.119 -3.992 15.288 1.00 35.41 249 ASP A CA 1
ATOM 1857 C C . ASP A 1 249 ? -34.228 -5.052 15.170 1.00 35.41 249 ASP A C 1
ATOM 1859 O O . ASP A 1 249 ? -35.264 -4.900 15.813 1.00 35.41 249 ASP A O 1
ATOM 1863 N N . ASP A 1 250 ? -34.047 -6.153 14.426 1.00 41.41 250 ASP A N 1
ATOM 1864 C CA . ASP A 1 250 ? -35.115 -7.164 14.327 1.00 41.41 250 ASP A CA 1
ATOM 1865 C C . ASP A 1 250 ? -34.612 -8.600 14.086 1.00 41.41 250 ASP A C 1
ATOM 1867 O O . ASP A 1 250 ? -34.732 -9.182 13.005 1.00 41.41 250 ASP A O 1
ATOM 1871 N N . ILE A 1 251 ? -34.033 -9.193 15.135 1.00 41.72 251 ILE A N 1
ATOM 1872 C CA . ILE A 1 251 ? -33.568 -10.593 15.150 1.00 41.72 251 ILE A CA 1
ATOM 1873 C C . ILE A 1 251 ? -34.731 -11.603 15.077 1.00 41.72 251 ILE A C 1
ATOM 1875 O O . ILE A 1 251 ? -34.512 -12.755 14.700 1.00 41.72 251 ILE A O 1
ATOM 1879 N N . ASP A 1 252 ? -35.971 -11.190 15.357 1.00 43.41 252 ASP A N 1
ATOM 1880 C CA . ASP A 1 252 ? -37.103 -12.118 15.452 1.00 43.41 252 ASP A CA 1
ATOM 1881 C C . ASP A 1 252 ? -37.898 -12.289 14.139 1.00 43.41 252 ASP A C 1
ATOM 1883 O O . ASP A 1 252 ? -38.659 -13.252 14.024 1.00 43.41 252 ASP A O 1
ATOM 1887 N N . GLN A 1 253 ? -37.702 -11.447 13.111 1.00 43.72 253 GLN A N 1
ATOM 1888 C CA . GLN A 1 253 ? -38.459 -11.555 11.846 1.00 43.72 253 GLN A CA 1
ATOM 1889 C C . GLN A 1 253 ? -37.682 -12.081 10.625 1.00 43.72 253 GLN A C 1
ATOM 1891 O O . GLN A 1 253 ? -38.300 -12.417 9.613 1.00 43.72 253 GLN A O 1
ATOM 1896 N N . GLN A 1 254 ? -36.355 -12.235 10.684 1.00 40.75 254 GLN A N 1
ATOM 1897 C CA . GLN A 1 254 ? -35.546 -12.544 9.488 1.00 40.75 254 GLN A CA 1
ATOM 1898 C C . GLN A 1 254 ? -35.229 -14.028 9.234 1.00 40.75 254 GLN A C 1
ATOM 1900 O O . GLN A 1 254 ? -34.424 -14.342 8.360 1.00 40.75 254 GLN A O 1
ATOM 1905 N N . ILE A 1 255 ? -35.896 -14.974 9.902 1.00 42.09 255 ILE A N 1
ATOM 1906 C CA . ILE A 1 255 ? -35.653 -16.410 9.648 1.00 42.09 255 ILE A CA 1
ATOM 1907 C C . ILE A 1 255 ? -36.160 -16.861 8.258 1.00 42.09 255 ILE A C 1
ATOM 1909 O O . ILE A 1 255 ? -35.719 -17.892 7.759 1.00 42.09 255 ILE A O 1
ATOM 1913 N N . ASN A 1 256 ? -36.991 -16.068 7.569 1.00 36.12 256 ASN A N 1
ATOM 1914 C CA . ASN A 1 256 ? -37.589 -16.469 6.286 1.00 36.12 256 ASN A CA 1
ATOM 1915 C C . ASN A 1 256 ? -37.145 -15.670 5.042 1.00 36.12 256 ASN A C 1
ATOM 1917 O O . ASN A 1 256 ? -37.624 -15.984 3.958 1.00 36.12 256 ASN A O 1
ATOM 1921 N N . ASN A 1 257 ? -36.220 -14.705 5.156 1.00 32.16 257 ASN A N 1
ATOM 1922 C CA . ASN A 1 257 ? -35.712 -13.929 4.002 1.00 32.16 257 ASN A CA 1
ATOM 1923 C C . ASN A 1 257 ? -34.219 -14.153 3.697 1.00 32.16 257 ASN A C 1
ATOM 1925 O O . ASN A 1 257 ? -33.630 -13.458 2.869 1.00 32.16 257 ASN A O 1
ATOM 1929 N N . VAL A 1 258 ? -33.599 -15.162 4.311 1.00 39.97 258 VAL A N 1
ATOM 1930 C CA . VAL A 1 258 ? -32.274 -15.637 3.899 1.00 39.97 258 VAL A CA 1
ATOM 1931 C C . VAL A 1 258 ? -32.456 -16.458 2.626 1.00 39.97 258 VAL A C 1
ATOM 1933 O O . VAL A 1 258 ? -32.722 -17.649 2.730 1.00 39.97 258 VAL A O 1
ATOM 1936 N N . LEU A 1 259 ? -32.387 -15.804 1.459 1.00 39.62 259 LEU A N 1
ATOM 1937 C CA . LEU A 1 259 ? -32.068 -16.339 0.116 1.00 39.62 259 LEU A CA 1
ATOM 1938 C C . LEU A 1 259 ? -32.804 -15.563 -0.992 1.00 39.62 259 LEU A C 1
ATOM 1940 O O . LEU A 1 259 ? -33.580 -16.147 -1.736 1.00 39.62 259 LEU A O 1
ATOM 1944 N N . THR A 1 260 ? -32.510 -14.276 -1.184 1.00 30.89 260 THR A N 1
ATOM 1945 C CA . THR A 1 260 ? -32.652 -13.650 -2.513 1.00 30.89 260 THR A CA 1
ATOM 1946 C C . THR A 1 260 ? -31.629 -12.529 -2.694 1.00 30.89 260 THR A C 1
ATOM 1948 O O . THR A 1 260 ? -31.821 -11.423 -2.213 1.00 30.89 260 THR A O 1
ATOM 1951 N N . ASN A 1 261 ? -30.516 -12.857 -3.354 1.00 36.56 261 ASN A N 1
ATOM 1952 C CA . ASN A 1 261 ? -29.896 -12.141 -4.480 1.00 36.56 261 ASN A CA 1
ATOM 1953 C C . ASN A 1 261 ? -29.999 -10.606 -4.624 1.00 36.56 261 ASN A C 1
ATOM 1955 O O . ASN A 1 261 ? -29.993 -10.127 -5.755 1.00 36.56 261 ASN A O 1
ATOM 1959 N N . GLU A 1 262 ? -29.972 -9.813 -3.559 1.00 32.12 262 GLU A N 1
ATOM 1960 C CA . GLU A 1 262 ? -29.799 -8.362 -3.697 1.00 32.12 262 GLU A CA 1
ATOM 1961 C C . GLU A 1 262 ? -28.520 -7.907 -3.000 1.00 32.12 262 GLU A C 1
ATOM 1963 O O . GLU A 1 262 ? -28.413 -7.739 -1.789 1.00 32.12 262 GLU A O 1
ATOM 1968 N N . ARG A 1 263 ? -27.505 -7.835 -3.865 1.00 35.34 263 ARG A N 1
ATOM 1969 C CA . ARG A 1 263 ? -26.172 -7.277 -3.677 1.00 35.34 263 ARG A CA 1
ATOM 1970 C C . ARG A 1 263 ? -26.340 -5.866 -3.139 1.00 35.34 263 ARG A C 1
ATOM 1972 O O . ARG A 1 263 ? -27.009 -5.055 -3.771 1.00 35.34 263 ARG A O 1
ATOM 1979 N N . LEU A 1 264 ? -25.729 -5.582 -2.008 1.00 39.25 264 LEU A N 1
ATOM 1980 C CA . LEU A 1 264 ? -25.688 -4.236 -1.492 1.00 39.25 264 LEU A CA 1
ATOM 1981 C C . LEU A 1 264 ? -24.490 -3.471 -2.108 1.00 39.25 264 LEU A C 1
ATOM 1983 O O . LEU A 1 264 ? -23.677 -4.000 -2.879 1.00 39.25 264 LEU A O 1
ATOM 1987 N N . THR A 1 265 ? -24.490 -2.167 -1.882 1.00 29.30 265 THR A N 1
ATOM 1988 C CA . THR A 1 265 ? -23.757 -1.200 -2.698 1.00 29.30 265 THR A CA 1
ATOM 1989 C C . THR A 1 265 ? -22.982 -0.237 -1.809 1.00 29.30 265 THR A C 1
ATOM 1991 O O . THR A 1 265 ? -23.589 0.610 -1.163 1.00 29.30 265 THR A O 1
ATOM 1994 N N . ALA A 1 266 ? -21.651 -0.311 -1.832 1.00 34.12 266 ALA A N 1
ATOM 1995 C CA . ALA A 1 266 ? -20.786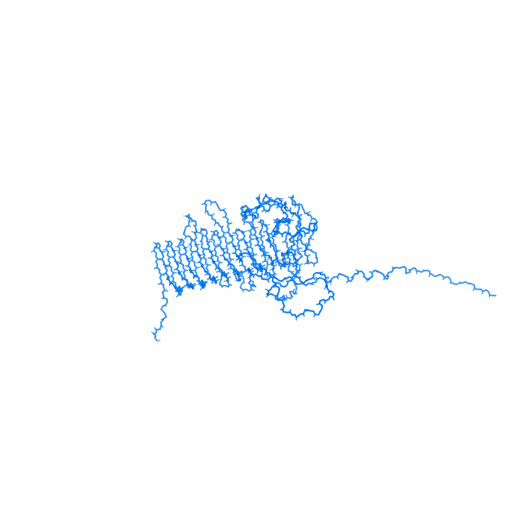 0.826 -1.539 1.00 34.12 266 ALA A CA 1
ATOM 1996 C C . ALA A 1 266 ? -20.659 1.717 -2.783 1.00 34.12 266 ALA A C 1
ATOM 1998 O O . ALA A 1 266 ? -20.608 1.218 -3.913 1.00 34.12 266 ALA A O 1
ATOM 1999 N N . SER A 1 267 ? -20.574 3.030 -2.581 1.00 32.81 267 SER A N 1
ATOM 2000 C CA . SER A 1 267 ? -20.147 3.942 -3.636 1.00 32.81 267 SER A CA 1
ATOM 2001 C C . SER A 1 267 ? -18.625 3.952 -3.705 1.00 32.81 267 SER A C 1
ATOM 2003 O O . SER A 1 267 ? -17.949 4.212 -2.714 1.00 32.81 267 SER A O 1
ATOM 2005 N N . THR A 1 268 ? -18.078 3.697 -4.889 1.00 37.62 268 THR A N 1
ATOM 2006 C CA . THR A 1 268 ? -16.709 4.097 -5.202 1.00 37.62 268 THR A CA 1
ATOM 2007 C C . THR A 1 268 ? -16.684 5.605 -5.456 1.00 37.62 268 THR A C 1
ATOM 2009 O O . THR A 1 268 ? -17.203 6.051 -6.479 1.00 37.62 268 THR A O 1
ATOM 2012 N N . ASP A 1 269 ? -16.042 6.376 -4.586 1.00 38.81 269 ASP A N 1
ATOM 2013 C CA . ASP A 1 269 ? -15.354 7.624 -4.935 1.00 38.81 269 ASP A CA 1
ATOM 2014 C C . ASP A 1 269 ? -14.086 7.726 -4.057 1.00 38.81 269 ASP A C 1
ATOM 2016 O O . ASP A 1 269 ? -14.013 7.148 -2.990 1.00 38.81 269 ASP A O 1
ATOM 2020 N N . GLU A 1 270 ? -12.936 8.257 -4.463 1.00 55.53 270 GLU A N 1
ATOM 2021 C CA . GLU A 1 270 ? -12.697 9.239 -5.514 1.00 55.53 270 GLU A CA 1
ATOM 2022 C C . GLU A 1 270 ? -11.602 8.797 -6.503 1.00 55.53 270 GLU A C 1
ATOM 2024 O O . GLU A 1 270 ? -11.484 9.397 -7.564 1.00 55.53 270 GLU A O 1
ATOM 2029 N N . ASN A 1 271 ? -10.819 7.736 -6.231 1.00 73.88 271 ASN A N 1
ATOM 2030 C CA . ASN A 1 271 ? -9.838 7.231 -7.208 1.00 73.88 271 ASN A CA 1
ATOM 2031 C C . ASN A 1 271 ? -9.468 5.742 -7.145 1.00 73.88 271 ASN A C 1
ATOM 2033 O O . ASN A 1 271 ? -9.004 5.255 -8.174 1.00 73.88 271 ASN A O 1
ATOM 2037 N N . GLY A 1 272 ? -9.669 5.027 -6.028 1.00 84.31 272 GLY A N 1
ATOM 2038 C CA . GLY A 1 272 ? -9.397 3.585 -5.938 1.00 84.31 272 GLY A CA 1
ATOM 2039 C C . GLY A 1 272 ? -7.918 3.218 -5.784 1.00 84.31 272 GLY A C 1
ATOM 2040 O O . GLY A 1 272 ? -7.547 2.131 -6.195 1.00 84.31 272 GLY A O 1
ATOM 2041 N N . ASN A 1 273 ? -7.049 4.099 -5.286 1.00 91.12 273 ASN A N 1
ATOM 2042 C CA . ASN A 1 273 ? -5.594 3.928 -5.419 1.00 91.12 273 ASN A CA 1
ATOM 2043 C C . ASN A 1 273 ? -4.957 3.033 -4.339 1.00 91.12 273 ASN A C 1
ATOM 2045 O O . ASN A 1 273 ? -5.398 3.032 -3.191 1.00 91.12 273 ASN A O 1
ATOM 2049 N N . ILE A 1 274 ? -3.844 2.377 -4.680 1.00 95.00 274 ILE A N 1
ATOM 2050 C CA . ILE A 1 274 ? -2.930 1.741 -3.715 1.00 95.00 274 ILE A CA 1
ATOM 2051 C C . ILE A 1 274 ? -1.584 2.456 -3.774 1.00 95.00 274 ILE A C 1
ATOM 2053 O O . ILE A 1 274 ? -0.930 2.440 -4.822 1.00 95.00 274 ILE A O 1
ATOM 2057 N N . TYR A 1 275 ? -1.164 3.051 -2.658 1.00 96.00 275 TYR A N 1
ATOM 2058 C CA . TYR A 1 275 ? 0.120 3.732 -2.527 1.00 96.00 275 TYR A CA 1
ATOM 2059 C C . TYR A 1 275 ? 0.983 3.089 -1.442 1.00 96.00 275 TYR A C 1
ATOM 2061 O O . TYR A 1 275 ? 0.549 2.932 -0.305 1.00 96.00 275 TYR A O 1
ATOM 2069 N N . LEU A 1 276 ? 2.210 2.713 -1.805 1.00 97.12 276 LEU A N 1
ATOM 2070 C CA . LEU A 1 276 ? 3.191 2.144 -0.886 1.00 97.12 276 LEU A CA 1
ATOM 2071 C C . LEU A 1 276 ? 4.427 3.039 -0.850 1.00 97.12 276 LEU A C 1
ATOM 2073 O O . LEU A 1 276 ? 5.099 3.222 -1.871 1.00 97.12 276 LEU A O 1
ATOM 2077 N N . TYR A 1 277 ? 4.741 3.555 0.333 1.00 92.69 277 TYR A N 1
ATOM 2078 C CA . TYR A 1 277 ? 5.888 4.417 0.577 1.00 92.69 277 TYR A CA 1
ATOM 2079 C C . TYR A 1 277 ? 6.824 3.732 1.569 1.00 92.69 277 TYR A C 1
ATOM 2081 O O . TYR A 1 277 ? 6.506 3.601 2.750 1.00 92.69 277 TYR A O 1
ATOM 2089 N N . ALA A 1 278 ? 7.992 3.293 1.093 1.00 91.81 278 ALA A N 1
ATOM 2090 C CA . ALA A 1 278 ? 9.012 2.713 1.961 1.00 91.81 278 ALA A CA 1
ATOM 2091 C C . ALA A 1 278 ? 10.286 3.551 1.923 1.00 91.81 278 ALA A C 1
ATOM 2093 O O . ALA A 1 278 ? 11.047 3.463 0.960 1.00 91.81 278 ALA A O 1
ATOM 2094 N N . ARG A 1 279 ? 10.508 4.393 2.935 1.00 85.25 279 ARG A N 1
ATOM 2095 C CA . ARG A 1 279 ? 11.588 5.392 2.942 1.00 85.25 279 ARG A CA 1
ATOM 2096 C C . ARG A 1 279 ? 12.196 5.571 4.325 1.00 85.25 279 ARG A C 1
ATOM 2098 O O . ARG A 1 279 ? 11.492 5.655 5.319 1.00 85.25 279 ARG A O 1
ATOM 2105 N N . LYS A 1 280 ? 13.511 5.704 4.366 1.00 77.06 280 LYS A N 1
ATOM 2106 C CA . LYS A 1 280 ? 14.329 6.010 5.531 1.00 77.06 280 LYS A CA 1
ATOM 2107 C C . LYS A 1 280 ? 15.264 7.134 5.143 1.00 77.06 280 LYS A C 1
ATOM 2109 O O . LYS A 1 280 ? 16.076 6.959 4.240 1.00 77.06 280 LYS A O 1
ATOM 2114 N N . ASP A 1 281 ? 15.171 8.254 5.842 1.00 72.75 281 ASP A N 1
ATOM 2115 C CA . ASP A 1 281 ? 16.120 9.350 5.683 1.00 72.75 281 ASP A CA 1
ATOM 2116 C C . ASP A 1 281 ? 17.481 8.936 6.254 1.00 72.75 281 ASP A C 1
ATOM 2118 O O . ASP A 1 281 ? 17.653 8.891 7.475 1.00 72.75 281 ASP A O 1
ATOM 2122 N N . GLU A 1 282 ? 18.466 8.673 5.393 1.00 66.25 282 GLU A N 1
ATOM 2123 C CA . GLU A 1 282 ? 19.845 8.387 5.826 1.00 66.25 282 GLU A CA 1
ATOM 2124 C C . GLU A 1 282 ? 20.736 9.640 5.850 1.00 66.25 282 GLU A C 1
ATOM 2126 O O . GLU A 1 282 ? 21.906 9.587 6.227 1.00 66.25 282 GLU A O 1
ATOM 2131 N N . GLY A 1 283 ? 20.177 10.800 5.492 1.00 63.62 283 GLY A N 1
ATOM 2132 C CA . GLY A 1 283 ? 20.938 12.030 5.293 1.00 63.62 283 GLY A CA 1
ATOM 2133 C C . GLY A 1 283 ? 21.699 12.031 3.962 1.00 63.62 283 GLY A C 1
ATOM 2134 O O . GLY A 1 283 ? 21.792 11.032 3.255 1.00 63.62 283 GLY A O 1
ATOM 2135 N N . GLY A 1 284 ? 22.196 13.201 3.552 1.00 56.53 284 GLY A N 1
ATOM 2136 C CA . GLY A 1 284 ? 22.977 13.332 2.312 1.00 56.53 284 GLY A CA 1
ATOM 2137 C C . GLY A 1 284 ? 22.214 13.052 1.005 1.00 56.53 284 GLY A C 1
ATOM 2138 O O . GLY A 1 284 ? 22.854 12.933 -0.034 1.00 56.53 284 GLY A O 1
ATOM 2139 N N . GLY A 1 285 ? 20.877 12.967 1.042 1.00 57.94 285 GLY A N 1
ATOM 2140 C CA . GLY A 1 285 ? 20.030 12.683 -0.126 1.00 57.94 285 GLY A CA 1
ATOM 2141 C C . GLY A 1 285 ? 19.829 11.194 -0.431 1.00 57.94 285 GLY A C 1
ATOM 2142 O O . GLY A 1 285 ? 19.274 10.870 -1.476 1.00 57.94 285 GLY A O 1
ATOM 2143 N N . TYR A 1 286 ? 20.265 10.297 0.457 1.00 60.91 286 TYR A N 1
ATOM 2144 C CA . TYR A 1 286 ? 20.069 8.856 0.317 1.00 60.91 286 TYR A CA 1
ATOM 2145 C C . TYR A 1 286 ? 18.859 8.396 1.118 1.00 60.91 286 TYR A C 1
ATOM 2147 O O . TYR A 1 286 ? 18.680 8.775 2.279 1.00 60.91 286 TYR A O 1
ATOM 2155 N N . TYR A 1 287 ? 18.048 7.554 0.482 1.00 71.19 287 TYR A N 1
ATOM 2156 C CA . TYR A 1 287 ? 16.911 6.922 1.120 1.00 71.19 287 TYR A CA 1
ATOM 2157 C C . TYR A 1 287 ? 17.119 5.415 1.125 1.00 71.19 287 TYR A C 1
ATOM 2159 O O . TYR A 1 287 ? 17.120 4.779 0.072 1.00 71.19 287 TYR A O 1
ATOM 2167 N N . ALA A 1 288 ? 17.266 4.827 2.308 1.00 74.19 288 ALA A N 1
ATOM 2168 C CA . ALA A 1 288 ? 17.083 3.390 2.452 1.00 74.19 288 ALA A CA 1
ATOM 2169 C C . ALA A 1 288 ? 15.581 3.096 2.487 1.00 74.19 288 ALA A C 1
ATOM 2171 O O . ALA A 1 288 ? 14.772 3.940 2.843 1.00 74.19 288 ALA A O 1
ATOM 2172 N N . GLY A 1 289 ? 15.146 1.934 2.035 1.00 88.50 289 GLY A N 1
ATOM 2173 C CA . GLY A 1 289 ? 13.721 1.629 1.994 1.00 88.50 289 GLY A CA 1
ATOM 2174 C C . GLY A 1 289 ? 13.486 0.399 1.159 1.00 88.50 289 GLY A C 1
ATOM 2175 O O . GLY A 1 289 ? 14.077 0.264 0.087 1.00 88.50 289 GLY A O 1
ATOM 2176 N N . THR A 1 290 ? 12.685 -0.525 1.671 1.00 93.88 290 THR A N 1
ATOM 2177 C CA . THR A 1 290 ? 12.500 -1.824 1.023 1.00 93.88 290 THR A CA 1
ATOM 2178 C C . THR A 1 290 ? 11.030 -2.161 0.898 1.00 93.88 290 THR A C 1
ATOM 2180 O O . THR A 1 290 ? 10.260 -1.991 1.844 1.00 93.88 290 THR A O 1
ATOM 2183 N N . LEU A 1 291 ? 10.668 -2.657 -0.280 1.00 97.00 291 LEU A N 1
ATOM 2184 C CA . LEU A 1 291 ? 9.378 -3.258 -0.561 1.00 97.00 291 LEU A CA 1
ATOM 2185 C C . LEU A 1 291 ? 9.605 -4.664 -1.106 1.00 97.00 291 LEU A C 1
ATOM 2187 O O . LEU A 1 291 ? 10.201 -4.832 -2.170 1.00 97.00 291 LEU A O 1
ATOM 2191 N N . ASN A 1 292 ? 9.102 -5.660 -0.385 1.00 96.00 292 ASN A N 1
ATOM 2192 C CA . ASN A 1 292 ? 9.080 -7.045 -0.840 1.00 96.00 292 ASN A CA 1
ATOM 2193 C C . ASN A 1 292 ? 7.632 -7.465 -1.064 1.00 96.00 292 ASN A C 1
ATOM 2195 O O . ASN A 1 292 ? 6.810 -7.343 -0.157 1.00 96.00 292 ASN A O 1
ATOM 2199 N N . ILE A 1 293 ? 7.330 -7.956 -2.261 1.00 95.38 293 ILE A N 1
ATOM 2200 C CA . ILE A 1 293 ? 6.014 -8.462 -2.634 1.00 95.38 293 ILE A CA 1
ATOM 2201 C C . ILE A 1 293 ? 6.179 -9.926 -3.017 1.00 95.38 293 ILE A C 1
ATOM 2203 O O . ILE A 1 293 ? 6.796 -10.271 -4.026 1.00 95.38 293 ILE A O 1
ATOM 2207 N N . ASN A 1 294 ? 5.645 -10.783 -2.163 1.00 90.62 294 ASN A N 1
ATOM 2208 C CA . ASN A 1 294 ? 5.681 -12.229 -2.290 1.00 90.62 294 ASN A CA 1
ATOM 2209 C C . ASN A 1 294 ? 4.331 -12.741 -2.811 1.00 90.62 294 ASN A C 1
ATOM 2211 O O . ASN A 1 294 ? 3.494 -11.953 -3.234 1.00 90.62 294 ASN A O 1
ATOM 2215 N N . ASN A 1 295 ? 4.126 -14.056 -2.797 1.00 86.19 295 ASN A N 1
ATOM 2216 C CA . ASN A 1 295 ? 2.879 -14.722 -3.180 1.00 86.19 295 ASN A CA 1
ATOM 2217 C C . ASN A 1 295 ? 1.612 -13.941 -2.761 1.00 86.19 295 ASN A C 1
ATOM 2219 O O . ASN A 1 295 ? 1.324 -13.816 -1.566 1.00 86.19 295 ASN A O 1
ATOM 2223 N N . GLY A 1 296 ? 0.859 -13.417 -3.734 1.00 87.62 296 GLY A N 1
ATOM 2224 C CA . GLY A 1 296 ? -0.341 -12.624 -3.463 1.00 87.62 296 GLY A CA 1
ATOM 2225 C C . GLY A 1 296 ? -0.656 -11.558 -4.509 1.00 87.62 296 GLY A C 1
ATOM 2226 O O . GLY A 1 296 ? -0.113 -11.547 -5.614 1.00 87.62 296 GLY A O 1
ATOM 2227 N N . LEU A 1 297 ? -1.593 -10.674 -4.161 1.00 89.62 297 LEU A N 1
ATOM 2228 C CA . LEU A 1 297 ? -2.219 -9.753 -5.109 1.00 89.62 297 LEU A CA 1
ATOM 2229 C C . LEU A 1 297 ? -2.357 -8.327 -4.555 1.00 89.62 297 LEU A C 1
ATOM 2231 O O . LEU A 1 297 ? -2.992 -8.112 -3.522 1.00 89.62 297 LEU A O 1
ATOM 2235 N N . LEU A 1 298 ? -1.857 -7.344 -5.307 1.00 92.88 298 LEU A N 1
ATOM 2236 C CA . LEU A 1 298 ? -2.260 -5.938 -5.211 1.00 92.88 298 LEU A CA 1
ATOM 2237 C C . LEU A 1 298 ? -3.251 -5.686 -6.344 1.00 92.88 298 LEU A C 1
ATOM 2239 O O . LEU A 1 298 ? -2.877 -5.802 -7.507 1.00 92.88 298 LEU A O 1
ATOM 2243 N N . ASP A 1 299 ? -4.492 -5.345 -6.020 1.00 91.50 299 ASP A N 1
ATOM 2244 C CA . ASP A 1 299 ? -5.566 -5.127 -6.990 1.00 91.50 299 ASP A CA 1
ATOM 2245 C C . ASP A 1 299 ? -6.193 -3.752 -6.765 1.00 91.50 299 ASP A C 1
ATOM 2247 O O . ASP A 1 299 ? -7.063 -3.562 -5.911 1.00 91.50 299 ASP A O 1
ATOM 2251 N N . SER A 1 300 ? -5.671 -2.766 -7.489 1.00 92.00 300 SER A N 1
ATOM 2252 C CA . SER A 1 300 ? -6.130 -1.387 -7.405 1.00 92.00 300 SER A CA 1
ATOM 2253 C C . SER A 1 300 ? -7.164 -1.111 -8.491 1.00 92.00 300 SER A C 1
ATOM 2255 O O . SER A 1 300 ? -6.840 -1.178 -9.676 1.00 92.00 300 SER A O 1
ATOM 2257 N N . ALA A 1 301 ? -8.381 -0.704 -8.121 1.00 88.25 301 ALA A N 1
ATOM 2258 C CA . ALA A 1 301 ? -9.353 -0.150 -9.072 1.00 88.25 301 ALA A CA 1
ATOM 2259 C C . ALA A 1 301 ? -8.878 1.189 -9.684 1.00 88.25 301 ALA A C 1
ATOM 2261 O O . ALA A 1 301 ? -9.363 1.620 -10.732 1.00 88.25 301 ALA A O 1
ATOM 2262 N N . GLY A 1 302 ? -7.934 1.855 -9.018 1.00 91.75 302 GLY A N 1
ATOM 2263 C CA . GLY A 1 302 ? -7.308 3.100 -9.426 1.00 91.75 302 GLY A CA 1
ATOM 2264 C C . GLY A 1 302 ? -5.872 2.925 -9.893 1.00 91.75 302 GLY A C 1
ATOM 2265 O O . GLY A 1 302 ? -5.501 1.942 -10.535 1.00 91.75 302 GLY A O 1
ATOM 2266 N N . ASN A 1 303 ? -5.050 3.913 -9.548 1.00 94.31 303 ASN A N 1
ATOM 2267 C CA . ASN A 1 303 ? -3.617 3.890 -9.798 1.00 94.31 303 ASN A CA 1
ATOM 2268 C C . ASN A 1 303 ? -2.892 3.015 -8.770 1.00 94.31 303 ASN A C 1
ATOM 2270 O O . ASN A 1 303 ? -3.353 2.837 -7.637 1.00 94.31 303 ASN A O 1
ATOM 2274 N N . VAL A 1 304 ? -1.714 2.531 -9.146 1.00 97.31 304 VAL A N 1
ATOM 2275 C CA . VAL A 1 304 ? -0.734 1.986 -8.199 1.00 97.31 304 VAL A CA 1
ATOM 2276 C C . VAL A 1 304 ? 0.486 2.896 -8.181 1.00 97.31 304 VAL A C 1
ATOM 2278 O O . VAL A 1 304 ? 1.025 3.241 -9.236 1.00 97.31 304 VAL A O 1
ATOM 2281 N N . ARG A 1 305 ? 0.937 3.285 -6.985 1.00 96.69 305 ARG A N 1
ATOM 2282 C CA . ARG A 1 305 ? 2.190 4.027 -6.803 1.00 96.69 305 ARG A CA 1
ATOM 2283 C C . ARG A 1 305 ? 3.085 3.331 -5.791 1.00 96.69 305 ARG A C 1
ATOM 2285 O O . ARG A 1 305 ? 2.682 3.142 -4.648 1.00 96.69 305 ARG A O 1
ATOM 2292 N N . LEU A 1 306 ? 4.298 2.995 -6.212 1.00 97.06 306 LEU A N 1
ATOM 2293 C CA . LEU A 1 306 ? 5.337 2.421 -5.363 1.00 97.06 306 LEU A CA 1
ATOM 2294 C C . LEU A 1 306 ? 6.509 3.401 -5.328 1.00 97.06 306 LEU A C 1
ATOM 2296 O O . LEU A 1 306 ? 7.123 3.665 -6.360 1.00 97.06 306 LEU A O 1
ATOM 2300 N N . GLU A 1 307 ? 6.784 3.965 -4.159 1.00 93.12 307 GLU A N 1
ATOM 2301 C CA . GLU A 1 307 ? 7.755 5.044 -3.973 1.00 93.12 307 GLU A CA 1
ATOM 2302 C C . GLU A 1 307 ? 8.733 4.663 -2.864 1.00 93.12 307 GLU A C 1
ATOM 2304 O O . GLU A 1 307 ? 8.493 4.871 -1.672 1.00 93.12 307 GLU A O 1
ATOM 2309 N N . ILE A 1 308 ? 9.827 4.025 -3.273 1.00 93.88 308 ILE A N 1
ATOM 2310 C CA . ILE A 1 308 ? 10.671 3.227 -2.384 1.00 93.88 308 ILE A CA 1
ATOM 2311 C C . ILE A 1 308 ? 12.087 3.802 -2.351 1.00 93.88 308 ILE A C 1
ATOM 2313 O O . ILE A 1 308 ? 12.604 4.268 -3.357 1.00 93.88 308 ILE A O 1
ATOM 2317 N N . GLY A 1 309 ? 12.738 3.813 -1.192 1.00 90.06 309 GLY A N 1
ATOM 2318 C CA . GLY A 1 309 ? 14.079 4.379 -1.052 1.00 90.06 309 GLY A CA 1
ATOM 2319 C C . GLY A 1 309 ? 15.108 3.610 -1.878 1.00 90.06 309 GLY A C 1
ATOM 2320 O O . GLY A 1 309 ? 15.748 4.171 -2.764 1.00 90.06 309 GLY A O 1
ATOM 2321 N N . ASN A 1 310 ? 15.210 2.302 -1.637 1.00 91.19 310 ASN A N 1
ATOM 2322 C CA . ASN A 1 310 ? 16.296 1.488 -2.168 1.00 91.19 310 ASN A CA 1
ATOM 2323 C C . ASN A 1 310 ? 15.807 0.374 -3.103 1.00 91.19 310 ASN A C 1
ATOM 2325 O O . ASN A 1 310 ? 16.094 0.415 -4.294 1.00 91.19 310 ASN A O 1
ATOM 2329 N N . THR A 1 311 ? 15.076 -0.623 -2.597 1.00 93.50 311 THR A N 1
ATOM 2330 C CA . THR A 1 311 ? 14.833 -1.869 -3.347 1.00 93.50 311 THR A CA 1
ATOM 2331 C C . THR A 1 311 ? 13.363 -2.240 -3.424 1.00 93.50 311 THR A C 1
ATOM 2333 O O . THR A 1 311 ? 12.663 -2.230 -2.410 1.00 93.50 311 THR A O 1
ATOM 2336 N N . ILE A 1 312 ? 12.931 -2.644 -4.620 1.00 96.88 312 ILE A N 1
ATOM 2337 C CA . ILE A 1 312 ? 11.643 -3.304 -4.855 1.00 96.88 312 ILE A CA 1
ATOM 2338 C C . ILE A 1 312 ? 11.906 -4.702 -5.399 1.00 96.88 312 ILE A C 1
ATOM 2340 O O . ILE A 1 312 ? 12.593 -4.849 -6.412 1.00 96.88 312 ILE A O 1
ATOM 2344 N N . THR A 1 313 ? 11.317 -5.705 -4.756 1.00 97.06 313 THR A N 1
ATOM 2345 C CA . THR A 1 313 ? 11.350 -7.096 -5.218 1.00 97.06 313 THR A CA 1
ATOM 2346 C C . THR A 1 313 ? 9.927 -7.617 -5.351 1.00 97.06 313 THR A C 1
ATOM 2348 O O . THR A 1 313 ? 9.179 -7.607 -4.373 1.00 97.06 313 THR A O 1
ATOM 2351 N N . THR A 1 314 ? 9.561 -8.095 -6.537 1.00 96.50 314 THR A N 1
ATOM 2352 C CA . THR A 1 314 ? 8.318 -8.838 -6.783 1.00 96.50 314 THR A CA 1
ATOM 2353 C C . THR A 1 314 ? 8.671 -10.268 -7.178 1.00 96.50 314 THR A C 1
ATOM 2355 O O . THR A 1 314 ? 9.373 -10.481 -8.163 1.00 96.50 314 THR A O 1
ATOM 2358 N N . ASN A 1 315 ? 8.226 -11.249 -6.394 1.00 94.06 315 ASN A N 1
ATOM 2359 C CA . ASN A 1 315 ? 8.515 -12.666 -6.641 1.00 94.06 315 ASN A CA 1
ATOM 2360 C C . ASN A 1 315 ? 7.528 -13.295 -7.637 1.00 94.06 315 ASN A C 1
ATOM 2362 O O . ASN A 1 315 ? 6.499 -12.703 -7.943 1.00 94.06 315 ASN A O 1
ATOM 2366 N N . GLU A 1 316 ? 7.844 -14.496 -8.127 1.00 90.94 316 GLU A N 1
ATOM 2367 C CA . GLU A 1 316 ? 7.126 -15.185 -9.217 1.00 90.94 316 GLU A CA 1
ATOM 2368 C C . GLU A 1 316 ? 5.603 -15.276 -9.013 1.00 90.94 316 GLU A C 1
ATOM 2370 O O . GLU A 1 316 ? 4.835 -14.976 -9.925 1.00 90.94 316 GLU A O 1
ATOM 2375 N N . ASP A 1 317 ? 5.159 -15.583 -7.793 1.00 88.12 317 ASP A N 1
ATOM 2376 C CA . ASP A 1 317 ? 3.734 -15.721 -7.456 1.00 88.12 317 ASP A CA 1
ATOM 2377 C C . ASP A 1 317 ? 3.039 -14.388 -7.103 1.00 88.12 317 ASP A C 1
ATOM 2379 O O . ASP A 1 317 ? 1.870 -14.365 -6.706 1.00 88.12 317 ASP A O 1
ATOM 2383 N N . ALA A 1 318 ? 3.748 -13.261 -7.186 1.00 91.69 318 ALA A N 1
ATOM 2384 C CA . ALA A 1 318 ? 3.187 -11.946 -6.907 1.00 91.69 318 ALA A CA 1
ATOM 2385 C C . ALA A 1 318 ? 2.516 -11.352 -8.152 1.00 91.69 318 ALA A C 1
ATOM 2387 O O . ALA A 1 318 ? 3.071 -11.371 -9.253 1.00 91.69 318 ALA A O 1
ATOM 2388 N N . SER A 1 319 ? 1.351 -10.729 -7.967 1.00 92.94 319 SER A N 1
ATOM 2389 C CA . SER A 1 319 ? 0.696 -9.932 -9.004 1.00 92.94 319 SER A CA 1
ATOM 2390 C C . SER A 1 319 ? 0.380 -8.522 -8.515 1.00 92.94 319 SER A C 1
ATOM 2392 O O . SER A 1 319 ? -0.199 -8.330 -7.446 1.00 92.94 319 SER A O 1
ATOM 2394 N N . ILE A 1 320 ? 0.729 -7.527 -9.328 1.00 97.19 320 ILE A N 1
ATOM 2395 C CA . ILE A 1 320 ? 0.379 -6.123 -9.124 1.00 97.19 320 ILE A CA 1
ATOM 2396 C C . ILE A 1 320 ? -0.516 -5.688 -10.272 1.00 97.19 320 ILE A C 1
ATOM 2398 O O . ILE A 1 320 ? -0.108 -5.758 -11.427 1.00 97.19 320 ILE A O 1
ATOM 2402 N N . LYS A 1 321 ? -1.720 -5.220 -9.953 1.00 95.31 321 LYS A N 1
ATOM 2403 C CA . LYS A 1 321 ? -2.720 -4.784 -10.923 1.00 95.31 321 LYS A CA 1
ATOM 2404 C C . LYS A 1 321 ? -3.183 -3.367 -10.637 1.00 95.31 321 LYS A C 1
ATOM 2406 O O . LYS A 1 321 ? -3.501 -3.016 -9.500 1.00 95.31 321 LYS A O 1
ATOM 2411 N N . SER A 1 322 ? -3.245 -2.565 -11.692 1.00 95.75 322 SER A N 1
ATOM 2412 C CA . SER A 1 322 ? -3.827 -1.227 -11.671 1.00 95.75 322 SER A CA 1
ATOM 2413 C C . SER A 1 322 ? -4.917 -1.085 -12.728 1.00 95.75 322 SER A C 1
ATOM 2415 O O . SER A 1 322 ? -4.684 -1.299 -13.917 1.00 95.75 322 SER A O 1
ATOM 2417 N N . GLY A 1 323 ? -6.099 -0.640 -12.303 1.00 93.56 323 GLY A N 1
ATOM 2418 C CA . GLY A 1 323 ? -7.201 -0.256 -13.184 1.00 93.56 323 GLY A CA 1
ATOM 2419 C C . GLY A 1 323 ? -6.942 1.033 -13.973 1.00 93.56 323 GLY A C 1
ATOM 2420 O O . GLY A 1 323 ? -7.713 1.366 -14.872 1.00 93.56 323 GLY A O 1
ATOM 2421 N N . LYS A 1 324 ? -5.869 1.767 -13.653 1.00 95.25 324 LYS A N 1
ATOM 2422 C CA . LYS A 1 324 ? -5.445 3.005 -14.320 1.00 95.25 324 LYS A CA 1
ATOM 2423 C C . LYS A 1 324 ? -3.937 2.968 -14.602 1.00 95.25 324 LYS A C 1
ATOM 2425 O O . LYS A 1 324 ? -3.474 2.043 -15.264 1.00 95.25 324 LYS A O 1
ATOM 2430 N N . GLU A 1 325 ? -3.195 3.989 -14.175 1.00 96.88 325 GLU A N 1
ATOM 2431 C CA . GLU A 1 325 ? -1.755 4.116 -14.376 1.00 96.88 325 GLU A CA 1
ATOM 2432 C C . GLU A 1 325 ? -0.971 3.488 -13.225 1.00 96.88 325 GLU A C 1
ATOM 2434 O O . GLU A 1 325 ? -1.397 3.475 -12.065 1.00 96.88 325 GLU A O 1
ATOM 2439 N N . MET A 1 326 ? 0.245 3.052 -13.536 1.00 98.19 326 MET A N 1
ATOM 2440 C CA . MET A 1 326 ? 1.177 2.535 -12.550 1.00 98.19 326 MET A CA 1
ATOM 2441 C C . MET A 1 326 ? 2.483 3.321 -12.571 1.00 98.19 326 MET A C 1
ATOM 2443 O O . MET A 1 326 ? 3.113 3.472 -13.614 1.00 98.19 326 MET A O 1
ATOM 2447 N N . ASN A 1 327 ? 2.899 3.799 -11.399 1.00 97.62 327 ASN A N 1
ATOM 2448 C CA . ASN A 1 327 ? 4.152 4.521 -11.205 1.00 97.62 327 ASN A CA 1
ATOM 2449 C C . ASN A 1 327 ? 4.994 3.795 -10.155 1.00 97.62 327 ASN A C 1
ATOM 2451 O O . ASN A 1 327 ? 4.634 3.769 -8.980 1.00 97.62 327 ASN A O 1
ATOM 2455 N N . ILE A 1 328 ? 6.115 3.219 -10.568 1.00 97.94 328 ILE A N 1
ATOM 2456 C CA . ILE A 1 328 ? 7.019 2.467 -9.699 1.00 97.94 328 ILE A CA 1
ATOM 2457 C C . ILE A 1 328 ? 8.373 3.150 -9.729 1.00 97.94 328 ILE A C 1
ATOM 2459 O O . ILE A 1 328 ? 8.950 3.322 -10.801 1.00 97.94 328 ILE A O 1
ATOM 2463 N N . PHE A 1 329 ? 8.927 3.503 -8.576 1.00 93.00 329 PHE A N 1
ATOM 2464 C CA . PHE A 1 329 ? 10.307 3.947 -8.559 1.00 93.00 329 PHE A CA 1
ATOM 2465 C C . PHE A 1 329 ? 11.053 3.675 -7.267 1.00 93.00 329 PHE A C 1
ATOM 2467 O O . PHE A 1 329 ? 10.477 3.591 -6.179 1.00 93.00 329 PHE A O 1
ATOM 2474 N N . THR A 1 330 ? 12.369 3.587 -7.432 1.00 93.06 330 THR A N 1
ATOM 2475 C CA . THR A 1 330 ? 13.342 3.628 -6.350 1.00 93.06 330 THR A CA 1
ATOM 2476 C C . THR A 1 330 ? 14.104 4.944 -6.372 1.00 93.06 330 THR A C 1
ATOM 2478 O O . THR A 1 330 ? 14.399 5.491 -7.437 1.00 93.06 330 THR A O 1
ATOM 2481 N N . GLU A 1 331 ? 14.456 5.461 -5.202 1.00 89.06 331 GLU A N 1
ATOM 2482 C CA . GLU A 1 331 ? 15.227 6.696 -5.099 1.00 89.06 331 GLU A CA 1
ATOM 2483 C C . GLU A 1 331 ? 16.708 6.459 -5.420 1.00 89.06 331 GLU A C 1
ATOM 2485 O O . GLU A 1 331 ? 17.292 7.229 -6.176 1.00 89.06 331 GLU A O 1
ATOM 2490 N N . THR A 1 332 ? 17.309 5.370 -4.936 1.00 86.00 332 THR A N 1
ATOM 2491 C CA . THR A 1 332 ? 18.745 5.083 -5.134 1.00 86.00 332 THR A CA 1
ATOM 2492 C C . THR A 1 332 ? 19.031 3.710 -5.742 1.00 86.00 332 THR A C 1
ATOM 2494 O O . THR A 1 332 ? 19.984 3.577 -6.507 1.00 86.00 332 THR A O 1
ATOM 2497 N N . GLY A 1 333 ? 18.220 2.692 -5.445 1.00 89.69 333 GLY A N 1
ATOM 2498 C CA . GLY A 1 333 ? 18.565 1.300 -5.753 1.00 89.69 333 GLY A CA 1
ATOM 2499 C C . GLY A 1 333 ? 17.798 0.655 -6.906 1.00 89.69 333 GLY A C 1
ATOM 2500 O O . GLY A 1 333 ? 17.365 1.311 -7.855 1.00 89.69 333 GLY A O 1
ATOM 2501 N N . SER A 1 334 ? 17.675 -0.670 -6.836 1.00 95.00 334 SER A N 1
ATOM 2502 C CA . SER A 1 334 ? 17.193 -1.531 -7.921 1.00 95.00 334 SER A CA 1
ATOM 2503 C C . SER A 1 334 ? 15.728 -1.953 -7.799 1.00 95.00 334 SER A C 1
ATOM 2505 O O . SER A 1 334 ? 15.167 -2.050 -6.708 1.00 95.00 334 SER A O 1
ATOM 2507 N N . ILE A 1 335 ? 15.149 -2.318 -8.941 1.00 97.94 335 ILE A N 1
ATOM 2508 C CA . ILE A 1 335 ? 13.865 -3.018 -9.034 1.00 97.94 335 ILE A CA 1
ATOM 2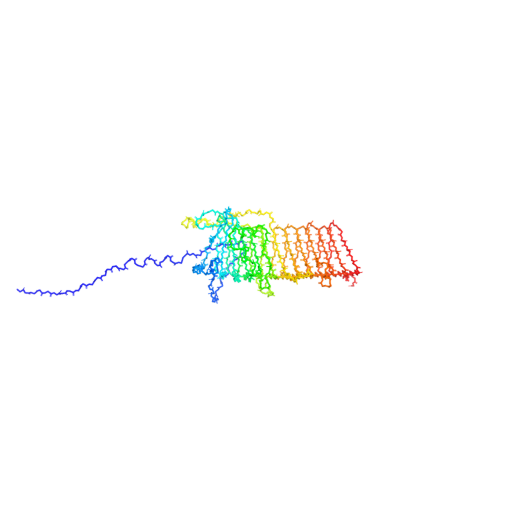509 C C . ILE A 1 335 ? 14.109 -4.381 -9.691 1.00 97.94 335 ILE A C 1
ATOM 2511 O O . ILE A 1 335 ? 14.701 -4.445 -10.770 1.00 97.94 335 ILE A O 1
ATOM 2515 N N . SER A 1 336 ? 13.641 -5.459 -9.057 1.00 98.19 336 SER A N 1
ATOM 2516 C CA . SER A 1 336 ? 13.623 -6.814 -9.621 1.00 98.19 336 SER A CA 1
ATOM 2517 C C . SER A 1 336 ? 12.189 -7.321 -9.700 1.00 98.19 336 SER A C 1
ATOM 2519 O O . SER A 1 336 ? 11.512 -7.388 -8.674 1.00 98.19 336 SER A O 1
ATOM 2521 N N . ASN A 1 337 ? 11.753 -7.700 -10.901 1.00 98.44 337 ASN A N 1
ATOM 2522 C CA . ASN A 1 337 ? 10.450 -8.298 -11.143 1.00 98.44 337 ASN A CA 1
ATOM 2523 C C . ASN A 1 337 ? 10.545 -9.723 -11.659 1.00 98.44 337 ASN A C 1
ATOM 2525 O O . ASN A 1 337 ? 10.903 -9.928 -12.813 1.00 98.44 337 ASN A O 1
ATOM 2529 N N . ASP A 1 338 ? 10.125 -10.677 -10.843 1.00 97.75 338 ASP A N 1
ATOM 2530 C CA . ASP A 1 338 ? 9.948 -12.073 -11.232 1.00 97.75 338 ASP A CA 1
ATOM 2531 C C . ASP A 1 338 ? 8.453 -12.434 -11.380 1.00 97.75 338 ASP A C 1
ATOM 2533 O O . ASP A 1 338 ? 8.137 -13.447 -11.993 1.00 97.75 338 ASP A O 1
ATOM 2537 N N . GLY A 1 339 ? 7.540 -11.584 -10.890 1.00 96.19 339 GLY A N 1
ATOM 2538 C CA . GLY A 1 339 ? 6.085 -11.774 -10.945 1.00 96.19 339 GLY A CA 1
ATOM 2539 C C . GLY A 1 339 ? 5.377 -11.073 -12.111 1.00 96.19 339 GLY A C 1
ATOM 2540 O O . GLY A 1 339 ? 5.952 -10.810 -13.171 1.00 96.19 339 GLY A O 1
ATOM 2541 N N . ASN A 1 340 ? 4.095 -10.759 -11.917 1.00 97.25 340 ASN A N 1
ATOM 2542 C CA . ASN A 1 340 ? 3.246 -10.143 -12.937 1.00 97.25 340 ASN A CA 1
ATOM 2543 C C . ASN A 1 340 ? 2.844 -8.703 -12.582 1.00 97.25 340 ASN A C 1
ATOM 2545 O O . ASN A 1 340 ? 2.273 -8.456 -11.518 1.00 97.25 340 ASN A O 1
ATOM 2549 N N . ILE A 1 341 ? 3.087 -7.761 -13.492 1.00 98.44 341 ILE A N 1
ATOM 2550 C CA . ILE A 1 341 ? 2.757 -6.342 -13.339 1.00 98.44 341 ILE A CA 1
ATOM 2551 C C . ILE A 1 341 ? 1.830 -5.917 -14.478 1.00 98.44 341 ILE A C 1
ATOM 2553 O O . ILE A 1 341 ? 2.270 -5.758 -15.614 1.00 98.44 341 ILE A O 1
ATOM 2557 N N . ASP A 1 342 ? 0.566 -5.661 -14.157 1.00 97.69 342 ASP A N 1
ATOM 2558 C CA . ASP A 1 342 ? -0.451 -5.246 -15.117 1.00 97.69 342 ASP A CA 1
ATOM 2559 C C . ASP A 1 342 ? -0.981 -3.848 -14.795 1.00 97.69 342 ASP A C 1
ATOM 2561 O O . ASP A 1 342 ? -1.359 -3.540 -13.661 1.00 97.69 342 ASP A O 1
ATOM 2565 N N . ALA A 1 343 ? -1.104 -3.013 -15.819 1.00 97.25 343 ALA A N 1
ATOM 2566 C CA . ALA A 1 343 ? -1.890 -1.791 -15.744 1.00 97.25 343 ALA A CA 1
ATOM 2567 C C . ALA A 1 343 ? -2.770 -1.651 -16.984 1.00 97.25 343 ALA A C 1
ATOM 2569 O O . ALA A 1 343 ? -2.411 -2.083 -18.083 1.00 97.25 343 ALA A O 1
ATOM 2570 N N . VAL A 1 344 ? -3.932 -1.022 -16.824 1.00 96.94 344 VAL A N 1
ATOM 2571 C CA . VAL A 1 344 ? -4.776 -0.665 -17.970 1.00 96.94 344 VAL A CA 1
ATOM 2572 C C . VAL A 1 344 ? -4.100 0.440 -18.775 1.00 96.94 344 VAL A C 1
ATOM 2574 O O . VAL A 1 344 ? -3.988 0.342 -19.990 1.00 96.94 344 VAL A O 1
ATOM 2577 N N . GLN A 1 345 ? -3.598 1.475 -18.104 1.00 97.06 345 GLN A N 1
ATOM 2578 C CA . GLN A 1 345 ? -2.985 2.638 -18.744 1.00 97.06 345 GLN A CA 1
ATOM 2579 C C . GLN A 1 345 ? -1.457 2.578 -18.633 1.00 97.06 345 GLN A C 1
ATOM 2581 O O . GLN A 1 345 ? -0.868 1.497 -18.608 1.00 97.06 345 GLN A O 1
ATOM 2586 N N . MET A 1 346 ? -0.791 3.735 -18.631 1.00 97.69 346 MET A N 1
ATOM 2587 C CA . MET A 1 346 ? 0.664 3.813 -18.680 1.00 97.69 346 MET A CA 1
ATOM 2588 C C . MET A 1 346 ? 1.321 3.132 -17.474 1.00 97.69 346 MET A C 1
ATOM 2590 O O . MET A 1 346 ? 0.925 3.357 -16.330 1.00 97.69 346 MET A O 1
ATOM 2594 N N . ILE A 1 347 ? 2.377 2.363 -17.745 1.00 98.75 347 ILE A N 1
ATOM 2595 C CA . ILE A 1 347 ? 3.319 1.888 -16.727 1.00 98.75 347 ILE A CA 1
ATOM 2596 C C . ILE A 1 347 ? 4.596 2.719 -16.832 1.00 98.75 347 ILE A C 1
ATOM 2598 O O . ILE A 1 347 ? 5.242 2.745 -17.881 1.00 98.75 347 ILE A O 1
ATOM 2602 N N . GLN A 1 348 ? 4.969 3.381 -15.740 1.00 98.50 348 GLN A N 1
ATOM 2603 C CA . GLN A 1 348 ? 6.212 4.136 -15.606 1.00 98.50 348 GLN A CA 1
ATOM 2604 C C . GLN A 1 348 ? 7.070 3.519 -14.506 1.00 98.50 348 GLN A C 1
ATOM 2606 O O . GLN A 1 348 ? 6.625 3.389 -13.365 1.00 98.50 348 GLN A O 1
ATOM 2611 N N . ILE A 1 349 ? 8.302 3.152 -14.851 1.00 98.56 349 ILE A N 1
ATOM 2612 C CA . ILE A 1 349 ? 9.277 2.569 -13.934 1.00 98.56 349 ILE A CA 1
ATOM 2613 C C . ILE A 1 349 ? 10.556 3.405 -13.942 1.00 98.56 349 ILE A C 1
ATOM 2615 O O . ILE A 1 349 ? 11.134 3.644 -15.003 1.00 98.56 349 ILE A O 1
ATOM 2619 N N . THR A 1 350 ? 11.035 3.798 -12.762 1.00 96.38 350 THR A N 1
ATOM 2620 C CA . THR A 1 350 ? 12.306 4.518 -12.606 1.00 96.38 350 THR A CA 1
ATOM 2621 C C . THR A 1 350 ? 13.181 3.866 -11.540 1.00 96.38 350 THR A C 1
ATOM 2623 O O . THR A 1 350 ? 12.759 3.745 -10.395 1.00 96.38 350 THR A O 1
ATOM 2626 N N . THR A 1 351 ? 14.416 3.486 -11.870 1.00 95.06 351 THR A N 1
ATOM 2627 C CA . THR A 1 351 ? 15.396 3.016 -10.876 1.00 95.06 351 THR A CA 1
ATOM 2628 C C . THR A 1 351 ? 16.461 4.070 -10.618 1.00 95.06 351 THR A C 1
ATOM 2630 O O . THR A 1 351 ? 17.107 4.556 -11.552 1.00 95.06 351 THR A O 1
ATOM 2633 N N . GLY A 1 352 ? 16.647 4.420 -9.344 1.00 89.19 352 GLY A N 1
ATOM 2634 C CA . GLY A 1 352 ? 17.597 5.441 -8.910 1.00 89.19 352 GLY A CA 1
ATOM 2635 C C . GLY A 1 352 ? 17.173 6.850 -9.320 1.00 89.19 352 GLY A C 1
ATOM 2636 O O . GLY A 1 352 ? 17.836 7.487 -10.126 1.00 89.19 352 GLY A O 1
ATOM 2637 N N . ASN A 1 353 ? 16.061 7.371 -8.815 1.00 86.56 353 ASN A N 1
ATOM 2638 C CA . ASN A 1 353 ? 15.599 8.722 -9.137 1.00 86.56 353 ASN A CA 1
ATOM 2639 C C . ASN A 1 353 ? 16.559 9.851 -8.671 1.00 86.56 353 ASN A C 1
ATOM 2641 O O . ASN A 1 353 ? 16.599 10.913 -9.299 1.00 86.56 353 ASN A O 1
ATOM 2645 N N . SER A 1 354 ? 17.403 9.619 -7.657 1.00 80.75 354 SER A N 1
ATOM 2646 C CA . SER A 1 354 ? 18.273 10.624 -7.021 1.00 80.75 354 SER A CA 1
ATOM 2647 C C . SER A 1 354 ? 19.670 10.777 -7.651 1.00 80.75 354 SER A C 1
ATOM 2649 O O . SER A 1 354 ? 20.327 9.780 -7.934 1.00 80.75 354 SER A O 1
ATOM 2651 N N . PRO A 1 355 ? 20.191 12.010 -7.870 1.00 63.19 355 PRO A N 1
ATOM 2652 C CA . PRO A 1 355 ? 21.427 12.339 -8.620 1.00 63.19 355 PRO A CA 1
ATOM 2653 C C . PRO A 1 355 ? 22.759 11.742 -8.107 1.00 63.19 355 PRO A C 1
ATOM 2655 O O . PRO A 1 355 ? 23.747 11.833 -8.830 1.00 63.19 355 PRO A O 1
ATOM 2658 N N . GLY A 1 356 ? 22.808 11.154 -6.905 1.00 62.72 356 GLY A N 1
ATOM 2659 C CA . GLY A 1 356 ? 24.058 10.893 -6.169 1.00 62.72 356 GLY A CA 1
ATOM 2660 C C . GLY A 1 356 ? 24.739 9.536 -6.384 1.00 62.72 356 GLY A C 1
ATOM 2661 O O . GLY A 1 356 ? 25.963 9.498 -6.462 1.00 62.72 356 GLY A O 1
ATOM 2662 N N . ASP A 1 357 ? 23.984 8.444 -6.528 1.00 60.78 357 ASP A N 1
ATOM 2663 C CA . ASP A 1 357 ? 24.545 7.108 -6.765 1.00 60.78 357 ASP A CA 1
ATOM 2664 C C . ASP A 1 357 ? 23.684 6.351 -7.774 1.00 60.78 357 ASP A C 1
ATOM 2666 O O . ASP A 1 357 ? 22.464 6.265 -7.657 1.00 60.78 357 ASP A O 1
ATOM 2670 N N . SER A 1 358 ? 24.333 5.887 -8.836 1.00 63.03 358 SER A N 1
ATOM 2671 C CA . SER A 1 358 ? 23.700 5.204 -9.966 1.00 63.03 358 SER A CA 1
ATOM 2672 C C . SER A 1 358 ? 24.339 3.857 -10.242 1.00 63.03 358 SER A C 1
ATOM 2674 O O . SER A 1 358 ? 23.960 3.222 -11.215 1.00 63.03 358 SER A O 1
ATOM 2676 N N . SER A 1 359 ? 25.310 3.420 -9.436 1.00 73.12 359 SER A N 1
ATOM 2677 C CA . SER A 1 359 ? 26.037 2.176 -9.697 1.00 73.12 359 SER A CA 1
ATOM 2678 C C . SER A 1 359 ? 25.182 0.934 -9.434 1.00 73.12 359 SER A C 1
ATOM 2680 O O . SER A 1 359 ? 25.310 -0.053 -10.152 1.00 73.12 359 SER A O 1
ATOM 2682 N N . ASP A 1 360 ? 24.212 1.024 -8.525 1.00 81.44 360 ASP A N 1
ATOM 2683 C CA . ASP A 1 360 ? 23.347 -0.098 -8.144 1.00 81.44 360 ASP A CA 1
ATOM 2684 C C . ASP A 1 360 ? 21.882 0.086 -8.570 1.00 81.44 360 ASP A C 1
ATOM 2686 O O . ASP A 1 360 ? 21.015 -0.701 -8.200 1.00 81.44 360 ASP A O 1
ATOM 2690 N N . ALA A 1 361 ? 21.581 1.098 -9.387 1.00 91.94 361 ALA A N 1
ATOM 2691 C CA . ALA A 1 361 ? 20.228 1.428 -9.830 1.00 91.94 361 ALA A CA 1
ATOM 2692 C C . ALA A 1 361 ? 19.800 0.617 -11.068 1.00 91.94 361 ALA A C 1
ATOM 2694 O O . ALA A 1 361 ? 19.573 1.176 -12.148 1.00 91.94 361 ALA A O 1
ATOM 2695 N N . ASN A 1 362 ? 19.726 -0.708 -10.936 1.00 95.38 362 ASN A N 1
ATOM 2696 C CA . ASN A 1 362 ? 19.367 -1.622 -12.020 1.00 95.38 362 ASN A CA 1
ATOM 2697 C C . ASN A 1 362 ? 17.868 -1.913 -12.070 1.00 95.38 362 ASN A C 1
ATOM 2699 O O . ASN A 1 362 ? 17.188 -1.970 -11.048 1.00 95.38 362 ASN A O 1
ATOM 2703 N N . PHE A 1 363 ? 17.383 -2.193 -13.273 1.00 98.00 363 PHE A N 1
ATOM 2704 C CA . PHE A 1 363 ? 16.089 -2.819 -13.488 1.00 98.00 363 PHE A CA 1
ATOM 2705 C C . PHE A 1 363 ? 16.285 -4.235 -14.026 1.00 98.00 363 PHE A C 1
ATOM 2707 O O . PHE A 1 363 ? 16.956 -4.426 -15.043 1.00 98.00 363 PHE A O 1
ATOM 2714 N N . ILE A 1 364 ? 15.691 -5.222 -13.360 1.00 98.38 364 ILE A N 1
ATOM 2715 C CA . ILE A 1 364 ? 15.732 -6.626 -13.765 1.00 98.38 364 ILE A CA 1
ATOM 2716 C C . ILE A 1 364 ? 14.298 -7.126 -13.916 1.00 98.38 364 ILE A C 1
ATOM 2718 O O . ILE A 1 364 ? 13.527 -7.065 -12.967 1.00 98.38 364 ILE A O 1
ATOM 2722 N N . ASN A 1 365 ? 13.948 -7.650 -15.087 1.00 98.62 365 ASN A N 1
ATOM 2723 C CA . ASN A 1 365 ? 12.659 -8.290 -15.334 1.00 98.62 365 ASN A CA 1
ATOM 2724 C C . ASN A 1 365 ? 12.860 -9.745 -15.759 1.00 98.62 365 ASN A C 1
ATOM 2726 O O . ASN A 1 365 ? 13.470 -10.002 -16.792 1.00 98.62 365 ASN A O 1
ATOM 2730 N N . ARG A 1 366 ? 12.326 -10.686 -14.988 1.00 98.44 366 ARG A N 1
ATOM 2731 C CA . ARG A 1 366 ? 12.174 -12.111 -15.315 1.00 98.44 366 ARG A CA 1
ATOM 2732 C C . ARG A 1 366 ? 10.712 -12.510 -15.495 1.00 98.44 366 ARG A C 1
ATOM 2734 O O . ARG A 1 366 ? 10.451 -13.519 -16.137 1.00 98.44 366 ARG A O 1
ATOM 2741 N N . GLY A 1 367 ? 9.792 -11.716 -14.956 1.00 97.94 367 GLY A N 1
ATOM 2742 C CA . GLY A 1 367 ? 8.360 -11.944 -15.044 1.00 97.94 367 GLY A CA 1
ATOM 2743 C C . GLY A 1 367 ? 7.695 -11.270 -16.245 1.00 97.94 367 GLY A C 1
ATOM 2744 O O . GLY A 1 367 ? 8.296 -11.084 -17.309 1.00 97.94 367 GLY A O 1
ATOM 2745 N N . THR A 1 368 ? 6.429 -10.897 -16.069 1.00 98.31 368 THR A N 1
ATOM 2746 C CA . THR A 1 368 ? 5.617 -10.241 -17.103 1.00 98.31 368 THR A CA 1
ATOM 2747 C C . THR A 1 368 ? 5.252 -8.825 -16.688 1.00 98.31 368 THR A C 1
ATOM 2749 O O . THR A 1 368 ? 4.910 -8.570 -15.535 1.00 98.31 368 THR A O 1
ATOM 2752 N N . ILE A 1 369 ? 5.321 -7.903 -17.644 1.00 98.75 369 ILE A N 1
ATOM 2753 C CA . ILE A 1 369 ? 4.843 -6.532 -17.503 1.00 98.75 369 ILE A CA 1
ATOM 2754 C C . ILE A 1 369 ? 3.923 -6.232 -18.679 1.00 98.75 369 ILE A C 1
ATOM 2756 O O . ILE A 1 369 ? 4.359 -6.333 -19.826 1.00 98.75 369 ILE A O 1
ATOM 2760 N N . CYS A 1 370 ? 2.675 -5.853 -18.412 1.00 98.38 370 CYS A N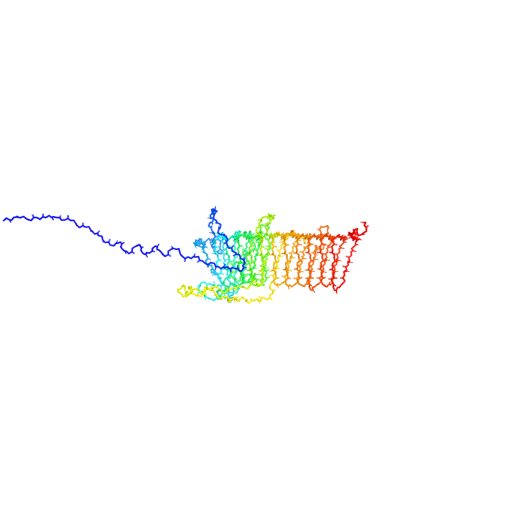 1
ATOM 2761 C CA . CYS A 1 370 ? 1.678 -5.591 -19.441 1.00 98.38 370 CYS A CA 1
ATOM 2762 C C . CYS A 1 370 ? 0.928 -4.274 -19.199 1.00 98.38 370 CYS A C 1
ATOM 2764 O O . CYS A 1 370 ? 0.180 -4.128 -18.234 1.00 98.38 370 CYS A O 1
ATOM 2766 N N . SER A 1 371 ? 1.080 -3.322 -20.121 1.00 97.88 371 SER A N 1
ATOM 2767 C CA . SER A 1 371 ? 0.191 -2.162 -20.236 1.00 97.88 371 SER A CA 1
ATOM 2768 C C . SER A 1 371 ? -0.855 -2.436 -21.318 1.00 97.88 371 SER A C 1
ATOM 2770 O O . SER A 1 371 ? -0.517 -2.533 -22.498 1.00 97.88 371 SER A O 1
ATOM 2772 N N . THR A 1 372 ? -2.114 -2.611 -20.915 1.00 96.25 372 THR A N 1
ATOM 2773 C CA . THR A 1 372 ? -3.161 -3.168 -21.794 1.00 96.25 372 THR A CA 1
ATOM 2774 C C . THR A 1 372 ? -3.649 -2.175 -22.843 1.00 96.25 372 THR A C 1
ATOM 2776 O O . THR A 1 372 ? -3.776 -2.543 -24.001 1.00 96.25 372 THR A O 1
ATOM 2779 N N . ASP A 1 373 ? -3.872 -0.919 -22.459 1.00 95.94 373 ASP A N 1
ATOM 2780 C CA . ASP A 1 373 ? -4.338 0.150 -23.349 1.00 95.94 373 ASP A CA 1
ATOM 2781 C C . ASP A 1 373 ? -3.317 1.298 -23.457 1.00 95.94 373 ASP A C 1
ATOM 2783 O O . ASP A 1 373 ? -3.414 2.131 -24.361 1.00 95.94 373 ASP A O 1
ATOM 2787 N N . GLY A 1 374 ? -2.322 1.345 -22.563 1.00 95.75 374 GLY A N 1
ATOM 2788 C CA . GLY A 1 374 ? -1.317 2.404 -22.469 1.00 95.75 374 GLY A CA 1
ATOM 2789 C C . GLY A 1 374 ? 0.069 2.034 -23.007 1.00 95.75 374 GLY A C 1
ATOM 2790 O O . GLY A 1 374 ? 0.288 0.982 -23.605 1.00 95.75 374 GLY A O 1
ATOM 2791 N N . GLY A 1 375 ? 1.020 2.949 -22.807 1.00 97.94 375 GLY A N 1
ATOM 2792 C CA . GLY A 1 375 ? 2.438 2.733 -23.101 1.00 97.94 375 GLY A CA 1
ATOM 2793 C C . GLY A 1 375 ? 3.234 2.224 -21.897 1.00 97.94 375 GLY A C 1
ATOM 2794 O O . GLY A 1 375 ? 2.749 2.179 -20.766 1.00 97.94 375 GLY A O 1
ATOM 2795 N N . PHE A 1 376 ? 4.499 1.906 -22.142 1.00 98.56 376 PHE A N 1
ATOM 2796 C CA . PHE A 1 376 ? 5.471 1.527 -21.121 1.00 98.56 376 PHE A CA 1
ATOM 2797 C C . PHE A 1 376 ? 6.666 2.483 -21.161 1.00 98.56 376 PHE A C 1
ATOM 2799 O O . PHE A 1 376 ? 7.191 2.780 -22.230 1.00 98.56 376 PHE A O 1
ATOM 2806 N N . SER A 1 377 ? 7.123 2.965 -20.009 1.00 98.25 377 SER A N 1
ATOM 2807 C CA . SER A 1 377 ? 8.316 3.806 -19.908 1.00 98.25 377 SER A CA 1
ATOM 2808 C C . SER A 1 377 ? 9.203 3.329 -18.770 1.00 98.25 377 SER A C 1
ATOM 2810 O O . SER A 1 377 ? 8.787 3.332 -17.616 1.00 98.25 377 SER A O 1
ATOM 2812 N N . LEU A 1 378 ? 10.441 2.965 -19.090 1.00 98.06 378 LEU A N 1
ATOM 2813 C CA . LEU A 1 378 ? 11.464 2.570 -18.133 1.00 98.06 378 LEU A CA 1
ATOM 2814 C C . LEU A 1 378 ? 12.658 3.516 -18.207 1.00 98.06 378 LEU A C 1
ATOM 2816 O O . LEU A 1 378 ? 13.247 3.702 -19.272 1.00 98.06 378 LEU A O 1
ATOM 2820 N N . THR A 1 379 ? 13.065 4.045 -17.058 1.00 95.56 379 THR A N 1
ATOM 2821 C CA . THR A 1 379 ? 14.346 4.731 -16.877 1.00 95.56 379 THR A CA 1
ATOM 2822 C C . THR A 1 379 ? 15.153 4.016 -15.807 1.00 95.56 379 THR A C 1
ATOM 2824 O O . THR A 1 379 ? 14.797 4.060 -14.636 1.00 95.56 379 THR A O 1
ATOM 2827 N N . ALA A 1 380 ? 16.259 3.384 -16.189 1.00 95.12 380 ALA A N 1
ATOM 2828 C CA . ALA A 1 380 ? 17.198 2.798 -15.247 1.00 95.12 380 ALA A CA 1
ATOM 2829 C C . ALA A 1 380 ? 18.512 3.569 -15.238 1.00 95.12 380 ALA A C 1
ATOM 2831 O O . ALA A 1 380 ? 19.173 3.714 -16.267 1.00 95.12 380 ALA A O 1
ATOM 2832 N N . ARG A 1 381 ? 18.939 4.067 -14.081 1.00 92.31 381 ARG A N 1
ATOM 2833 C CA . ARG A 1 381 ? 20.187 4.833 -14.042 1.00 92.31 381 ARG A CA 1
ATOM 2834 C C . ARG A 1 381 ? 21.443 4.007 -14.273 1.00 92.31 381 ARG A C 1
ATOM 2836 O O . ARG A 1 381 ? 22.377 4.538 -14.867 1.00 92.31 381 ARG A O 1
ATOM 2843 N N . ASN A 1 382 ? 21.459 2.735 -13.874 1.00 92.75 382 ASN A N 1
ATOM 2844 C CA . ASN A 1 382 ? 22.520 1.823 -14.288 1.00 92.75 382 ASN A CA 1
ATOM 2845 C C . ASN A 1 382 ? 22.121 1.068 -15.558 1.00 92.75 382 ASN A C 1
ATOM 2847 O O . ASN A 1 382 ? 22.373 1.524 -16.673 1.00 92.75 382 ASN A O 1
ATOM 2851 N N . SER A 1 383 ? 21.539 -0.116 -15.388 1.00 94.12 383 SER A N 1
ATOM 2852 C CA . SER A 1 383 ? 21.336 -1.074 -16.463 1.00 94.12 383 SER A CA 1
ATOM 2853 C C . SER A 1 383 ? 19.941 -1.682 -16.421 1.00 94.12 383 SER A C 1
ATOM 2855 O O . SER A 1 383 ? 19.301 -1.757 -15.373 1.00 94.12 383 SER A O 1
ATOM 2857 N N . VAL A 1 384 ? 19.492 -2.130 -17.588 1.00 96.94 384 VAL A N 1
ATOM 2858 C CA . VAL A 1 384 ? 18.251 -2.877 -17.795 1.00 96.94 384 VAL A CA 1
ATOM 2859 C C . VAL A 1 384 ? 18.619 -4.295 -18.211 1.00 96.94 384 VAL A C 1
ATOM 2861 O O . VAL A 1 384 ? 19.350 -4.481 -19.185 1.00 96.94 384 VAL A O 1
ATOM 2864 N N . LEU A 1 385 ? 18.086 -5.288 -17.506 1.00 97.19 385 LEU A N 1
ATOM 2865 C CA . LEU A 1 385 ? 18.138 -6.694 -17.887 1.00 97.19 385 LEU A CA 1
ATOM 2866 C C . LEU A 1 385 ? 16.712 -7.223 -18.046 1.00 97.19 385 LEU A C 1
ATOM 2868 O O . LEU A 1 385 ? 15.997 -7.372 -17.060 1.00 97.19 385 LEU A O 1
ATOM 2872 N N . ASN A 1 386 ? 16.315 -7.538 -19.277 1.00 97.94 386 ASN A N 1
ATOM 2873 C CA . ASN A 1 386 ? 15.051 -8.208 -19.558 1.00 97.94 386 ASN A CA 1
ATOM 2874 C C . ASN A 1 386 ? 15.288 -9.676 -19.941 1.00 97.94 386 ASN A C 1
ATOM 2876 O O . ASN A 1 386 ? 15.850 -9.980 -20.996 1.00 97.94 386 ASN A O 1
ATOM 2880 N N . LEU A 1 387 ? 14.852 -10.577 -19.068 1.00 97.69 387 LEU A N 1
ATOM 2881 C CA . LEU A 1 387 ? 14.748 -12.023 -19.273 1.00 97.69 387 LEU A CA 1
ATOM 2882 C C . LEU A 1 387 ? 13.292 -12.464 -19.516 1.00 97.69 387 LEU A C 1
ATOM 2884 O O . LEU A 1 387 ? 13.075 -13.539 -20.061 1.00 97.69 387 LEU A O 1
ATOM 2888 N N . GLY A 1 388 ? 12.317 -11.646 -19.106 1.00 97.62 388 GLY A N 1
ATOM 2889 C CA . GLY A 1 388 ? 10.888 -11.935 -19.207 1.00 97.62 388 GLY A CA 1
ATOM 2890 C C . GLY A 1 388 ? 10.183 -11.218 -20.361 1.00 97.62 388 GLY A C 1
ATOM 2891 O O . GLY A 1 388 ? 10.782 -10.906 -21.392 1.00 97.62 388 GLY A O 1
ATOM 2892 N N . THR A 1 389 ? 8.896 -10.931 -20.173 1.00 98.12 389 THR A N 1
ATOM 2893 C CA . THR A 1 389 ? 8.049 -10.286 -21.188 1.00 98.12 389 THR A CA 1
ATOM 2894 C C . THR A 1 389 ? 7.695 -8.865 -20.779 1.00 98.12 389 THR A C 1
ATOM 2896 O O . THR A 1 389 ? 7.224 -8.632 -19.668 1.00 98.12 389 THR A O 1
ATOM 2899 N N . ILE A 1 390 ? 7.876 -7.916 -21.695 1.00 98.44 390 ILE A N 1
ATOM 2900 C CA . ILE A 1 390 ? 7.372 -6.548 -21.575 1.00 98.44 390 ILE A CA 1
ATOM 2901 C C . ILE A 1 390 ? 6.456 -6.281 -22.761 1.00 98.44 390 ILE A C 1
ATOM 2903 O O . ILE A 1 390 ? 6.893 -6.276 -23.912 1.00 98.44 390 ILE A O 1
ATOM 2907 N N . LYS A 1 391 ? 5.183 -6.035 -22.477 1.00 98.06 391 LYS A N 1
ATOM 2908 C CA . LYS A 1 391 ? 4.147 -5.777 -23.465 1.00 98.06 391 LYS A CA 1
ATOM 2909 C C . LYS A 1 391 ? 3.464 -4.444 -23.181 1.00 98.06 391 LYS A C 1
ATOM 2911 O O . LYS A 1 391 ? 3.113 -4.136 -22.044 1.00 98.06 391 LYS A O 1
ATOM 2916 N N . SER A 1 392 ? 3.242 -3.657 -24.223 1.00 97.62 392 SER A N 1
ATOM 2917 C CA . SER A 1 392 ? 2.396 -2.470 -24.162 1.00 97.62 392 SER A CA 1
ATOM 2918 C C . SER A 1 392 ? 1.562 -2.337 -25.433 1.00 97.62 392 SER A C 1
ATOM 2920 O O . SER A 1 392 ? 1.945 -2.812 -26.505 1.00 97.62 392 SER A O 1
ATOM 2922 N N . ASN A 1 393 ? 0.408 -1.690 -25.322 1.00 97.12 393 ASN A N 1
ATOM 2923 C CA . ASN A 1 393 ? -0.397 -1.327 -26.483 1.00 97.12 393 ASN A CA 1
ATOM 2924 C C . ASN A 1 393 ? 0.147 -0.066 -27.173 1.00 97.12 393 ASN A C 1
ATOM 2926 O O . ASN A 1 393 ? 0.234 0.012 -28.398 1.00 97.12 393 ASN A O 1
ATOM 2930 N N . GLY A 1 394 ? 0.543 0.915 -26.365 1.00 96.44 394 GLY A N 1
ATOM 2931 C CA . GLY A 1 394 ? 1.145 2.173 -26.778 1.00 96.44 394 GLY A CA 1
ATOM 2932 C C . GLY A 1 394 ? 2.661 2.092 -26.937 1.00 96.44 394 GLY A C 1
ATOM 2933 O O . GLY A 1 394 ? 3.246 1.035 -27.134 1.00 96.44 394 GLY A O 1
ATOM 2934 N N . GLU A 1 395 ? 3.311 3.252 -26.897 1.00 97.06 395 GLU A N 1
ATOM 2935 C CA . GLU A 1 395 ? 4.761 3.358 -27.067 1.00 97.06 395 GLU A CA 1
ATOM 2936 C C . GLU A 1 395 ? 5.525 2.722 -25.896 1.00 97.06 395 GLU A C 1
ATOM 2938 O O . GLU A 1 395 ? 5.178 2.949 -24.736 1.00 97.06 395 GLU A O 1
ATOM 2943 N N . SER A 1 396 ? 6.596 1.983 -26.203 1.00 97.56 396 SER A N 1
ATOM 2944 C CA . SER A 1 396 ? 7.527 1.438 -25.208 1.00 97.56 396 SER A CA 1
ATOM 2945 C C . SER A 1 396 ? 8.853 2.197 -25.236 1.00 97.56 396 SER A C 1
ATOM 2947 O O . SER A 1 396 ? 9.580 2.130 -26.226 1.00 97.56 396 SER A O 1
ATOM 2949 N N . LYS A 1 397 ? 9.201 2.897 -24.151 1.00 97.25 397 LYS A N 1
ATOM 2950 C CA . LYS A 1 397 ? 10.451 3.656 -23.994 1.00 97.25 397 LYS A CA 1
ATOM 2951 C C . LYS A 1 397 ? 11.372 3.015 -22.973 1.00 97.25 397 LYS A C 1
ATOM 2953 O O . LYS A 1 397 ? 10.955 2.707 -21.862 1.00 97.25 397 LYS A O 1
ATOM 2958 N N . PHE A 1 398 ? 12.646 2.918 -23.327 1.00 97.12 398 PHE A N 1
ATOM 2959 C CA . PHE A 1 398 ? 13.701 2.423 -22.456 1.00 97.12 398 PHE A CA 1
ATOM 2960 C C . PHE A 1 398 ? 14.848 3.426 -22.411 1.00 97.12 398 PHE A C 1
ATOM 2962 O O . PHE A 1 398 ? 15.397 3.790 -23.448 1.00 97.12 398 PHE A O 1
ATOM 2969 N N . THR A 1 399 ? 15.240 3.845 -21.214 1.00 94.50 399 THR A N 1
ATOM 2970 C CA . THR A 1 399 ? 16.423 4.675 -20.982 1.00 94.50 399 THR A CA 1
ATOM 2971 C C . THR A 1 399 ? 17.342 3.972 -19.997 1.00 94.50 399 THR A C 1
ATOM 2973 O O . THR A 1 399 ? 16.890 3.601 -18.916 1.00 94.50 399 THR A O 1
ATOM 2976 N N . ALA A 1 400 ? 18.619 3.795 -20.347 1.00 93.94 400 ALA A N 1
ATOM 2977 C CA . ALA A 1 400 ? 19.622 3.246 -19.435 1.00 93.94 400 ALA A CA 1
ATOM 2978 C C . ALA A 1 400 ? 20.922 4.053 -19.436 1.00 93.94 400 ALA A C 1
ATOM 2980 O O . ALA A 1 400 ? 21.454 4.378 -20.502 1.00 93.94 400 ALA A O 1
ATOM 2981 N N . GLY A 1 401 ? 21.473 4.331 -18.252 1.00 91.00 401 GLY A N 1
ATOM 2982 C CA . GLY A 1 401 ? 22.748 5.046 -18.134 1.00 91.00 401 GLY A CA 1
ATOM 2983 C C . GLY A 1 401 ? 23.948 4.244 -18.650 1.00 91.00 401 GLY A C 1
ATOM 2984 O O . GLY A 1 401 ? 24.895 4.820 -19.186 1.00 91.00 401 GLY A O 1
ATOM 2985 N N . ASN A 1 402 ? 23.901 2.915 -18.547 1.00 90.88 402 ASN A N 1
ATOM 2986 C CA . ASN A 1 402 ? 24.998 2.029 -18.917 1.00 90.88 402 ASN A CA 1
ATOM 2987 C C . ASN A 1 402 ? 24.596 1.008 -19.992 1.00 90.88 402 ASN A C 1
ATOM 2989 O O . ASN A 1 402 ? 24.908 1.217 -21.168 1.00 90.88 402 ASN A O 1
ATOM 2993 N N . THR A 1 403 ? 23.929 -0.088 -19.611 1.00 92.31 403 THR A N 1
ATOM 2994 C CA . THR A 1 403 ? 23.658 -1.214 -20.521 1.00 92.31 403 THR A CA 1
ATOM 2995 C C . THR A 1 403 ? 22.177 -1.574 -20.569 1.00 92.31 403 THR A C 1
ATOM 2997 O O . THR A 1 403 ? 21.517 -1.616 -19.536 1.00 92.31 403 THR A O 1
ATOM 3000 N N . ILE A 1 404 ? 21.665 -1.903 -21.757 1.00 94.81 404 ILE A N 1
ATOM 3001 C CA . ILE A 1 404 ? 20.402 -2.640 -21.911 1.00 94.81 404 ILE A CA 1
ATOM 3002 C C . ILE A 1 404 ? 20.710 -4.009 -22.513 1.00 94.81 404 ILE A C 1
ATOM 3004 O O . ILE A 1 404 ? 21.273 -4.091 -23.609 1.00 94.81 404 ILE A O 1
ATOM 3008 N N . ILE A 1 405 ? 20.331 -5.065 -21.794 1.00 94.56 405 ILE A N 1
ATOM 3009 C CA . ILE A 1 405 ? 20.382 -6.454 -22.249 1.00 94.56 405 ILE A CA 1
ATOM 3010 C C . ILE A 1 405 ? 18.953 -6.979 -22.334 1.00 94.56 405 ILE A C 1
ATOM 3012 O O . ILE A 1 405 ? 18.256 -7.055 -21.323 1.00 94.56 405 ILE A O 1
ATOM 3016 N N . ASN A 1 406 ? 18.535 -7.371 -23.533 1.00 95.06 406 ASN A N 1
ATOM 3017 C CA . ASN A 1 406 ? 17.278 -8.077 -23.746 1.00 95.06 406 ASN A CA 1
ATOM 3018 C C . ASN A 1 406 ? 17.551 -9.507 -24.223 1.00 95.06 406 ASN A C 1
ATOM 3020 O O . ASN A 1 406 ? 18.218 -9.702 -25.237 1.00 95.06 406 ASN A O 1
ATOM 3024 N N . THR A 1 407 ? 17.011 -10.481 -23.497 1.00 95.25 407 THR A N 1
ATOM 3025 C CA . THR A 1 407 ? 16.974 -11.909 -23.868 1.00 95.25 407 THR A CA 1
ATOM 3026 C C . THR A 1 407 ? 15.544 -12.455 -23.927 1.00 95.25 407 THR A C 1
ATOM 3028 O O . THR A 1 407 ? 15.328 -13.511 -24.513 1.00 95.25 407 THR A O 1
ATOM 3031 N N . GLY A 1 408 ? 14.585 -11.733 -23.336 1.00 94.62 408 GLY A N 1
ATOM 3032 C CA . GLY A 1 408 ? 13.159 -12.031 -23.410 1.00 94.62 408 GLY A CA 1
ATOM 3033 C C . GLY A 1 408 ? 12.445 -11.247 -24.516 1.00 94.62 408 GLY A C 1
ATOM 3034 O O . GLY A 1 408 ? 13.039 -10.892 -25.540 1.00 94.62 408 GLY A O 1
ATOM 3035 N N . GLU A 1 409 ? 11.166 -10.949 -24.295 1.00 95.81 409 GLU A N 1
ATOM 3036 C CA . GLU A 1 409 ? 10.289 -10.311 -25.280 1.00 95.81 409 GLU A CA 1
ATOM 3037 C C . GLU A 1 409 ? 9.991 -8.848 -24.935 1.00 95.81 409 GLU A C 1
ATOM 3039 O O . GLU A 1 409 ? 9.734 -8.499 -23.782 1.00 95.81 409 GLU A O 1
ATOM 3044 N N . ILE A 1 410 ? 9.995 -7.993 -25.962 1.00 96.38 410 ILE A N 1
ATOM 3045 C CA . ILE A 1 410 ? 9.527 -6.606 -25.891 1.00 96.38 410 ILE A CA 1
ATOM 3046 C C . ILE A 1 410 ? 8.554 -6.388 -27.047 1.00 96.38 410 ILE A C 1
ATOM 3048 O O . ILE A 1 410 ? 8.946 -6.455 -28.212 1.00 96.38 410 ILE A O 1
ATOM 3052 N N . ILE A 1 411 ? 7.293 -6.116 -26.721 1.00 95.69 411 ILE A N 1
ATOM 3053 C CA . ILE A 1 411 ? 6.198 -5.970 -27.681 1.00 95.69 411 ILE A CA 1
ATOM 3054 C C . ILE A 1 411 ? 5.521 -4.616 -27.454 1.00 95.69 411 ILE A C 1
ATOM 3056 O O . ILE A 1 411 ? 5.116 -4.292 -26.340 1.00 95.69 411 ILE A O 1
ATOM 3060 N N . SER A 1 412 ? 5.390 -3.833 -28.524 1.00 95.75 412 SER A N 1
ATOM 3061 C CA . SER A 1 412 ? 4.507 -2.666 -28.602 1.00 95.75 412 SER A CA 1
ATOM 3062 C C . SER A 1 412 ? 3.507 -2.950 -29.719 1.00 95.75 412 SER A C 1
ATOM 3064 O O . SER A 1 412 ? 3.911 -3.075 -30.874 1.00 95.75 412 SER A O 1
ATOM 3066 N N . GLU A 1 413 ? 2.235 -3.168 -29.382 1.00 94.50 413 GLU A N 1
ATOM 3067 C CA . GLU A 1 413 ? 1.258 -3.705 -30.344 1.00 94.50 413 GLU A CA 1
ATOM 3068 C C . GLU A 1 413 ? 0.840 -2.683 -31.405 1.00 94.50 413 GLU A C 1
ATOM 3070 O O . GLU A 1 413 ? 0.723 -3.030 -32.579 1.00 94.50 413 GLU A O 1
ATOM 3075 N N . ASN A 1 414 ? 0.628 -1.428 -31.003 1.00 94.06 414 ASN A N 1
ATOM 3076 C CA . ASN A 1 414 ? 0.088 -0.378 -31.868 1.00 94.06 414 ASN A CA 1
ATOM 3077 C C . ASN A 1 414 ? 0.983 0.873 -31.917 1.00 94.06 414 ASN A C 1
ATOM 3079 O O . ASN A 1 414 ? 0.525 1.957 -32.285 1.00 94.06 414 ASN A O 1
ATOM 3083 N N . SER A 1 415 ? 2.261 0.752 -31.543 1.00 95.38 415 SER A N 1
ATOM 3084 C CA . SER A 1 415 ? 3.216 1.864 -31.542 1.00 95.38 415 SER A CA 1
ATOM 3085 C C . SER A 1 415 ? 4.665 1.388 -31.727 1.00 95.38 415 SER A C 1
ATOM 3087 O O . SER A 1 415 ? 4.925 0.296 -32.227 1.00 95.38 415 SER A O 1
ATOM 3089 N N . ASN A 1 416 ? 5.626 2.249 -31.385 1.00 93.19 416 ASN A N 1
ATOM 3090 C CA . ASN A 1 416 ? 7.053 1.995 -31.521 1.00 93.19 416 ASN A CA 1
ATOM 3091 C C . ASN A 1 416 ? 7.694 1.545 -30.204 1.00 93.19 416 ASN A C 1
ATOM 3093 O O . ASN A 1 416 ? 7.266 1.908 -29.105 1.00 93.19 416 ASN A O 1
ATOM 3097 N N . VAL A 1 417 ? 8.818 0.845 -30.343 1.00 94.94 417 VAL A N 1
ATOM 3098 C CA . VAL A 1 417 ? 9.786 0.623 -29.267 1.00 94.94 417 VAL A CA 1
ATOM 3099 C C . VAL A 1 417 ? 10.957 1.590 -29.459 1.00 94.94 417 VAL A C 1
ATOM 3101 O O . VAL A 1 417 ? 11.560 1.627 -30.532 1.00 94.94 417 VAL A O 1
ATOM 3104 N N . GLN A 1 418 ? 11.292 2.365 -28.427 1.00 93.69 418 GLN A N 1
ATOM 3105 C CA . GLN A 1 418 ? 12.423 3.294 -28.409 1.00 93.69 418 GLN A CA 1
ATOM 3106 C C . GLN A 1 418 ? 13.408 2.940 -27.293 1.00 93.69 418 GLN A C 1
ATOM 3108 O O . GLN A 1 418 ? 13.002 2.678 -26.161 1.00 93.69 418 GLN A O 1
ATOM 3113 N N . ALA A 1 419 ? 14.706 3.009 -27.589 1.00 90.31 419 ALA A N 1
ATOM 3114 C CA . ALA A 1 419 ? 15.767 2.837 -26.603 1.00 90.31 419 ALA A CA 1
ATOM 3115 C C . ALA A 1 419 ? 16.783 3.988 -26.683 1.00 90.31 419 ALA A C 1
ATOM 3117 O O . ALA A 1 419 ? 17.316 4.277 -27.754 1.00 90.31 419 ALA A O 1
ATOM 3118 N N . HIS A 1 420 ? 17.069 4.624 -25.546 1.00 86.94 420 HIS A N 1
ATOM 3119 C CA . HIS A 1 420 ? 18.133 5.611 -25.368 1.00 86.94 420 HIS A CA 1
ATOM 3120 C C . HIS A 1 420 ? 19.160 5.083 -24.362 1.00 86.94 420 HIS A C 1
ATOM 3122 O O . HIS A 1 420 ? 18.812 4.725 -23.237 1.00 86.94 420 HIS A O 1
ATOM 3128 N N . ILE A 1 421 ? 20.427 4.981 -24.764 1.00 82.38 421 ILE A N 1
ATOM 3129 C CA . ILE A 1 421 ? 21.429 4.230 -23.998 1.00 82.38 421 ILE A CA 1
ATOM 3130 C C . ILE A 1 421 ? 22.737 5.004 -23.944 1.00 82.38 421 ILE A C 1
ATOM 3132 O O . ILE A 1 421 ? 23.233 5.458 -24.974 1.00 82.38 421 ILE A O 1
ATOM 3136 N N . GLY A 1 422 ? 23.310 5.112 -22.744 1.00 73.00 422 GLY A N 1
ATOM 3137 C CA . GLY A 1 422 ? 24.569 5.821 -22.532 1.00 73.00 422 GLY A CA 1
ATOM 3138 C C . GLY A 1 422 ? 25.807 5.098 -23.075 1.00 73.00 422 GLY A C 1
ATOM 3139 O O . GLY A 1 422 ? 26.750 5.769 -23.496 1.00 73.00 422 GLY A O 1
ATOM 3140 N N . ARG A 1 423 ? 25.849 3.751 -23.061 1.00 76.25 423 ARG A N 1
ATOM 3141 C CA . ARG A 1 423 ? 27.042 2.981 -23.482 1.00 76.25 423 ARG A CA 1
ATOM 3142 C C . ARG A 1 423 ? 26.753 1.773 -24.382 1.00 76.25 423 ARG A C 1
ATOM 3144 O O . ARG A 1 423 ? 27.138 1.812 -25.545 1.00 76.25 423 ARG A O 1
ATOM 3151 N N . ASN A 1 424 ? 26.127 0.703 -23.878 1.00 74.31 424 ASN A N 1
ATOM 3152 C CA . ASN A 1 424 ? 26.055 -0.590 -24.584 1.00 74.31 424 ASN A CA 1
ATOM 3153 C C . ASN A 1 424 ? 24.616 -1.099 -24.779 1.00 74.31 424 ASN A C 1
ATOM 3155 O O . ASN A 1 424 ? 23.844 -1.177 -23.826 1.00 74.31 424 ASN A O 1
ATOM 3159 N N . PHE A 1 425 ? 24.285 -1.543 -25.996 1.00 78.81 425 PHE A N 1
ATOM 3160 C CA . PHE A 1 425 ? 23.032 -2.243 -26.305 1.00 78.81 425 PHE A CA 1
ATOM 3161 C C . PHE A 1 425 ? 23.307 -3.673 -26.771 1.00 78.81 425 PHE A C 1
ATOM 3163 O O . PHE A 1 425 ? 24.049 -3.868 -27.734 1.00 78.81 425 PHE A O 1
ATOM 3170 N N . CYS A 1 426 ? 22.696 -4.666 -26.122 1.00 79.19 426 CYS A N 1
ATOM 3171 C CA . CYS A 1 426 ? 22.779 -6.068 -26.521 1.00 79.19 426 CYS A CA 1
ATOM 3172 C C . CYS A 1 426 ? 21.375 -6.680 -26.590 1.00 79.19 426 CYS A C 1
ATOM 3174 O O . CYS A 1 426 ? 20.706 -6.838 -25.570 1.00 79.19 426 CYS A O 1
ATOM 3176 N N . ASN A 1 427 ? 20.929 -7.032 -27.797 1.00 79.38 427 ASN A N 1
ATOM 3177 C CA . ASN A 1 427 ? 19.702 -7.797 -27.998 1.00 79.38 427 ASN A CA 1
ATOM 3178 C C . ASN A 1 427 ? 20.070 -9.216 -28.438 1.00 79.38 427 ASN A C 1
ATOM 3180 O O . ASN A 1 427 ? 20.654 -9.401 -29.507 1.00 79.38 427 ASN A O 1
ATOM 3184 N N . ILE A 1 428 ? 19.756 -10.202 -27.602 1.00 78.38 428 ILE A N 1
ATOM 3185 C CA . ILE A 1 428 ? 20.066 -11.610 -27.836 1.00 78.38 428 ILE A CA 1
ATOM 3186 C C . ILE A 1 428 ? 18.764 -12.294 -28.246 1.00 78.38 428 ILE A C 1
ATOM 3188 O O . ILE A 1 428 ? 17.988 -12.740 -27.407 1.00 78.38 428 ILE A O 1
ATOM 3192 N N . SER A 1 429 ? 18.511 -12.374 -29.553 1.00 68.50 429 SER A N 1
ATOM 3193 C CA . SER A 1 429 ? 17.391 -13.161 -30.067 1.00 68.50 429 SER A CA 1
ATOM 3194 C C . SER A 1 429 ? 17.730 -14.648 -29.972 1.00 68.50 429 SER A C 1
ATOM 3196 O O . SER A 1 429 ? 18.691 -15.096 -30.608 1.00 68.50 429 SER A O 1
ATOM 3198 N N . HIS A 1 430 ? 16.932 -15.432 -29.249 1.00 57.97 430 HIS A N 1
ATOM 3199 C CA . HIS A 1 430 ? 16.979 -16.882 -29.399 1.00 57.97 430 HIS A CA 1
ATOM 3200 C C . HIS A 1 430 ? 16.494 -17.235 -30.806 1.00 57.97 430 HIS A C 1
ATOM 3202 O O . HIS A 1 430 ? 15.333 -17.039 -31.160 1.00 57.97 430 HIS A O 1
ATOM 3208 N N . LYS A 1 431 ? 17.409 -17.736 -31.636 1.00 49.03 431 LYS A N 1
ATOM 3209 C CA . LYS A 1 431 ? 17.054 -18.366 -32.903 1.00 49.03 431 LYS A CA 1
ATOM 3210 C C . LYS A 1 431 ? 16.319 -19.654 -32.533 1.00 49.03 431 LYS A C 1
ATOM 3212 O O . LYS A 1 431 ? 16.938 -20.581 -32.021 1.00 49.03 431 LYS A O 1
ATOM 3217 N N . SER A 1 432 ? 15.004 -19.715 -32.730 1.00 50.88 432 SER A N 1
ATOM 3218 C CA . SER A 1 432 ? 14.357 -21.017 -32.848 1.00 50.88 432 SER A CA 1
ATOM 3219 C C . SER A 1 432 ? 14.946 -21.650 -34.103 1.00 50.88 432 SER A C 1
ATOM 3221 O O . SER A 1 432 ? 14.728 -21.122 -35.199 1.00 50.88 432 SER A O 1
ATOM 3223 N N . ASP A 1 433 ? 15.724 -22.718 -33.956 1.00 46.88 433 ASP A N 1
ATOM 3224 C CA . ASP A 1 433 ? 16.159 -23.551 -35.074 1.00 46.88 433 ASP A CA 1
ATOM 3225 C C . ASP A 1 433 ? 14.922 -24.242 -35.671 1.00 46.88 433 ASP A C 1
ATOM 3227 O O . ASP A 1 433 ? 14.629 -25.410 -35.444 1.00 46.88 433 ASP A O 1
ATOM 3231 N N . LEU A 1 434 ? 14.134 -23.476 -36.421 1.00 49.69 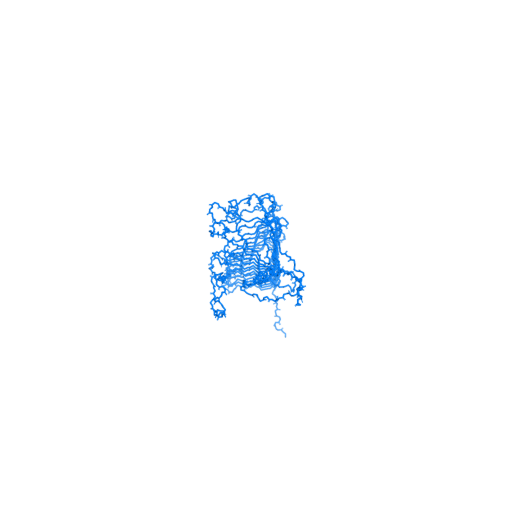434 LEU A N 1
ATOM 3232 C CA . LEU A 1 434 ? 13.369 -24.011 -37.528 1.00 49.69 434 LEU A CA 1
ATOM 3233 C C . LEU A 1 434 ? 14.421 -24.307 -38.598 1.00 49.69 434 LEU A C 1
ATOM 3235 O O . LEU A 1 434 ? 15.261 -23.448 -38.851 1.00 49.69 434 LEU A O 1
ATOM 3239 N N . TRP A 1 435 ? 14.369 -25.496 -39.195 1.00 52.84 435 TRP A N 1
ATOM 3240 C CA . TRP A 1 435 ? 15.361 -26.100 -40.102 1.00 52.84 435 TRP A CA 1
ATOM 3241 C C . TRP A 1 435 ? 16.455 -26.953 -39.428 1.00 52.84 435 TRP A C 1
ATOM 3243 O O . TRP A 1 435 ? 17.642 -26.637 -39.497 1.00 52.84 435 TRP A O 1
ATOM 3253 N N . SER A 1 436 ? 16.050 -28.123 -38.921 1.00 40.16 436 SER A N 1
ATOM 3254 C CA . SER A 1 436 ? 16.720 -29.396 -39.248 1.00 40.16 436 SER A CA 1
ATOM 3255 C C . SER A 1 436 ? 15.725 -30.548 -39.252 1.00 40.16 436 SER A C 1
ATOM 3257 O O . SER A 1 436 ? 15.116 -30.765 -38.179 1.00 40.16 436 SER A O 1
#